Protein AF-A0A9D5RC43-F1 (afdb_monomer)

Secondary structure (DSSP, 8-state):
--HHHHHHHHHHHHTTSS--------TT-------EEEEEEETTEEEEEEEE-TTSEEEEEEEETTEEEEEEEEEEEETTEEEEEETTEEEEEEEETTEEEE-HHHHTTTT--HHHH--TT--HHHHTTTEEEESSPPSEEHHHHHHHHHH-PPPTT--HHHHHHHHHHHHHHHHHHHT---S--------PEEEEEEEEEEEEETTEEEEEEEEEEEE-SSS-EEEEEEEEEEE-TT--EEEEE---B--S-SEE-TT-EEEEEEEEEE-TT---SEEEEEEEEE--TT-EEEEE-EEEEEEEEEESSSEEEEEEEEEE--SSS-B-SEEEEEEEEETT--EEEEEEEEETT--B-TT-EEEEEEEPPHHHHHHHHHTT--EEEEEEEEEEEE-

Radius of gyration: 29.82 Å; Cα contacts (8 Å, |Δi|>4): 830; chains: 1; bounding box: 91×50×86 Å

Structure (mmCIF, N/CA/C/O backbone):
data_AF-A0A9D5RC43-F1
#
_entry.id   AF-A0A9D5RC43-F1
#
loop_
_atom_site.group_PDB
_atom_site.id
_atom_site.type_symbol
_atom_site.label_atom_id
_atom_site.label_alt_id
_atom_site.label_comp_id
_atom_site.label_asym_id
_atom_site.label_entity_id
_atom_site.label_seq_id
_atom_site.pdbx_PDB_ins_code
_atom_site.Cartn_x
_atom_site.Cartn_y
_atom_site.Cartn_z
_atom_site.occupancy
_atom_site.B_iso_or_equiv
_atom_site.auth_seq_id
_atom_site.auth_comp_id
_atom_site.auth_asym_id
_atom_site.auth_atom_id
_atom_site.pdbx_PDB_model_num
ATOM 1 N N . MET A 1 1 ? 65.296 -19.304 -54.832 1.00 49.34 1 MET A N 1
ATOM 2 C CA . MET A 1 1 ? 64.065 -19.482 -55.637 1.00 49.34 1 MET A CA 1
ATOM 3 C C . MET A 1 1 ? 63.252 -20.748 -55.337 1.00 49.34 1 MET A C 1
ATOM 5 O O . MET A 1 1 ? 62.067 -20.730 -55.613 1.00 49.34 1 MET A O 1
ATOM 9 N N . LYS A 1 2 ? 63.799 -21.824 -54.738 1.00 39.03 2 LYS A N 1
ATOM 10 C CA . LYS A 1 2 ? 62.999 -23.025 -54.384 1.00 39.03 2 LYS A CA 1
ATOM 11 C C . LYS A 1 2 ? 62.345 -23.007 -52.987 1.00 39.03 2 LYS A C 1
ATOM 13 O O . LYS A 1 2 ? 61.459 -23.808 -52.737 1.00 39.03 2 LYS A O 1
ATOM 18 N N . LYS A 1 3 ? 62.733 -22.086 -52.092 1.00 34.69 3 LYS A N 1
ATOM 19 C CA . LYS A 1 3 ? 62.126 -21.938 -50.749 1.00 34.69 3 LYS A CA 1
ATOM 20 C C . LYS A 1 3 ? 60.905 -21.002 -50.713 1.00 34.69 3 LYS A C 1
ATOM 22 O O . LYS A 1 3 ? 60.098 -21.107 -49.805 1.00 34.69 3 LYS A O 1
ATOM 27 N N . SER A 1 4 ? 60.733 -20.150 -51.724 1.00 34.00 4 SER A N 1
ATOM 28 C CA . SER A 1 4 ? 59.574 -19.255 -51.868 1.00 34.00 4 SER A CA 1
ATOM 29 C C . SER A 1 4 ? 58.350 -19.947 -52.487 1.00 34.00 4 SER A C 1
ATOM 31 O O . SER A 1 4 ? 57.226 -19.573 -52.186 1.00 34.00 4 SER A O 1
ATOM 33 N N . LEU A 1 5 ? 58.549 -20.998 -53.292 1.00 32.50 5 LEU A N 1
ATOM 34 C CA . LEU A 1 5 ? 57.457 -21.768 -53.906 1.00 32.50 5 LEU A CA 1
ATOM 35 C C . LEU A 1 5 ? 56.812 -22.770 -52.925 1.00 32.50 5 LEU A C 1
ATOM 37 O O . LEU A 1 5 ? 55.618 -23.031 -53.004 1.00 32.50 5 LEU A O 1
ATOM 41 N N . ALA A 1 6 ? 57.587 -23.291 -51.966 1.00 34.94 6 ALA A N 1
ATOM 42 C CA . ALA A 1 6 ? 57.084 -24.190 -50.923 1.00 34.94 6 ALA A CA 1
ATOM 43 C C . ALA A 1 6 ? 56.236 -23.456 -49.865 1.00 34.94 6 ALA A C 1
ATOM 45 O O . ALA A 1 6 ? 55.273 -24.023 -49.360 1.00 34.94 6 ALA A O 1
ATOM 46 N N . LEU A 1 7 ? 56.553 -22.186 -49.576 1.00 33.22 7 LEU A N 1
ATOM 47 C CA . LEU A 1 7 ? 55.766 -21.348 -48.665 1.00 33.22 7 LEU A CA 1
ATOM 48 C C . LEU A 1 7 ? 54.419 -20.938 -49.290 1.00 33.22 7 LEU A C 1
ATOM 50 O O . LEU A 1 7 ? 53.414 -20.884 -48.593 1.00 33.22 7 LEU A O 1
ATOM 54 N N . LEU A 1 8 ? 54.385 -20.726 -50.612 1.00 33.91 8 LEU A N 1
ATOM 55 C CA . LEU A 1 8 ? 53.158 -20.404 -51.346 1.00 33.91 8 LEU A CA 1
ATOM 56 C C . LEU A 1 8 ? 52.216 -21.619 -51.454 1.00 33.91 8 LEU A C 1
ATOM 58 O O . LEU A 1 8 ? 51.016 -21.473 -51.259 1.00 33.91 8 LEU A O 1
ATOM 62 N N . LEU A 1 9 ? 52.748 -22.832 -51.673 1.00 34.84 9 LEU A N 1
ATOM 63 C CA . LEU A 1 9 ? 51.932 -24.057 -51.679 1.00 34.84 9 LEU A CA 1
ATOM 64 C C . LEU A 1 9 ? 51.390 -24.424 -50.287 1.00 34.84 9 LEU A C 1
ATOM 66 O O . LEU A 1 9 ? 50.268 -24.914 -50.190 1.00 34.84 9 LEU A O 1
ATOM 70 N N . ALA A 1 10 ? 52.153 -24.172 -49.217 1.00 36.06 10 ALA A N 1
ATOM 71 C CA . ALA A 1 10 ? 51.684 -24.374 -47.845 1.00 36.06 10 ALA A CA 1
ATOM 72 C C . ALA A 1 10 ? 50.585 -23.365 -47.456 1.00 36.06 10 ALA A C 1
ATOM 74 O O . ALA A 1 10 ? 49.628 -23.742 -46.786 1.00 36.06 10 ALA A O 1
ATOM 75 N N . LEU A 1 11 ? 50.671 -22.119 -47.940 1.00 33.94 11 LEU A N 1
ATOM 76 C CA . LEU A 1 11 ? 49.637 -21.098 -47.746 1.00 33.94 11 LEU A CA 1
ATOM 77 C C . LEU A 1 11 ? 48.348 -21.429 -48.527 1.00 33.94 11 LEU A C 1
ATOM 79 O O . LEU A 1 11 ? 47.255 -21.266 -47.996 1.00 33.94 11 LEU A O 1
ATOM 83 N N . CYS A 1 12 ? 48.456 -21.979 -49.743 1.00 36.56 12 CYS A N 1
ATOM 84 C CA . CYS A 1 12 ? 47.294 -22.410 -50.531 1.00 36.56 12 CYS A CA 1
ATOM 85 C C . CYS A 1 12 ? 46.579 -23.648 -49.960 1.00 36.56 12 CYS A C 1
ATOM 87 O O . CYS A 1 12 ? 45.367 -23.759 -50.116 1.00 36.56 12 CYS A O 1
ATOM 89 N N . MET A 1 13 ? 47.283 -24.564 -49.284 1.00 40.19 13 MET A N 1
ATOM 90 C CA . MET A 1 13 ? 46.633 -25.700 -48.607 1.00 40.19 13 MET A CA 1
ATOM 91 C C . MET A 1 13 ? 46.020 -25.315 -47.249 1.00 40.19 13 MET A C 1
ATOM 93 O O . MET A 1 13 ? 45.016 -25.905 -46.853 1.00 40.19 13 MET A O 1
ATOM 97 N N . LEU A 1 14 ? 46.558 -24.295 -46.565 1.00 34.12 14 LEU A N 1
ATOM 98 C CA . LEU A 1 14 ? 45.942 -23.747 -45.349 1.00 34.12 14 LEU A CA 1
ATOM 99 C C . LEU A 1 14 ? 44.636 -22.992 -45.661 1.00 34.12 14 LEU A C 1
ATOM 101 O O . LEU A 1 14 ? 43.682 -23.078 -44.900 1.00 34.12 14 LEU A O 1
ATOM 105 N N . LEU A 1 15 ? 44.560 -22.323 -46.818 1.00 35.62 15 LEU A N 1
ATOM 106 C CA . LEU A 1 15 ? 43.348 -21.633 -47.284 1.00 35.62 15 LEU A CA 1
ATOM 107 C C . LEU A 1 15 ? 42.243 -22.585 -47.785 1.00 35.62 15 LEU A C 1
ATOM 109 O O . LEU A 1 15 ? 41.098 -22.169 -47.898 1.00 35.62 15 LEU A O 1
ATOM 113 N N . ALA A 1 16 ? 42.559 -23.857 -48.054 1.00 33.91 16 ALA A N 1
ATOM 114 C CA . ALA A 1 16 ? 41.591 -24.871 -48.492 1.00 33.91 16 ALA A CA 1
ATOM 115 C C . ALA A 1 16 ? 41.003 -25.718 -47.341 1.00 33.91 16 ALA A C 1
ATOM 117 O O . ALA A 1 16 ? 40.210 -26.621 -47.596 1.00 33.91 16 ALA A O 1
ATOM 118 N N . SER A 1 17 ? 41.410 -25.466 -46.091 1.00 33.66 17 SER A N 1
ATOM 119 C CA . SER A 1 17 ? 40.946 -26.203 -44.899 1.00 33.66 17 SER A CA 1
ATOM 120 C C . SER A 1 17 ? 40.283 -25.323 -43.836 1.00 33.66 17 SER A C 1
ATOM 122 O O . SER A 1 17 ? 39.873 -25.829 -42.793 1.00 33.66 17 SER A O 1
ATOM 124 N N . ILE A 1 18 ? 40.102 -24.030 -44.117 1.00 34.44 18 ILE A N 1
ATOM 125 C CA . ILE A 1 18 ? 39.120 -23.221 -43.396 1.00 34.44 18 ILE A CA 1
ATOM 126 C C . ILE A 1 18 ? 37.753 -23.667 -43.928 1.00 34.44 18 ILE A C 1
ATOM 128 O O . ILE A 1 18 ? 37.571 -23.646 -45.150 1.00 34.44 18 ILE A O 1
ATOM 132 N N . PRO A 1 19 ? 36.808 -24.118 -43.085 1.00 32.66 19 PRO A N 1
ATOM 133 C CA . PRO A 1 19 ? 35.451 -24.336 -43.549 1.00 32.66 19 PRO A CA 1
ATOM 134 C C . PRO A 1 19 ? 34.957 -23.026 -44.160 1.00 32.66 19 PRO A C 1
ATOM 136 O O . PRO A 1 19 ? 34.867 -21.999 -43.493 1.00 32.66 19 PRO A O 1
ATOM 139 N N . VAL A 1 20 ? 34.700 -23.087 -45.463 1.00 32.91 20 VAL A N 1
ATOM 140 C CA . VAL A 1 20 ? 33.862 -22.146 -46.191 1.00 32.91 20 VAL A CA 1
ATOM 141 C C . VAL A 1 20 ? 32.537 -22.107 -45.435 1.00 32.91 20 VAL A C 1
ATOM 143 O O . VAL A 1 20 ? 31.720 -23.015 -45.576 1.00 32.91 20 VAL A O 1
ATOM 146 N N . LEU A 1 21 ? 32.341 -21.097 -44.587 1.00 35.19 21 LEU A N 1
ATOM 147 C CA . LEU A 1 21 ? 30.994 -20.633 -44.291 1.00 35.19 21 LEU A CA 1
ATOM 148 C C . LEU A 1 21 ? 30.539 -19.974 -45.585 1.00 35.19 21 LEU A C 1
ATOM 150 O O . LEU A 1 21 ? 31.004 -18.904 -45.970 1.00 35.19 21 LEU A O 1
ATOM 154 N N . ALA A 1 22 ? 29.787 -20.765 -46.337 1.00 32.88 22 ALA A N 1
ATOM 155 C CA . ALA A 1 22 ? 29.284 -20.431 -47.641 1.00 32.88 22 ALA A CA 1
ATOM 156 C C . ALA A 1 22 ? 28.459 -19.146 -47.563 1.00 32.88 22 ALA A C 1
ATOM 158 O O . ALA A 1 22 ? 27.455 -19.087 -46.858 1.00 32.88 22 ALA A O 1
ATOM 159 N N . GLU A 1 23 ? 28.839 -18.164 -48.377 1.00 38.81 23 GLU A N 1
ATOM 160 C CA . GLU A 1 23 ? 27.856 -17.353 -49.083 1.00 38.81 23 GLU A CA 1
ATOM 161 C C . GLU A 1 23 ? 27.003 -18.304 -49.943 1.00 38.81 23 GLU A C 1
ATOM 163 O O . GLU A 1 23 ? 27.264 -18.508 -51.130 1.00 38.81 23 GLU A O 1
ATOM 168 N N . GLU A 1 24 ? 25.970 -18.908 -49.358 1.00 32.50 24 GLU A N 1
ATOM 169 C CA . GLU A 1 24 ? 24.767 -19.202 -50.126 1.00 32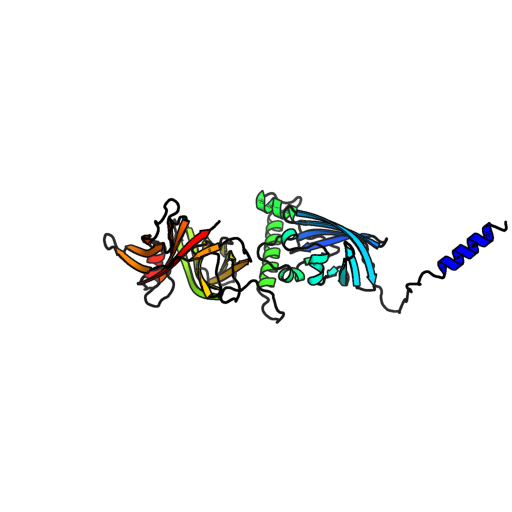.50 24 GLU A CA 1
ATOM 170 C C . GLU A 1 24 ? 23.960 -17.910 -50.197 1.00 32.50 24 GLU A C 1
ATOM 172 O O . GLU A 1 24 ? 23.065 -17.636 -49.404 1.00 32.50 24 GLU A O 1
ATOM 177 N N . ASN A 1 25 ? 24.282 -17.119 -51.221 1.00 39.34 25 ASN A N 1
ATOM 178 C CA . ASN A 1 25 ? 23.314 -16.246 -51.864 1.00 39.34 25 ASN A CA 1
ATOM 179 C C . ASN A 1 25 ? 22.200 -17.126 -52.458 1.00 39.34 25 ASN A C 1
ATOM 181 O O . ASN A 1 25 ? 22.155 -17.388 -53.663 1.00 39.34 25 ASN A O 1
ATOM 185 N N . ALA A 1 26 ?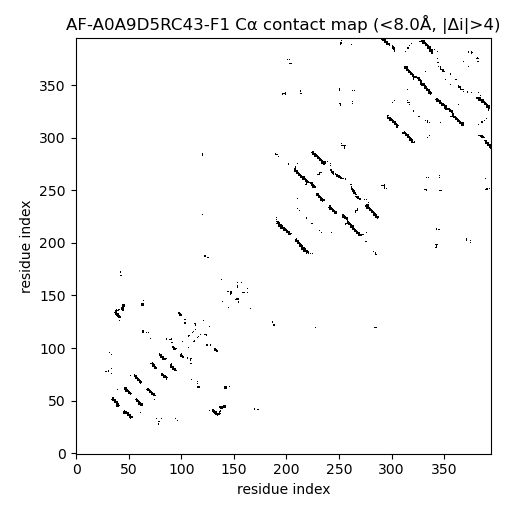 21.303 -17.608 -51.598 1.00 32.44 26 ALA A N 1
ATOM 186 C CA . ALA A 1 26 ? 19.974 -18.013 -52.002 1.00 32.44 26 ALA A CA 1
ATOM 187 C C . ALA A 1 26 ? 19.213 -16.732 -52.360 1.00 32.44 26 ALA A C 1
ATOM 189 O O . ALA A 1 26 ? 19.040 -15.823 -51.550 1.00 32.44 26 ALA A O 1
ATOM 190 N N . ALA A 1 27 ? 18.823 -16.644 -53.627 1.00 34.34 27 ALA A N 1
ATOM 191 C CA . ALA A 1 27 ? 18.068 -15.541 -54.189 1.00 34.34 27 ALA A CA 1
ATOM 192 C C . ALA A 1 27 ? 16.864 -15.173 -53.299 1.00 34.34 27 ALA A C 1
ATOM 194 O O . ALA A 1 27 ? 15.942 -15.973 -53.153 1.00 34.34 27 ALA A O 1
ATOM 195 N N . GLY A 1 28 ? 16.867 -13.950 -52.757 1.00 36.66 28 GLY A N 1
ATOM 196 C CA . GLY A 1 28 ? 15.681 -13.340 -52.147 1.00 36.66 28 GLY A CA 1
ATOM 197 C C . GLY A 1 28 ? 15.828 -12.697 -50.765 1.00 36.66 28 GLY A C 1
ATOM 198 O O . GLY A 1 28 ? 14.814 -12.236 -50.258 1.00 36.66 28 GLY A O 1
ATOM 199 N N . SER A 1 29 ? 17.019 -12.620 -50.163 1.00 39.12 29 SER A N 1
ATOM 200 C CA . SER A 1 29 ? 17.207 -11.975 -48.853 1.00 39.12 29 SER A CA 1
ATOM 201 C C . SER A 1 29 ? 18.285 -10.891 -48.917 1.00 39.12 29 SER A C 1
ATOM 203 O O . SER A 1 29 ? 19.477 -11.178 -48.950 1.00 39.12 29 SER A O 1
ATOM 205 N N . THR A 1 30 ? 17.875 -9.624 -48.979 1.00 40.88 30 THR A N 1
ATOM 206 C CA . THR A 1 30 ? 18.734 -8.482 -48.641 1.00 40.88 30 THR A CA 1
ATOM 207 C C . THR A 1 30 ? 18.645 -8.274 -47.131 1.00 40.88 30 THR A C 1
ATOM 209 O O . THR A 1 30 ? 17.932 -7.378 -46.684 1.00 40.88 30 THR A O 1
ATOM 212 N N . SER A 1 31 ? 19.280 -9.132 -46.331 1.00 54.00 31 SER A N 1
ATOM 213 C CA . SER A 1 31 ? 19.365 -8.880 -44.889 1.00 54.00 31 SER A CA 1
ATOM 214 C C . SER A 1 31 ? 20.308 -7.698 -44.665 1.00 54.00 31 SER A C 1
ATOM 216 O O . SER A 1 31 ? 21.491 -7.773 -45.006 1.00 54.00 31 SER A O 1
ATOM 218 N N . GLU A 1 32 ? 19.782 -6.585 -44.156 1.00 67.81 32 GLU A N 1
ATOM 219 C CA . GLU A 1 32 ? 20.588 -5.424 -43.780 1.00 67.81 32 GLU A CA 1
ATOM 220 C C . GLU A 1 32 ? 21.646 -5.830 -42.739 1.00 67.81 32 GLU A C 1
ATOM 222 O O . GLU A 1 32 ? 21.388 -6.633 -41.839 1.00 67.81 32 GLU A O 1
ATOM 227 N N . SER A 1 33 ? 22.864 -5.298 -42.881 1.00 79.62 33 SER A N 1
ATOM 228 C CA . SER A 1 33 ? 23.931 -5.531 -41.904 1.00 79.62 33 SER A CA 1
ATOM 229 C C . SER A 1 33 ? 23.537 -4.931 -40.558 1.00 79.62 33 SER A C 1
ATOM 231 O O . SER A 1 33 ? 23.176 -3.752 -40.473 1.00 79.62 33 SER A O 1
ATOM 233 N N . ALA A 1 34 ? 23.663 -5.715 -39.489 1.00 83.81 34 ALA A N 1
ATOM 234 C CA . ALA A 1 34 ? 23.391 -5.233 -38.144 1.00 83.81 34 ALA A CA 1
ATOM 235 C C . ALA A 1 34 ? 24.484 -4.302 -37.587 1.00 83.81 34 ALA A C 1
ATOM 237 O O . ALA A 1 34 ? 24.275 -3.658 -36.559 1.00 83.81 34 ALA A O 1
ATOM 238 N N . ALA A 1 35 ? 25.639 -4.190 -38.251 1.00 89.12 35 ALA A N 1
ATOM 239 C CA . ALA A 1 35 ? 26.750 -3.368 -37.777 1.00 89.12 35 ALA A CA 1
ATOM 240 C C . ALA A 1 35 ? 26.359 -1.884 -37.592 1.00 89.12 35 ALA A C 1
ATOM 242 O O . ALA A 1 35 ? 25.520 -1.327 -38.305 1.00 89.12 35 ALA A O 1
ATOM 243 N N . GLY A 1 36 ? 26.978 -1.222 -36.620 1.00 88.94 36 GLY A N 1
ATOM 244 C CA . GLY A 1 36 ? 26.813 0.188 -36.278 1.00 88.94 36 GLY A CA 1
ATOM 245 C C . GLY A 1 36 ? 26.271 0.411 -34.866 1.00 88.94 36 GLY A C 1
ATOM 246 O O . GLY A 1 36 ? 26.193 -0.509 -34.052 1.00 88.94 36 GLY A O 1
ATOM 247 N N . THR A 1 37 ? 25.920 1.664 -34.582 1.00 90.00 37 THR A N 1
ATOM 248 C CA . THR A 1 37 ? 25.385 2.085 -33.284 1.00 90.00 37 THR A CA 1
ATOM 249 C C . THR A 1 37 ? 23.893 1.806 -33.189 1.00 90.00 37 THR A C 1
ATOM 251 O O . THR A 1 37 ? 23.141 1.988 -34.152 1.00 90.00 37 THR A O 1
ATOM 254 N N . TRP A 1 38 ? 23.498 1.383 -32.000 1.00 88.56 38 TRP A N 1
ATOM 255 C CA . TRP A 1 38 ? 22.144 1.128 -31.559 1.00 88.56 38 TRP A CA 1
ATOM 256 C C . TRP A 1 38 ? 21.950 1.734 -30.169 1.00 88.56 38 TRP A C 1
ATOM 258 O O . TRP A 1 38 ? 22.904 1.906 -29.406 1.00 88.56 38 TRP A O 1
ATOM 268 N N . TYR A 1 39 ? 20.706 2.036 -29.835 1.00 84.69 39 TYR A N 1
ATOM 269 C CA . TYR A 1 39 ? 20.308 2.632 -28.573 1.00 84.69 39 TYR A CA 1
ATOM 270 C C . TYR A 1 39 ? 19.382 1.677 -27.844 1.00 84.69 39 TYR A C 1
ATOM 272 O O . TYR A 1 39 ? 18.402 1.208 -28.417 1.00 84.69 39 TYR A O 1
ATOM 280 N N . LEU A 1 40 ? 19.695 1.407 -26.580 1.00 80.81 40 LEU A N 1
ATOM 281 C CA . LEU A 1 40 ? 18.781 0.736 -25.672 1.00 80.81 40 LEU A CA 1
ATOM 282 C C . LEU A 1 40 ? 17.757 1.770 -25.208 1.00 80.81 40 LEU A C 1
ATOM 284 O O . LEU A 1 40 ? 18.102 2.702 -24.480 1.00 80.81 40 LEU A O 1
ATOM 288 N N . VAL A 1 41 ? 16.516 1.612 -25.652 1.00 76.31 41 VAL A N 1
ATOM 289 C CA . VAL A 1 41 ? 15.409 2.518 -25.370 1.00 76.31 41 VAL A CA 1
ATOM 290 C C . VAL A 1 41 ? 14.401 1.828 -24.462 1.00 76.31 41 VAL A C 1
ATOM 292 O O . VAL A 1 41 ? 13.920 0.747 -24.782 1.00 76.31 41 VAL A O 1
ATOM 295 N N . VAL A 1 42 ? 14.062 2.459 -23.342 1.00 70.81 42 VAL A N 1
ATOM 296 C CA . VAL A 1 42 ? 13.108 1.957 -22.344 1.00 70.81 42 VAL A CA 1
ATOM 297 C C . VAL A 1 42 ? 12.112 3.073 -22.062 1.00 70.81 42 VAL A C 1
ATOM 299 O O . VAL A 1 42 ? 12.528 4.171 -21.713 1.00 70.81 42 VAL A O 1
ATOM 302 N N . PHE A 1 43 ? 10.813 2.845 -22.268 1.00 66.94 43 PHE A N 1
ATOM 303 C CA . PHE A 1 43 ? 9.782 3.898 -22.154 1.00 66.94 43 PHE A CA 1
ATOM 304 C C . PHE A 1 43 ? 10.072 5.152 -23.006 1.00 66.94 43 PHE A C 1
ATOM 306 O O . PHE A 1 43 ? 9.746 6.271 -22.626 1.00 66.94 43 PHE A O 1
ATOM 313 N N . GLY A 1 44 ? 10.731 4.989 -24.157 1.00 67.12 44 GLY A N 1
ATOM 314 C CA . GLY A 1 44 ? 11.147 6.127 -24.984 1.00 67.12 44 GLY A CA 1
ATOM 315 C C . GLY A 1 44 ? 12.354 6.902 -24.439 1.00 67.12 44 GLY A C 1
ATOM 316 O O . GLY A 1 44 ? 12.704 7.929 -25.018 1.00 67.12 44 GLY A O 1
ATOM 317 N N . LEU A 1 45 ? 13.016 6.415 -23.384 1.00 68.06 45 LEU A N 1
ATOM 318 C CA . LEU A 1 45 ? 14.257 6.956 -22.829 1.00 68.06 45 LEU A CA 1
ATOM 319 C C . LEU A 1 45 ? 15.465 6.150 -23.294 1.00 68.06 45 LEU A C 1
ATOM 321 O O . LEU A 1 45 ? 15.438 4.925 -23.275 1.00 68.06 45 LEU A O 1
ATOM 325 N N . THR A 1 46 ? 16.557 6.822 -23.635 1.00 80.75 46 THR A N 1
ATOM 326 C CA . THR A 1 46 ? 17.844 6.173 -23.890 1.00 80.75 46 THR A CA 1
ATOM 327 C C . THR A 1 46 ? 18.463 5.742 -22.562 1.00 80.75 46 THR A C 1
ATOM 329 O O . THR A 1 46 ? 18.916 6.581 -21.780 1.00 80.75 46 THR A O 1
ATOM 332 N N . ALA A 1 47 ? 18.487 4.433 -22.325 1.00 73.62 47 ALA A N 1
ATOM 333 C CA . ALA A 1 47 ? 19.116 3.791 -21.173 1.00 73.62 47 ALA A CA 1
ATOM 334 C C . ALA A 1 47 ? 20.546 3.311 -21.475 1.00 73.62 47 ALA A C 1
ATOM 336 O O . ALA A 1 47 ? 21.293 2.957 -20.568 1.00 73.62 47 ALA A O 1
ATOM 337 N N . GLY A 1 48 ? 20.950 3.270 -22.745 1.00 81.31 48 GLY A N 1
ATOM 338 C CA . GLY A 1 48 ? 22.290 2.830 -23.109 1.00 81.31 48 GLY A CA 1
ATOM 339 C C . GLY A 1 48 ? 22.572 2.865 -24.601 1.00 81.31 48 GLY A C 1
ATOM 340 O O . GLY A 1 48 ? 21.692 3.136 -25.419 1.00 81.31 48 GLY A O 1
ATOM 341 N N . THR A 1 49 ? 23.817 2.564 -24.950 1.00 86.31 49 THR A N 1
ATOM 342 C CA . THR A 1 49 ? 24.277 2.411 -26.330 1.00 86.31 49 THR A CA 1
ATOM 343 C C . THR A 1 49 ? 24.869 1.030 -26.546 1.00 86.31 49 THR A C 1
ATOM 345 O O . THR A 1 49 ? 25.442 0.418 -25.644 1.00 86.31 49 THR A O 1
ATOM 348 N N . PHE A 1 50 ? 24.717 0.541 -27.765 1.00 85.75 50 PHE A N 1
ATOM 349 C CA . PHE A 1 50 ? 25.128 -0.781 -28.185 1.00 85.75 50 PHE A CA 1
ATOM 350 C C . PHE A 1 50 ? 25.778 -0.669 -29.566 1.00 85.75 50 PHE A C 1
ATOM 352 O O . PHE A 1 50 ? 25.145 -0.243 -30.526 1.00 85.75 50 PHE A O 1
ATOM 359 N N . ASN A 1 51 ? 27.063 -0.994 -29.675 1.00 90.81 51 ASN A N 1
ATOM 360 C CA . ASN A 1 51 ? 27.847 -0.834 -30.897 1.00 90.81 51 ASN A CA 1
ATOM 361 C C . ASN A 1 51 ? 28.272 -2.200 -31.427 1.00 90.81 51 ASN A C 1
ATOM 363 O O . ASN A 1 51 ? 29.118 -2.854 -30.822 1.00 90.81 51 ASN A O 1
ATOM 367 N N . LEU A 1 52 ? 27.716 -2.595 -32.573 1.00 89.81 52 LEU A N 1
ATOM 368 C CA . LEU A 1 52 ? 28.126 -3.781 -33.322 1.00 89.81 52 LEU A CA 1
ATOM 369 C C . LEU A 1 52 ? 29.198 -3.387 -34.340 1.00 89.81 52 LEU A C 1
ATOM 371 O O . LEU A 1 52 ? 28.928 -2.623 -35.263 1.00 89.81 52 LEU A O 1
ATOM 375 N N . ILE A 1 53 ? 30.421 -3.878 -34.185 1.00 92.31 53 ILE A N 1
ATOM 376 C CA . ILE A 1 53 ? 31.546 -3.531 -35.060 1.00 92.31 53 ILE A CA 1
ATOM 377 C C . ILE A 1 53 ? 31.654 -4.585 -36.169 1.00 92.31 53 ILE A C 1
ATOM 379 O O . ILE A 1 53 ? 31.483 -5.775 -35.914 1.00 92.31 53 ILE A O 1
ATOM 383 N N . GLU A 1 54 ? 31.938 -4.165 -37.409 1.00 89.31 54 GLU A N 1
ATOM 384 C CA . GLU A 1 54 ? 32.025 -5.057 -38.586 1.00 89.31 54 GLU A CA 1
ATOM 385 C C . GLU A 1 54 ? 33.048 -6.197 -38.439 1.00 89.31 54 GLU A C 1
ATOM 387 O O . GLU A 1 54 ? 32.966 -7.195 -39.149 1.00 89.31 54 GLU A O 1
ATOM 392 N N . ASP A 1 55 ? 34.005 -6.073 -37.518 1.00 89.31 55 ASP A N 1
ATOM 393 C CA . ASP A 1 55 ? 35.000 -7.106 -37.224 1.00 89.31 55 ASP A CA 1
ATOM 394 C C . ASP A 1 55 ? 34.465 -8.259 -36.351 1.00 89.31 55 ASP A C 1
ATOM 396 O O . ASP A 1 55 ? 35.218 -9.172 -36.009 1.00 89.31 55 ASP A O 1
ATOM 400 N N . GLY A 1 56 ? 33.172 -8.232 -36.009 1.00 87.62 56 GLY A N 1
ATOM 401 C CA . GLY A 1 56 ? 32.513 -9.239 -35.182 1.00 87.62 56 GLY A CA 1
ATOM 402 C C . GLY A 1 56 ? 32.669 -9.001 -33.680 1.00 87.62 56 GLY A C 1
ATOM 403 O O . GLY A 1 56 ? 32.350 -9.888 -32.889 1.00 87.62 56 GLY A O 1
ATOM 404 N N . THR A 1 57 ? 33.148 -7.831 -33.254 1.00 92.75 57 THR A N 1
ATOM 405 C CA . THR A 1 57 ? 33.168 -7.423 -31.840 1.00 92.75 57 THR A CA 1
ATOM 406 C C . THR A 1 57 ? 32.021 -6.474 -31.515 1.00 92.75 57 THR A C 1
ATOM 408 O O . THR A 1 57 ? 31.465 -5.820 -32.399 1.00 92.75 57 THR A O 1
ATOM 411 N N . PHE A 1 58 ? 31.613 -6.415 -30.248 1.00 91.50 58 PHE A N 1
ATOM 412 C CA . PHE A 1 58 ? 30.638 -5.426 -29.804 1.00 91.50 58 PHE A CA 1
ATOM 413 C C . PHE A 1 58 ? 31.007 -4.812 -28.456 1.00 91.50 58 PHE A C 1
ATOM 415 O O . PHE A 1 58 ? 31.679 -5.441 -27.636 1.00 91.50 58 PHE A O 1
ATOM 422 N N . ALA A 1 59 ? 30.515 -3.595 -28.231 1.00 88.81 59 ALA A N 1
ATOM 423 C CA . ALA A 1 59 ? 30.594 -2.896 -26.957 1.00 88.81 59 ALA A CA 1
ATOM 424 C C . ALA A 1 59 ? 29.223 -2.328 -26.583 1.00 88.81 59 ALA A C 1
ATOM 426 O O . ALA A 1 59 ? 28.529 -1.750 -27.421 1.00 88.81 59 ALA A O 1
ATOM 427 N N . MET A 1 60 ? 28.845 -2.478 -25.322 1.00 85.75 60 MET A N 1
ATOM 428 C CA . MET A 1 60 ? 27.599 -1.981 -24.761 1.00 85.75 60 MET A CA 1
ATOM 429 C C . MET A 1 60 ? 27.879 -1.170 -23.504 1.00 85.75 60 MET A C 1
ATOM 431 O O . MET A 1 60 ? 28.635 -1.594 -22.631 1.00 85.75 60 MET A O 1
ATOM 435 N N . GLU A 1 61 ? 27.219 -0.025 -23.401 1.00 85.12 61 GLU A N 1
ATOM 436 C CA . GLU A 1 61 ? 27.233 0.831 -22.225 1.00 85.12 61 GLU A CA 1
ATOM 437 C C . GLU A 1 61 ? 25.795 1.123 -21.815 1.00 85.12 61 GLU A C 1
ATOM 439 O O . GLU A 1 61 ? 25.026 1.688 -22.590 1.00 85.12 61 GLU A O 1
ATOM 444 N N . VAL A 1 62 ? 25.433 0.715 -20.604 1.00 77.12 62 VAL A N 1
ATOM 445 C CA . VAL A 1 62 ? 24.115 0.943 -20.008 1.00 77.12 62 VAL A CA 1
ATOM 446 C C . VAL A 1 62 ? 24.302 1.896 -18.839 1.00 77.12 62 VAL A C 1
ATOM 448 O O . VAL A 1 62 ? 25.158 1.662 -17.986 1.00 77.12 62 VAL A O 1
ATOM 451 N N . SER A 1 63 ? 23.516 2.966 -18.816 1.00 68.25 63 SER A N 1
ATOM 452 C CA . SER A 1 63 ? 23.478 3.945 -17.735 1.00 68.25 63 SER A CA 1
ATOM 453 C C . SER A 1 63 ? 22.030 4.121 -17.293 1.00 68.25 63 SER A C 1
ATOM 455 O O . SER A 1 63 ? 21.209 4.707 -18.002 1.00 68.25 63 SER A O 1
ATOM 457 N N . ALA A 1 64 ? 21.714 3.573 -16.124 1.00 60.59 64 ALA A N 1
ATOM 458 C CA . ALA A 1 64 ? 20.403 3.695 -15.504 1.00 60.59 64 ALA A CA 1
ATOM 459 C C . ALA A 1 64 ? 20.565 3.798 -13.981 1.00 60.59 64 ALA A C 1
ATOM 461 O O . ALA A 1 64 ? 21.355 3.072 -13.384 1.00 60.59 64 ALA A O 1
ATOM 462 N N . ASN A 1 65 ? 19.854 4.746 -13.359 1.00 53.22 65 ASN A N 1
ATOM 463 C CA . ASN A 1 65 ? 19.786 4.948 -11.904 1.00 53.22 65 ASN A CA 1
ATOM 464 C C . ASN A 1 65 ? 21.138 4.875 -11.170 1.00 53.22 65 ASN A C 1
ATOM 466 O O . ASN A 1 65 ? 21.300 4.153 -10.190 1.00 53.22 65 ASN A O 1
ATOM 470 N N . SER A 1 66 ? 22.119 5.656 -11.638 1.00 52.75 66 SER A N 1
ATOM 471 C CA . SER A 1 66 ? 23.487 5.725 -11.085 1.00 52.75 66 SER A CA 1
ATOM 472 C C . SER A 1 66 ? 24.326 4.444 -11.213 1.00 52.75 66 SER A C 1
ATOM 474 O O . SER A 1 66 ? 25.438 4.385 -10.686 1.00 52.75 66 SER A O 1
ATOM 476 N N . VAL A 1 67 ? 23.833 3.433 -11.932 1.00 55.03 67 VAL A N 1
ATOM 477 C CA . VAL A 1 67 ? 24.586 2.231 -12.290 1.00 55.03 67 VAL A CA 1
ATOM 478 C C . VAL A 1 67 ? 25.074 2.375 -13.727 1.00 55.03 67 VAL A C 1
ATOM 480 O O . VAL A 1 67 ? 24.286 2.428 -14.671 1.00 55.03 67 VAL A O 1
ATOM 483 N N . GLU A 1 68 ? 26.394 2.419 -13.893 1.00 69.44 68 GLU A N 1
ATOM 484 C CA . GLU A 1 68 ? 27.044 2.307 -15.196 1.00 69.44 68 GLU A CA 1
ATOM 485 C C . GLU A 1 68 ? 27.561 0.885 -15.383 1.00 69.44 68 GLU A C 1
ATOM 487 O O . GLU A 1 68 ? 28.387 0.394 -14.607 1.00 69.44 68 GLU A O 1
ATOM 492 N N . LYS A 1 69 ? 27.094 0.220 -16.439 1.00 75.44 69 LYS A N 1
ATOM 493 C CA . LYS A 1 69 ? 27.544 -1.120 -16.802 1.00 75.44 69 LYS A CA 1
ATOM 494 C C . LYS A 1 69 ? 28.128 -1.106 -18.201 1.00 75.44 69 LYS A C 1
ATOM 496 O O . LYS A 1 69 ? 27.475 -0.693 -19.156 1.00 75.44 69 LYS A O 1
ATOM 501 N N . LYS A 1 70 ? 29.365 -1.588 -18.312 1.00 82.62 70 LYS A N 1
ATOM 502 C CA . LYS A 1 70 ? 30.076 -1.749 -19.582 1.00 82.62 70 LYS A CA 1
ATOM 503 C C . LYS A 1 70 ? 30.260 -3.224 -19.861 1.00 82.62 70 LYS A C 1
ATOM 505 O O . LYS A 1 70 ? 30.669 -3.974 -18.977 1.00 82.62 70 LYS A O 1
ATOM 510 N N . MET A 1 71 ? 29.930 -3.627 -21.076 1.00 82.75 71 MET A N 1
ATOM 511 C CA . MET A 1 71 ? 30.025 -5.004 -21.532 1.00 82.75 71 MET A CA 1
ATOM 512 C C . MET A 1 71 ? 30.660 -5.029 -22.910 1.00 82.75 71 MET A C 1
ATOM 514 O O . MET A 1 71 ? 30.363 -4.195 -23.760 1.00 82.75 71 MET A O 1
ATOM 518 N N . GLU A 1 72 ? 31.523 -6.007 -23.126 1.00 88.94 72 GLU A N 1
ATOM 519 C CA . GLU A 1 72 ? 32.199 -6.231 -24.395 1.00 88.94 72 GLU A CA 1
ATOM 520 C C . GLU A 1 72 ? 32.096 -7.711 -24.745 1.00 88.94 72 GLU A C 1
ATOM 522 O O . GLU A 1 72 ? 32.003 -8.574 -23.866 1.00 88.94 72 GLU A O 1
ATOM 527 N N . GLY A 1 73 ? 32.111 -8.016 -26.035 1.00 90.38 73 GLY A N 1
ATOM 528 C CA . GLY A 1 73 ? 32.054 -9.394 -26.487 1.00 90.38 73 GLY A CA 1
ATOM 529 C C . GLY A 1 73 ? 32.188 -9.525 -27.990 1.00 90.38 73 GLY A C 1
ATOM 530 O O . GLY A 1 73 ? 32.699 -8.642 -28.680 1.00 90.38 73 GLY A O 1
ATOM 531 N N . THR A 1 74 ? 31.727 -10.660 -28.499 1.00 91.50 74 THR A N 1
ATOM 532 C CA . THR A 1 74 ? 31.694 -10.931 -29.941 1.00 91.50 74 THR A CA 1
ATOM 533 C C . THR A 1 74 ? 30.267 -11.115 -30.411 1.00 91.50 74 THR A C 1
ATOM 535 O O . THR A 1 74 ? 29.390 -11.444 -29.612 1.00 91.50 74 THR A O 1
ATOM 538 N N . TRP A 1 75 ? 30.024 -10.887 -31.694 1.00 93.81 75 TRP A N 1
ATOM 539 C CA . TRP A 1 75 ? 28.733 -11.127 -32.307 1.00 93.81 75 TRP A CA 1
ATOM 540 C C . TRP A 1 75 ? 28.877 -11.780 -33.674 1.00 93.81 75 TRP A C 1
ATOM 542 O O . TRP A 1 75 ? 29.894 -11.662 -34.356 1.00 93.81 75 TRP A O 1
ATOM 552 N N . THR A 1 76 ? 27.826 -12.484 -34.061 1.00 91.50 76 THR A N 1
ATOM 553 C CA . THR A 1 76 ? 27.653 -13.061 -35.394 1.00 91.50 76 THR A CA 1
ATOM 554 C C . THR A 1 76 ? 26.227 -12.809 -35.847 1.00 91.50 76 THR A C 1
ATOM 556 O O . THR A 1 76 ? 25.343 -12.648 -35.006 1.00 91.50 76 THR A O 1
ATOM 559 N N . GLN A 1 77 ? 26.005 -12.764 -37.157 1.00 89.38 77 GLN A N 1
ATOM 560 C CA . GLN A 1 77 ? 24.676 -12.635 -37.743 1.00 89.38 77 GLN A CA 1
ATOM 561 C C . GLN A 1 77 ? 24.440 -13.769 -38.737 1.00 89.38 77 GLN A C 1
ATOM 563 O O . GLN A 1 77 ? 25.270 -14.012 -39.613 1.00 89.38 77 GLN A O 1
ATOM 568 N N . ASP A 1 78 ? 23.302 -14.437 -38.584 1.00 87.94 78 ASP A N 1
ATOM 569 C CA . ASP A 1 78 ? 22.748 -15.399 -39.527 1.00 87.94 78 ASP A CA 1
ATOM 570 C C . ASP A 1 78 ? 21.353 -14.914 -39.925 1.00 87.94 78 ASP A C 1
ATOM 572 O O . ASP A 1 78 ? 20.413 -14.981 -39.136 1.00 87.94 78 ASP A O 1
ATOM 576 N N . GLN A 1 79 ? 21.241 -14.357 -41.132 1.00 86.38 79 GLN A N 1
ATOM 577 C CA . GLN A 1 79 ? 20.030 -13.695 -41.626 1.00 86.38 79 GLN A CA 1
ATOM 578 C C . GLN A 1 79 ? 19.540 -12.586 -40.674 1.00 86.38 79 GLN A C 1
ATOM 580 O O . GLN A 1 79 ? 20.178 -11.536 -40.567 1.00 86.38 79 GLN A O 1
ATOM 585 N N . ASP A 1 80 ? 18.404 -12.802 -40.019 1.00 84.06 80 ASP A N 1
ATOM 586 C CA . ASP A 1 80 ? 17.786 -11.919 -39.037 1.00 84.06 80 ASP A CA 1
ATOM 587 C C . ASP A 1 80 ? 18.244 -12.214 -37.601 1.00 84.06 80 ASP A C 1
ATOM 589 O O . ASP A 1 80 ? 17.993 -11.414 -36.709 1.00 84.06 80 ASP A O 1
ATOM 593 N N . GLN A 1 81 ? 18.958 -13.306 -37.336 1.00 85.44 81 GLN A N 1
ATOM 594 C CA . GLN A 1 81 ? 19.417 -13.636 -35.989 1.00 85.44 81 GLN A CA 1
ATOM 595 C C . GLN A 1 81 ? 20.818 -13.102 -35.721 1.00 85.44 81 GLN A C 1
ATOM 597 O O . GLN A 1 81 ? 21.775 -13.425 -36.419 1.00 85.44 81 GLN A O 1
ATOM 602 N N . ILE A 1 82 ? 20.961 -12.335 -34.645 1.00 87.31 82 ILE A N 1
ATOM 603 C CA . ILE A 1 82 ? 22.245 -11.871 -34.126 1.00 87.31 82 ILE A CA 1
ATOM 604 C C . ILE A 1 82 ? 22.546 -12.635 -32.847 1.00 87.31 82 ILE A C 1
ATOM 606 O O . ILE A 1 82 ? 21.804 -12.548 -31.875 1.00 87.31 82 ILE A O 1
ATOM 610 N N . THR A 1 83 ? 23.664 -13.349 -32.809 1.00 88.81 83 THR A N 1
ATOM 611 C CA . THR A 1 83 ? 24.133 -14.005 -31.586 1.00 88.81 83 THR A CA 1
ATOM 612 C C . THR A 1 83 ? 25.264 -13.199 -30.978 1.00 88.81 83 THR A C 1
ATOM 614 O O . THR A 1 83 ? 26.347 -13.129 -31.556 1.00 88.81 83 THR A O 1
ATOM 617 N N . LEU A 1 84 ? 25.029 -12.627 -29.801 1.00 88.44 84 LEU A N 1
ATOM 618 C CA . LEU A 1 84 ? 26.046 -12.016 -28.950 1.00 88.44 84 LEU A CA 1
ATOM 619 C C . LEU A 1 84 ? 26.671 -13.080 -28.055 1.00 88.44 84 LEU A C 1
ATOM 621 O O . LEU A 1 84 ? 25.970 -13.940 -27.537 1.00 88.44 84 LEU A O 1
ATOM 625 N N . THR A 1 85 ? 27.975 -13.010 -27.821 1.00 86.19 85 THR A N 1
ATOM 626 C CA . THR A 1 85 ? 28.675 -13.879 -26.872 1.00 86.19 85 THR A CA 1
ATOM 627 C C . THR A 1 85 ? 29.379 -13.034 -25.824 1.00 86.19 85 THR A C 1
ATOM 629 O O . THR A 1 85 ? 30.310 -12.292 -26.149 1.00 86.19 85 THR A O 1
ATOM 632 N N . ILE A 1 86 ? 28.946 -13.183 -24.571 1.00 83.19 86 ILE A N 1
ATOM 633 C CA . ILE A 1 86 ? 29.425 -12.435 -23.400 1.00 83.19 86 ILE A CA 1
ATOM 634 C C . ILE A 1 86 ? 29.904 -13.445 -22.374 1.00 83.19 86 ILE A C 1
ATOM 636 O O . ILE A 1 86 ? 29.147 -14.334 -21.992 1.00 83.19 86 ILE A O 1
ATOM 640 N N . ASP A 1 87 ? 31.172 -13.370 -21.972 1.00 81.81 87 ASP A N 1
ATOM 641 C CA . ASP A 1 87 ? 31.783 -14.337 -21.046 1.00 81.81 87 ASP A CA 1
ATOM 642 C C . ASP A 1 87 ? 31.534 -15.812 -21.436 1.00 81.81 87 ASP A C 1
ATOM 644 O O . ASP A 1 87 ? 31.355 -16.695 -20.595 1.00 81.81 87 ASP A O 1
ATOM 648 N N . GLY A 1 88 ? 31.490 -16.086 -22.745 1.00 76.56 88 GLY A N 1
ATOM 649 C CA . GLY A 1 88 ? 31.233 -17.417 -23.303 1.00 76.56 88 GLY A CA 1
ATOM 650 C C . GLY A 1 88 ? 29.767 -17.869 -23.278 1.00 76.56 88 GLY A C 1
ATOM 651 O O . GLY A 1 88 ? 29.490 -19.007 -23.657 1.00 76.56 88 GLY A O 1
ATOM 652 N N . LYS A 1 89 ? 28.829 -17.013 -22.859 1.00 79.69 89 LYS A N 1
ATOM 653 C CA . LYS A 1 89 ? 27.386 -17.275 -22.897 1.00 79.69 89 LYS A CA 1
ATOM 654 C C . LYS A 1 89 ? 26.749 -16.606 -24.120 1.00 79.69 89 LYS A C 1
ATOM 656 O O . LYS A 1 89 ? 26.954 -15.405 -24.309 1.00 79.69 89 LYS A O 1
ATOM 661 N N . PRO A 1 90 ? 25.989 -17.350 -24.941 1.00 83.44 90 PRO A N 1
ATOM 662 C CA . PRO A 1 90 ? 25.293 -16.777 -26.082 1.00 83.44 90 PRO A CA 1
ATOM 663 C C . PRO A 1 90 ? 23.994 -16.080 -25.652 1.00 83.44 90 PRO A C 1
ATOM 665 O O . PRO A 1 90 ? 23.262 -16.591 -24.806 1.00 83.44 90 PRO A O 1
ATOM 668 N N . ALA A 1 91 ? 23.695 -14.945 -26.275 1.00 80.06 91 ALA A N 1
ATOM 669 C CA . ALA A 1 91 ? 22.416 -14.246 -26.224 1.00 80.06 91 ALA A CA 1
ATOM 670 C C . ALA A 1 91 ? 21.960 -13.973 -27.660 1.00 80.06 91 ALA A C 1
ATOM 672 O O . ALA A 1 91 ? 22.713 -13.405 -28.449 1.00 80.06 91 ALA A O 1
ATOM 673 N N . VAL A 1 92 ? 20.746 -14.395 -28.007 1.00 82.69 92 VAL A N 1
ATOM 674 C CA . VAL A 1 92 ? 20.210 -14.268 -29.369 1.00 82.69 92 VAL A CA 1
ATOM 675 C C . VAL A 1 92 ? 19.253 -13.081 -29.437 1.00 82.69 92 VAL A C 1
ATOM 677 O O . VAL A 1 92 ? 18.364 -12.939 -28.592 1.00 82.69 92 VAL A O 1
ATOM 680 N N . LEU A 1 93 ? 19.450 -12.243 -30.450 1.00 82.31 93 LEU A N 1
ATOM 681 C CA . LEU A 1 93 ? 18.599 -11.125 -30.833 1.00 82.31 93 LEU A CA 1
ATOM 682 C C . LEU A 1 93 ? 18.028 -11.386 -32.228 1.00 82.31 93 LEU A C 1
ATOM 684 O O . LEU A 1 93 ? 18.683 -12.024 -33.051 1.00 82.31 93 LEU A O 1
ATOM 688 N N . VAL A 1 94 ? 16.844 -10.852 -32.509 1.00 82.44 94 VAL A N 1
ATOM 689 C CA . VAL A 1 94 ? 16.225 -10.893 -33.838 1.00 82.44 94 VAL A CA 1
ATOM 690 C C . VAL A 1 94 ? 16.148 -9.475 -34.396 1.00 82.44 94 VAL A C 1
ATOM 692 O O . VAL A 1 94 ? 15.580 -8.579 -33.768 1.00 82.44 94 VAL A O 1
ATOM 695 N N . LEU A 1 95 ? 16.748 -9.279 -35.565 1.00 80.94 95 LEU A N 1
ATOM 696 C CA . LEU A 1 95 ? 16.731 -8.068 -36.368 1.00 80.94 95 LEU A CA 1
ATOM 697 C C . LEU A 1 95 ? 15.436 -8.012 -37.179 1.00 80.94 95 LEU A C 1
ATOM 699 O O . LEU A 1 95 ? 15.254 -8.769 -38.129 1.00 80.94 95 LEU A O 1
ATOM 703 N N . ASP A 1 96 ? 14.571 -7.065 -36.832 1.00 77.69 96 ASP A N 1
ATOM 704 C CA . ASP A 1 96 ? 13.374 -6.729 -37.599 1.00 77.69 96 ASP A CA 1
ATOM 705 C C . ASP A 1 96 ? 13.523 -5.303 -38.143 1.00 77.69 96 ASP A C 1
ATOM 707 O O . ASP A 1 96 ? 13.240 -4.305 -37.464 1.00 77.69 96 ASP A O 1
ATOM 711 N N . GLY A 1 97 ? 14.091 -5.209 -39.349 1.00 76.12 97 GLY A N 1
ATOM 712 C CA . GLY A 1 97 ? 14.390 -3.949 -40.028 1.00 76.12 97 GLY A CA 1
ATOM 713 C C . GLY A 1 97 ? 15.305 -3.037 -39.205 1.00 76.12 97 GLY A C 1
ATOM 714 O O . GLY A 1 97 ? 16.493 -3.298 -39.048 1.00 76.12 97 GLY A O 1
ATOM 715 N N . SER A 1 98 ? 14.751 -1.949 -38.664 1.00 72.69 98 SER A N 1
ATOM 716 C CA . SER A 1 98 ? 15.490 -0.933 -37.900 1.00 72.69 98 SER A CA 1
ATOM 717 C C . SER A 1 98 ? 15.533 -1.181 -36.387 1.00 72.69 98 SER A C 1
ATOM 719 O O . SER A 1 98 ? 15.884 -0.268 -35.629 1.00 72.69 98 SER A O 1
ATOM 721 N N . SER A 1 99 ? 15.145 -2.374 -35.929 1.00 76.69 99 SER A N 1
ATOM 722 C CA . SER A 1 99 ? 15.087 -2.729 -34.509 1.00 76.69 99 SER A CA 1
ATOM 723 C C . SER A 1 99 ? 15.683 -4.104 -34.221 1.00 76.69 99 SER A C 1
ATOM 725 O O . SER A 1 99 ? 15.594 -5.012 -35.044 1.00 76.69 99 SER A O 1
ATOM 727 N N . LEU A 1 100 ? 16.286 -4.251 -33.040 1.00 76.69 100 LEU A N 1
ATOM 728 C CA . LEU A 1 100 ? 16.680 -5.535 -32.474 1.00 76.69 100 LEU A CA 1
ATOM 729 C C . LEU A 1 100 ? 15.734 -5.870 -31.324 1.00 76.69 100 LEU A C 1
ATOM 731 O O . LEU A 1 100 ? 15.532 -5.069 -30.405 1.00 76.69 100 LEU A O 1
ATOM 735 N N . THR A 1 101 ? 15.172 -7.068 -31.380 1.00 72.75 101 THR A N 1
ATOM 736 C CA . THR A 1 101 ? 14.336 -7.645 -30.328 1.00 72.75 101 THR A CA 1
ATOM 737 C C . THR A 1 101 ? 15.106 -8.758 -29.631 1.00 72.75 101 THR A C 1
ATOM 739 O O . THR A 1 101 ? 15.947 -9.417 -30.241 1.00 72.75 101 THR A O 1
ATOM 742 N N . PHE A 1 102 ? 14.862 -8.961 -28.342 1.00 72.75 102 PHE A N 1
ATOM 743 C CA . PHE A 1 102 ? 15.469 -10.045 -27.574 1.00 72.75 102 PHE A CA 1
ATOM 744 C C . PHE A 1 102 ? 14.394 -10.955 -26.999 1.00 72.75 102 PHE A C 1
ATOM 746 O O . PHE A 1 102 ? 13.278 -10.529 -26.706 1.00 72.75 102 PHE A O 1
ATOM 753 N N . ASP A 1 103 ? 14.775 -12.206 -26.775 1.00 63.81 103 ASP A N 1
ATOM 754 C CA . ASP A 1 103 ? 14.063 -13.067 -25.841 1.00 63.81 103 ASP A CA 1
ATOM 755 C C . ASP A 1 103 ? 14.300 -12.534 -24.411 1.00 63.81 103 ASP A C 1
ATOM 757 O O . ASP A 1 103 ? 15.460 -12.304 -24.044 1.00 63.81 103 ASP A O 1
ATOM 761 N N . PRO A 1 104 ? 13.258 -12.331 -23.586 1.00 56.03 104 PRO A N 1
ATOM 762 C CA . PRO A 1 104 ? 13.408 -11.970 -22.177 1.00 56.03 104 PRO A CA 1
ATOM 763 C C . PRO A 1 104 ? 14.384 -12.872 -21.401 1.00 56.03 104 PRO A C 1
ATOM 765 O O . PRO A 1 104 ? 15.090 -12.391 -20.516 1.00 56.03 104 PRO A O 1
ATOM 768 N N . ALA A 1 105 ? 14.510 -14.154 -21.766 1.00 60.34 105 ALA A N 1
ATOM 769 C CA . ALA A 1 105 ? 15.484 -15.072 -21.170 1.00 60.34 105 ALA A CA 1
ATOM 770 C C . ALA A 1 105 ? 16.952 -14.657 -21.421 1.00 60.34 105 ALA A C 1
ATOM 772 O O . ALA A 1 105 ? 17.846 -15.037 -20.662 1.00 60.34 105 ALA A O 1
ATOM 773 N N . ASN A 1 106 ? 17.211 -13.847 -22.455 1.00 64.62 106 ASN A N 1
ATOM 774 C CA . ASN A 1 106 ? 18.539 -13.352 -22.817 1.00 64.62 106 ASN A CA 1
ATOM 775 C C . ASN A 1 106 ? 18.913 -12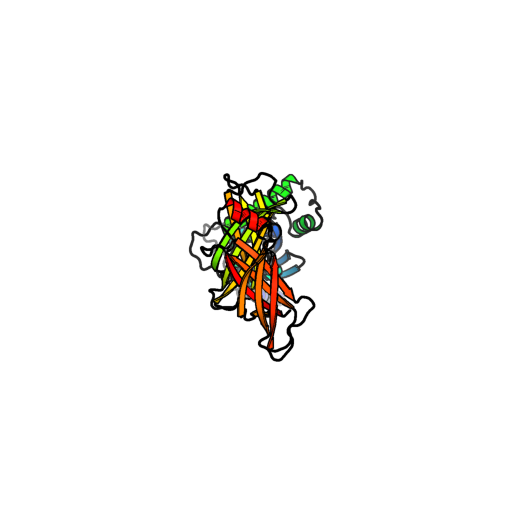.030 -22.122 1.00 64.62 106 ASN A C 1
ATOM 777 O O . ASN A 1 106 ? 20.098 -11.692 -22.112 1.00 64.62 106 ASN A O 1
ATOM 781 N N . LEU A 1 107 ? 17.959 -11.322 -21.496 1.00 63.47 107 LEU A N 1
ATOM 782 C CA . LEU A 1 107 ? 18.189 -10.059 -20.769 1.00 63.47 107 LEU A CA 1
ATOM 783 C C . LEU A 1 107 ? 19.245 -10.201 -19.665 1.00 63.47 107 LEU A C 1
ATOM 785 O O . LEU A 1 107 ? 20.166 -9.390 -19.555 1.00 63.47 107 LEU A O 1
ATOM 789 N N . VAL A 1 108 ? 19.164 -11.293 -18.903 1.00 58.78 108 VAL A N 1
ATOM 790 C CA . VAL A 1 108 ? 20.116 -11.609 -17.829 1.00 58.78 108 VAL A CA 1
ATOM 791 C C . VAL A 1 108 ? 21.519 -11.855 -18.393 1.00 58.78 108 VAL A C 1
ATOM 793 O O . VAL A 1 108 ? 22.516 -11.446 -17.796 1.00 58.78 108 VAL A O 1
ATOM 796 N N . THR A 1 109 ? 21.616 -12.491 -19.564 1.00 61.06 109 THR A N 1
ATOM 797 C CA . THR A 1 109 ? 22.896 -12.781 -20.228 1.00 61.06 109 THR A CA 1
ATOM 798 C C . THR A 1 109 ? 23.573 -11.508 -20.730 1.00 61.06 109 THR A C 1
ATOM 800 O O . THR A 1 109 ? 24.792 -11.394 -20.635 1.00 61.06 109 THR A O 1
ATOM 803 N N . ILE A 1 110 ? 22.792 -10.528 -21.189 1.00 63.31 110 ILE A N 1
ATOM 804 C CA . ILE A 1 110 ? 23.280 -9.189 -21.550 1.00 63.31 110 ILE A CA 1
ATOM 805 C C . ILE A 1 110 ? 23.341 -8.240 -20.351 1.00 63.31 110 ILE A C 1
ATOM 807 O O . ILE A 1 110 ? 23.403 -7.031 -20.524 1.00 63.31 110 ILE A O 1
ATOM 811 N N . GLY A 1 111 ? 23.322 -8.770 -19.124 1.00 58.16 111 GLY A N 1
ATOM 812 C CA . GLY A 1 111 ? 23.541 -7.991 -17.913 1.00 58.16 111 GLY A CA 1
ATOM 813 C C . GLY A 1 111 ? 22.494 -6.908 -17.645 1.00 58.16 111 GLY A C 1
ATOM 814 O O . GLY A 1 111 ? 22.757 -6.037 -16.818 1.00 58.16 111 GLY A O 1
ATOM 815 N N . LEU A 1 112 ? 21.340 -6.957 -18.305 1.00 62.09 112 LEU A N 1
ATOM 816 C CA . LEU A 1 112 ? 20.174 -6.149 -17.981 1.00 62.09 112 LEU A CA 1
ATOM 817 C C . LEU A 1 112 ? 19.374 -6.922 -16.931 1.00 62.09 112 LEU A C 1
ATOM 819 O O . LEU A 1 112 ? 18.516 -7.739 -17.248 1.00 62.09 112 LEU A O 1
ATOM 823 N N . ASP A 1 113 ? 19.743 -6.724 -15.668 1.00 56.03 113 ASP A N 1
ATOM 824 C CA . ASP A 1 113 ? 19.044 -7.268 -14.504 1.00 56.03 113 ASP A CA 1
ATOM 825 C C . ASP A 1 113 ? 18.164 -6.189 -13.842 1.00 56.03 113 ASP A C 1
ATOM 827 O O . ASP A 1 113 ? 18.295 -4.992 -14.124 1.00 56.03 113 ASP A O 1
ATOM 831 N N . GLN A 1 114 ? 17.248 -6.610 -12.960 1.00 51.31 114 GLN A N 1
ATOM 832 C CA . GLN A 1 114 ? 16.340 -5.700 -12.244 1.00 51.31 114 GLN A CA 1
ATOM 833 C C . GLN A 1 114 ? 17.110 -4.628 -11.454 1.00 51.31 114 GLN A C 1
ATOM 835 O O . GLN A 1 114 ? 16.625 -3.515 -11.288 1.00 51.31 114 GLN A O 1
ATOM 840 N N . THR A 1 115 ? 18.336 -4.929 -11.016 1.00 52.00 115 THR A N 1
ATOM 841 C CA . THR A 1 115 ? 19.218 -3.978 -10.328 1.00 52.00 115 THR A CA 1
ATOM 842 C C . THR A 1 115 ? 19.825 -2.921 -11.251 1.00 52.00 115 THR A C 1
ATOM 844 O O . THR A 1 115 ? 20.026 -1.793 -10.817 1.00 52.00 115 THR A O 1
ATOM 847 N N . THR A 1 116 ? 20.102 -3.259 -12.512 1.00 52.66 116 THR A N 1
ATOM 848 C CA . THR A 1 116 ? 20.681 -2.345 -13.508 1.00 52.66 116 THR A CA 1
ATOM 849 C C . THR A 1 116 ? 19.602 -1.460 -14.120 1.00 52.66 116 THR A C 1
ATOM 851 O O . THR A 1 116 ? 19.850 -0.294 -14.387 1.00 52.66 116 THR A O 1
ATOM 854 N N . MET A 1 117 ? 18.396 -1.992 -14.328 1.00 51.62 117 MET A N 1
ATOM 855 C CA . MET A 1 117 ? 17.278 -1.227 -14.887 1.00 51.62 117 MET A CA 1
ATOM 856 C C . MET A 1 117 ? 16.442 -0.493 -13.836 1.00 51.62 117 MET A C 1
ATOM 858 O O . MET A 1 117 ? 15.777 0.477 -14.187 1.00 51.62 117 MET A O 1
ATOM 862 N N . ALA A 1 118 ? 16.497 -0.948 -12.578 1.00 48.16 118 ALA A N 1
ATOM 863 C CA . ALA A 1 118 ? 15.941 -0.331 -11.375 1.00 48.16 118 ALA A CA 1
ATOM 864 C C . ALA A 1 118 ? 14.616 0.411 -11.593 1.00 48.16 118 ALA A C 1
ATOM 866 O O . ALA A 1 118 ? 14.467 1.548 -11.158 1.00 48.16 118 ALA A O 1
ATOM 867 N N . VAL A 1 119 ? 13.650 -0.238 -12.244 1.00 45.03 119 VAL A N 1
ATOM 868 C CA . VAL A 1 119 ? 12.257 0.200 -12.201 1.00 45.03 119 VAL A CA 1
ATOM 869 C C . VAL A 1 119 ? 11.664 -0.465 -10.953 1.00 45.03 119 VAL A C 1
ATOM 871 O O . VAL A 1 119 ? 11.499 -1.688 -10.938 1.00 45.03 119 VAL A O 1
ATOM 874 N N . PRO A 1 120 ? 11.452 0.271 -9.847 1.00 34.56 120 PRO A N 1
ATOM 875 C CA . PRO A 1 120 ? 11.024 -0.342 -8.596 1.00 34.56 120 PRO A CA 1
ATOM 876 C C . PRO A 1 120 ? 9.668 -1.025 -8.798 1.00 34.56 120 PRO A C 1
ATOM 878 O O . PRO A 1 120 ? 8.739 -0.409 -9.312 1.00 34.56 120 PRO A O 1
ATOM 881 N N . GLY A 1 121 ? 9.553 -2.300 -8.422 1.00 36.69 121 GLY A N 1
ATOM 882 C CA . GLY A 1 121 ? 8.268 -3.006 -8.452 1.00 36.69 121 GLY A CA 1
ATOM 883 C C . GLY A 1 121 ? 7.821 -3.587 -9.795 1.00 36.69 121 GLY A C 1
ATOM 884 O O . GLY A 1 121 ? 6.689 -4.047 -9.877 1.00 36.69 121 GLY A O 1
ATOM 885 N N . THR A 1 122 ? 8.665 -3.602 -10.832 1.00 38.69 122 THR A N 1
ATOM 886 C CA . THR A 1 122 ? 8.337 -4.238 -12.125 1.00 38.69 122 THR A CA 1
ATOM 887 C C . THR A 1 122 ? 9.271 -5.401 -12.430 1.00 38.69 122 THR A C 1
ATOM 889 O O . THR A 1 122 ? 10.492 -5.300 -12.297 1.00 38.69 122 THR A O 1
ATOM 892 N N . ASP A 1 123 ? 8.695 -6.525 -12.859 1.00 46.66 123 ASP A N 1
ATOM 893 C CA . ASP A 1 123 ? 9.475 -7.615 -13.433 1.00 46.66 123 ASP A CA 1
ATOM 894 C C . ASP A 1 123 ? 10.027 -7.178 -14.805 1.00 46.66 123 ASP A C 1
ATOM 896 O O . ASP A 1 123 ? 9.347 -6.511 -15.587 1.00 46.66 123 ASP A O 1
ATOM 900 N N . LEU A 1 124 ? 11.265 -7.568 -15.125 1.00 47.78 124 LEU A N 1
ATOM 901 C CA . LEU A 1 124 ? 11.877 -7.315 -16.434 1.00 47.78 124 LEU A CA 1
ATOM 902 C C . LEU A 1 124 ? 11.031 -7.898 -17.571 1.00 47.78 124 LEU A C 1
ATOM 904 O O . LEU A 1 124 ? 11.042 -7.356 -18.673 1.00 47.78 124 LEU A O 1
ATOM 908 N N . SER A 1 125 ? 10.282 -8.969 -17.296 1.00 48.62 125 SER A N 1
ATOM 909 C CA . SER A 1 125 ? 9.323 -9.573 -18.225 1.00 48.62 125 SER A CA 1
ATOM 910 C C . SER A 1 125 ? 8.164 -8.629 -18.589 1.00 48.62 125 SER A C 1
ATOM 912 O O . SER A 1 125 ? 7.746 -8.608 -19.746 1.00 48.62 125 SER A O 1
ATOM 914 N N . MET A 1 126 ? 7.709 -7.785 -17.653 1.00 44.75 126 MET A N 1
ATOM 915 C CA . MET A 1 126 ? 6.618 -6.820 -17.855 1.00 44.75 126 MET A CA 1
ATOM 916 C C . MET A 1 126 ? 7.059 -5.641 -18.723 1.00 44.75 126 MET A C 1
ATOM 918 O O . MET A 1 126 ? 6.295 -5.140 -19.542 1.00 44.75 126 MET A O 1
ATOM 922 N N . ILE A 1 127 ? 8.318 -5.217 -18.598 1.00 48.81 127 ILE A N 1
ATOM 923 C CA . ILE A 1 127 ? 8.874 -4.132 -19.416 1.00 48.81 127 ILE A CA 1
ATOM 924 C C . ILE A 1 127 ? 9.594 -4.634 -20.673 1.00 48.81 127 ILE A C 1
ATOM 926 O O . ILE A 1 127 ? 9.974 -3.820 -21.511 1.00 48.81 127 ILE A O 1
ATOM 930 N N . ALA A 1 128 ? 9.741 -5.950 -20.868 1.00 54.66 128 ALA A N 1
ATOM 931 C CA . ALA A 1 128 ? 10.436 -6.528 -22.020 1.00 54.66 128 ALA A CA 1
ATOM 932 C C . ALA A 1 128 ? 9.845 -6.078 -23.367 1.00 54.66 128 ALA A C 1
ATOM 934 O O . ALA A 1 128 ? 10.596 -5.820 -24.301 1.00 54.66 128 ALA A O 1
ATOM 935 N N . GLY A 1 129 ? 8.520 -5.903 -23.460 1.00 55.84 129 GLY A N 1
ATOM 936 C CA . GLY A 1 129 ? 7.857 -5.365 -24.660 1.00 55.84 129 GLY A CA 1
ATOM 937 C C . GLY A 1 129 ? 8.073 -3.859 -24.898 1.00 55.84 129 GLY A C 1
ATOM 938 O O . GLY A 1 129 ? 7.765 -3.341 -25.977 1.00 55.84 129 GLY A O 1
ATOM 939 N N . LEU A 1 130 ? 8.596 -3.147 -23.897 1.00 56.62 130 LEU A N 1
ATOM 940 C CA . LEU A 1 130 ? 8.855 -1.703 -23.905 1.00 56.62 130 LEU A CA 1
ATOM 941 C C . LEU A 1 130 ? 10.338 -1.360 -24.014 1.00 56.62 130 LEU A C 1
ATOM 943 O O . LEU A 1 130 ? 10.681 -0.228 -24.359 1.00 56.62 130 LEU A O 1
ATOM 947 N N . ILE A 1 131 ? 11.205 -2.327 -23.740 1.00 67.81 131 ILE A N 1
ATOM 948 C CA . ILE A 1 131 ? 12.619 -2.232 -24.046 1.00 67.81 131 ILE A CA 1
ATOM 949 C C . ILE A 1 131 ? 12.788 -2.534 -25.534 1.00 67.81 131 ILE A C 1
ATOM 951 O O . ILE A 1 131 ? 12.376 -3.575 -26.044 1.00 67.81 131 ILE A O 1
ATOM 955 N N . ARG A 1 132 ? 13.422 -1.614 -26.247 1.00 73.88 132 ARG A N 1
ATOM 956 C CA . ARG A 1 132 ? 13.734 -1.764 -27.664 1.00 73.88 132 ARG A CA 1
ATOM 957 C C . ARG A 1 132 ? 15.179 -1.402 -27.884 1.00 73.88 132 ARG A C 1
ATOM 959 O O . ARG A 1 132 ? 15.688 -0.476 -27.265 1.00 73.88 132 ARG A O 1
ATOM 966 N N . ILE A 1 133 ? 15.832 -2.110 -28.790 1.00 80.69 133 ILE A N 1
ATOM 967 C CA . ILE A 1 133 ? 17.124 -1.680 -29.299 1.00 80.69 133 ILE A CA 1
ATOM 968 C C . ILE A 1 133 ? 16.872 -1.114 -30.694 1.00 80.69 133 ILE A C 1
ATOM 970 O O . ILE A 1 133 ? 16.447 -1.833 -31.596 1.00 80.69 133 ILE A O 1
ATOM 974 N N . SER A 1 134 ? 17.071 0.188 -30.868 1.00 83.06 134 SER A N 1
ATOM 975 C CA . SER A 1 134 ? 16.743 0.904 -32.107 1.00 83.06 134 SER A CA 1
ATOM 976 C C . SER A 1 134 ? 17.929 1.687 -32.644 1.00 83.06 134 SER A C 1
ATOM 978 O O . SER A 1 134 ? 18.861 2.027 -31.920 1.00 83.06 134 SER A O 1
ATOM 980 N N . ARG A 1 135 ? 17.893 2.003 -33.939 1.00 81.69 135 ARG A N 1
ATOM 981 C CA . ARG A 1 135 ? 18.857 2.931 -34.556 1.00 81.69 135 ARG A CA 1
ATOM 982 C C . ARG A 1 135 ? 18.669 4.380 -34.106 1.00 81.69 135 ARG A C 1
ATOM 984 O O . ARG A 1 135 ? 19.590 5.178 -34.238 1.00 81.69 135 ARG A O 1
ATOM 991 N N . GLU A 1 136 ? 17.497 4.708 -33.577 1.00 83.81 136 GLU A N 1
ATOM 992 C CA . GLU A 1 136 ? 17.170 6.037 -33.069 1.00 83.81 136 GLU A CA 1
ATOM 993 C C . GLU A 1 136 ? 17.252 6.059 -31.538 1.00 83.81 136 GLU A C 1
ATOM 995 O O . GLU A 1 136 ? 16.788 5.104 -30.904 1.00 83.81 136 GLU A O 1
ATOM 1000 N N . PRO A 1 137 ? 17.834 7.112 -30.936 1.00 82.75 137 PRO A N 1
ATOM 1001 C CA . PRO A 1 137 ? 17.801 7.294 -29.494 1.00 82.75 137 PRO A CA 1
ATOM 1002 C C . PRO A 1 137 ? 16.385 7.631 -29.015 1.00 82.75 137 PRO A C 1
ATOM 1004 O O . PRO A 1 137 ? 15.539 8.115 -29.768 1.00 82.75 137 PRO A O 1
ATOM 1007 N N . GLY A 1 138 ? 16.148 7.413 -27.725 1.00 73.69 138 GLY A N 1
ATOM 1008 C CA . GLY A 1 138 ? 14.962 7.904 -27.037 1.00 73.69 138 GLY A CA 1
ATOM 1009 C C . GLY A 1 138 ? 14.879 9.436 -27.009 1.00 73.69 138 GLY A C 1
ATOM 1010 O O . GLY A 1 138 ? 15.849 10.146 -27.279 1.00 73.69 138 GLY A O 1
ATOM 1011 N N . LYS A 1 139 ? 13.706 9.958 -26.636 1.00 78.19 139 LYS A N 1
ATOM 1012 C CA . LYS A 1 139 ? 13.405 11.400 -26.582 1.00 78.19 139 LYS A CA 1
ATOM 1013 C C . LYS A 1 139 ? 14.217 12.154 -25.520 1.00 78.19 139 LYS A C 1
ATOM 1015 O O . LYS A 1 139 ? 14.380 13.373 -25.650 1.00 78.19 139 LYS A O 1
ATOM 1020 N N . LEU A 1 140 ? 14.687 11.427 -24.506 1.00 74.88 140 LEU A N 1
ATOM 1021 C CA . LEU A 1 140 ? 15.561 11.852 -23.410 1.00 74.88 140 LEU A CA 1
ATOM 1022 C C . LEU A 1 140 ? 16.504 10.705 -23.040 1.00 74.88 140 LEU A C 1
ATOM 1024 O O . LEU A 1 140 ? 16.222 9.543 -23.3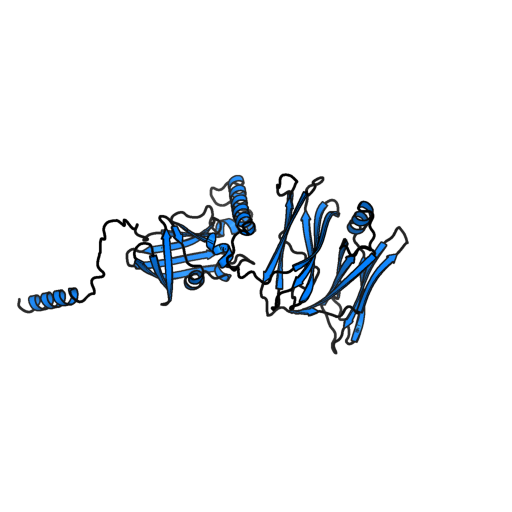29 1.00 74.88 140 LEU A O 1
ATOM 1028 N N . THR A 1 141 ? 17.602 11.015 -22.370 1.00 72.94 141 THR A N 1
ATOM 1029 C CA . THR A 1 141 ? 18.409 10.043 -21.625 1.00 72.94 141 THR A CA 1
ATOM 1030 C C . THR A 1 141 ? 17.867 9.866 -20.207 1.00 72.94 141 THR A C 1
ATOM 1032 O O . THR A 1 141 ? 17.181 10.742 -19.675 1.00 72.94 141 THR A O 1
ATOM 1035 N N . MET A 1 142 ? 18.205 8.748 -19.562 1.00 64.88 142 MET A N 1
ATOM 1036 C CA . MET A 1 142 ? 17.829 8.533 -18.160 1.00 64.88 142 MET A CA 1
ATOM 1037 C C . MET A 1 142 ? 18.419 9.612 -17.235 1.00 64.88 142 MET A C 1
ATOM 1039 O O . MET A 1 142 ? 17.733 10.116 -16.354 1.00 64.88 142 MET A O 1
ATOM 1043 N N . ALA A 1 143 ? 19.660 10.038 -17.491 1.00 66.50 143 ALA A N 1
ATOM 1044 C CA . ALA A 1 143 ? 20.330 11.081 -16.715 1.00 66.50 143 ALA A CA 1
ATOM 1045 C C . ALA A 1 143 ? 19.634 12.450 -16.820 1.00 66.50 143 ALA A C 1
ATOM 1047 O O . ALA A 1 143 ? 19.526 13.165 -15.825 1.00 66.50 143 ALA A O 1
ATOM 1048 N N . GLU A 1 144 ? 19.141 12.812 -18.007 1.00 68.56 144 GLU A N 1
ATOM 1049 C CA . GLU A 1 144 ? 18.373 14.047 -18.209 1.00 68.56 144 GLU A CA 1
ATOM 1050 C C . GLU A 1 144 ? 17.037 14.018 -17.463 1.00 68.56 144 GLU A C 1
ATOM 1052 O O . GLU A 1 144 ? 16.647 15.026 -16.875 1.00 68.56 144 GLU A O 1
ATOM 1057 N N . LEU A 1 145 ? 16.357 12.867 -17.441 1.00 65.62 145 LEU A N 1
ATOM 1058 C CA . LEU A 1 145 ? 15.123 12.706 -16.676 1.00 65.62 145 LEU A CA 1
ATOM 1059 C C . LEU A 1 145 ? 15.379 12.802 -15.166 1.00 65.62 145 LEU A C 1
ATOM 1061 O O . LEU A 1 145 ? 14.674 13.543 -14.485 1.00 65.62 145 LEU A O 1
ATOM 1065 N N . THR A 1 146 ? 16.403 12.116 -14.651 1.00 59.44 146 THR A N 1
ATOM 1066 C CA . THR A 1 146 ? 16.779 12.187 -13.230 1.00 59.44 146 THR A CA 1
ATOM 1067 C C . THR A 1 146 ? 17.136 13.617 -12.825 1.00 59.44 146 THR A C 1
ATOM 1069 O O . THR A 1 146 ? 16.623 14.120 -11.829 1.00 59.44 146 THR A O 1
ATOM 1072 N N . ALA A 1 147 ? 17.944 14.320 -13.625 1.00 62.91 147 ALA A N 1
ATOM 1073 C CA . ALA A 1 147 ? 18.301 15.713 -13.357 1.00 62.91 147 ALA A CA 1
ATOM 1074 C C . ALA A 1 147 ? 17.073 16.642 -13.347 1.00 62.91 147 ALA A C 1
ATOM 1076 O O . ALA A 1 147 ? 16.992 17.565 -12.531 1.00 62.91 147 ALA A O 1
ATOM 1077 N N . TYR A 1 148 ? 16.101 16.389 -14.222 1.00 63.88 148 TYR A N 1
ATOM 1078 C CA . TYR A 1 148 ? 14.843 17.124 -14.234 1.00 63.88 148 TYR A CA 1
ATOM 1079 C C . TYR A 1 148 ? 13.981 16.825 -12.996 1.00 63.88 148 TYR A C 1
ATOM 1081 O O . TYR A 1 148 ? 13.475 17.756 -12.377 1.00 63.88 148 TYR A O 1
ATOM 1089 N N . GLN A 1 149 ? 13.863 15.561 -12.584 1.00 56.75 149 GLN A N 1
ATOM 1090 C CA . GLN A 1 149 ? 13.067 15.154 -11.419 1.00 56.75 149 GLN A CA 1
ATOM 1091 C C . GLN A 1 149 ? 13.665 15.628 -10.086 1.00 56.75 149 GLN A C 1
ATOM 1093 O O . GLN A 1 149 ? 12.937 16.099 -9.217 1.00 56.75 149 GLN A O 1
ATOM 1098 N N . GLU A 1 150 ? 14.985 15.527 -9.920 1.00 55.47 150 GLU A N 1
ATOM 1099 C CA . GLU A 1 150 ? 15.660 15.855 -8.658 1.00 55.47 150 GLU A CA 1
ATOM 1100 C C . GLU A 1 150 ? 15.932 17.354 -8.498 1.00 55.47 150 GLU A C 1
ATOM 1102 O O . GLU A 1 150 ? 15.835 17.894 -7.395 1.00 55.47 150 GLU A O 1
ATOM 1107 N N . ALA A 1 151 ? 16.299 18.036 -9.586 1.00 62.12 151 ALA A N 1
ATOM 1108 C CA . ALA A 1 151 ? 16.766 19.421 -9.543 1.00 62.12 151 ALA A CA 1
ATOM 1109 C C . ALA A 1 151 ? 15.853 20.406 -10.289 1.00 62.12 151 ALA A C 1
ATOM 1111 O O . ALA A 1 151 ? 16.174 21.595 -10.347 1.00 62.12 151 ALA A O 1
ATOM 1112 N N . GLY A 1 152 ? 14.754 19.942 -10.900 1.00 62.44 152 GLY A N 1
ATOM 1113 C CA . GLY A 1 152 ? 13.845 20.784 -11.688 1.00 62.44 152 GLY A CA 1
ATOM 1114 C C . GLY A 1 152 ? 14.513 21.436 -12.902 1.00 62.44 152 GLY A C 1
ATOM 1115 O O . GLY A 1 152 ? 14.037 22.453 -13.405 1.00 62.44 152 GLY A O 1
ATOM 1116 N N . THR A 1 153 ? 15.666 20.917 -13.336 1.00 73.19 153 THR A N 1
ATOM 1117 C CA . THR A 1 153 ? 16.467 21.528 -14.399 1.00 73.19 153 THR A CA 1
ATOM 1118 C C . THR A 1 153 ? 16.037 20.966 -15.744 1.00 73.19 153 THR A C 1
ATOM 1120 O O . THR A 1 153 ? 16.133 19.763 -15.973 1.00 73.19 153 THR A O 1
ATOM 1123 N N . LEU A 1 154 ? 15.571 21.836 -16.641 1.00 72.38 154 LEU A N 1
ATOM 1124 C CA . LEU A 1 154 ? 15.207 21.431 -17.996 1.00 72.38 154 LEU A CA 1
ATOM 1125 C C . LEU A 1 154 ? 16.445 20.929 -18.758 1.00 72.38 154 LEU A C 1
ATOM 1127 O O . LEU A 1 154 ? 17.474 21.617 -18.748 1.00 72.38 154 LEU A O 1
ATOM 1131 N N . PRO A 1 155 ? 16.353 19.776 -19.444 1.00 75.25 155 PRO A N 1
ATOM 1132 C CA . PRO A 1 155 ? 17.410 19.314 -20.331 1.00 75.25 155 PRO A CA 1
ATOM 1133 C C . PRO A 1 155 ? 17.700 20.333 -21.437 1.00 75.25 155 PRO A C 1
ATOM 1135 O O . PRO A 1 155 ? 16.828 21.102 -21.856 1.00 75.25 155 PRO A O 1
ATOM 1138 N N . GLU A 1 156 ? 18.941 20.351 -21.918 1.00 80.62 156 GLU A N 1
ATOM 1139 C CA . GLU A 1 156 ? 19.374 21.333 -22.908 1.00 80.62 156 GLU A CA 1
ATOM 1140 C C . GLU A 1 156 ? 18.512 21.252 -24.180 1.00 80.62 156 GLU A C 1
ATOM 1142 O O . GLU A 1 156 ? 18.327 20.192 -24.774 1.00 80.62 156 GLU A O 1
ATOM 1147 N N . GLY A 1 157 ? 17.960 22.394 -24.597 1.00 81.56 157 GLY A N 1
ATOM 1148 C CA . GLY A 1 157 ? 17.114 22.473 -25.788 1.00 81.56 157 GLY A CA 1
ATOM 1149 C C . GLY A 1 157 ? 15.693 21.926 -25.619 1.00 81.56 157 GLY A C 1
ATOM 1150 O O . GLY A 1 157 ? 14.979 21.869 -26.616 1.00 81.56 157 GLY A O 1
ATOM 1151 N N . LYS A 1 158 ? 15.268 21.561 -24.400 1.00 79.12 158 LYS A N 1
ATOM 1152 C CA . LYS A 1 158 ? 13.883 21.178 -24.093 1.00 79.12 158 LYS A CA 1
ATOM 1153 C C . LYS A 1 158 ? 13.117 22.326 -23.444 1.00 79.12 158 LYS A C 1
ATOM 1155 O O . LYS A 1 158 ? 13.624 23.029 -22.569 1.00 79.12 158 LYS A O 1
ATOM 1160 N N . THR A 1 159 ? 11.874 22.503 -23.863 1.00 81.25 159 THR A N 1
ATOM 1161 C CA . THR A 1 159 ? 10.897 23.376 -23.209 1.00 81.25 159 THR A CA 1
ATOM 1162 C C . THR A 1 159 ? 10.111 22.613 -22.141 1.00 81.25 159 THR A C 1
ATOM 1164 O O . THR A 1 159 ? 10.066 21.385 -22.143 1.00 81.25 159 THR A O 1
ATOM 1167 N N . GLN A 1 160 ? 9.461 23.346 -21.233 1.00 67.94 160 GLN A N 1
ATOM 1168 C CA . GLN A 1 160 ? 8.579 22.757 -20.222 1.00 67.94 160 GLN A CA 1
ATOM 1169 C C . GLN A 1 160 ? 7.434 21.952 -20.859 1.00 67.94 160 GLN A C 1
ATOM 1171 O O . GLN A 1 160 ? 7.172 20.830 -20.452 1.00 67.94 160 GLN A O 1
ATOM 1176 N N . GLU A 1 161 ? 6.817 22.488 -21.915 1.00 68.31 161 GLU A N 1
ATOM 1177 C CA . GLU A 1 161 ? 5.720 21.834 -22.640 1.00 68.31 161 GLU A CA 1
ATOM 1178 C C . GLU A 1 161 ? 6.166 20.514 -23.292 1.00 68.31 161 GLU A C 1
ATOM 1180 O O . GLU A 1 161 ? 5.441 19.522 -23.266 1.00 68.31 161 GLU A O 1
ATOM 1185 N N . GLU A 1 162 ? 7.391 20.464 -23.825 1.00 70.06 162 GLU A N 1
ATOM 1186 C CA . GLU A 1 162 ? 7.967 19.225 -24.356 1.00 70.06 162 GLU A CA 1
ATOM 1187 C C . GLU A 1 162 ? 8.263 18.203 -23.252 1.00 70.06 162 GLU A C 1
ATOM 1189 O O . GLU A 1 162 ? 8.085 17.008 -23.479 1.00 70.06 162 GLU A O 1
ATOM 1194 N N . MET A 1 163 ? 8.692 18.646 -22.067 1.00 70.06 163 MET A N 1
ATOM 1195 C CA . MET A 1 163 ? 8.908 17.756 -20.922 1.00 70.06 163 MET A CA 1
ATOM 1196 C C . MET A 1 163 ? 7.596 17.171 -20.402 1.00 70.06 163 MET A C 1
ATOM 1198 O O . MET A 1 163 ? 7.522 15.960 -20.193 1.00 70.06 163 MET A O 1
ATOM 1202 N N . ASP A 1 164 ? 6.556 17.994 -20.273 1.00 61.50 164 ASP A N 1
ATOM 1203 C CA . ASP A 1 164 ? 5.229 17.559 -19.829 1.00 61.50 164 ASP A CA 1
ATOM 1204 C C . ASP A 1 164 ? 4.629 16.544 -20.818 1.00 61.50 164 ASP A C 1
ATOM 1206 O O . ASP A 1 164 ? 4.112 15.503 -20.411 1.00 61.50 164 ASP A O 1
ATOM 1210 N N . ALA A 1 165 ? 4.776 16.783 -22.128 1.00 65.00 165 ALA A N 1
ATOM 1211 C CA . ALA A 1 165 ? 4.342 15.847 -23.165 1.00 65.00 165 ALA A CA 1
ATOM 1212 C C . ALA A 1 165 ? 5.113 14.514 -23.122 1.00 65.00 165 ALA A C 1
ATOM 1214 O O . ALA A 1 165 ? 4.513 13.450 -23.270 1.00 65.00 165 ALA A O 1
ATOM 1215 N N . ILE A 1 166 ? 6.432 14.546 -22.892 1.00 63.38 166 ILE A N 1
ATOM 1216 C CA . ILE A 1 166 ? 7.249 13.328 -22.763 1.00 63.38 166 ILE A CA 1
ATOM 1217 C C . ILE A 1 166 ? 6.837 12.528 -21.522 1.00 63.38 166 ILE A C 1
ATOM 1219 O O . ILE A 1 166 ? 6.667 11.313 -21.615 1.00 63.38 166 ILE A O 1
ATOM 1223 N N . GLN A 1 167 ? 6.619 13.188 -20.382 1.00 58.03 167 GLN A N 1
ATOM 1224 C CA . GLN A 1 167 ? 6.134 12.526 -19.169 1.00 58.03 167 GLN A CA 1
ATOM 1225 C C . GLN A 1 167 ? 4.734 11.938 -19.370 1.00 58.03 167 GLN A C 1
ATOM 1227 O O . GLN A 1 167 ? 4.493 10.794 -18.992 1.00 58.03 167 GLN A O 1
ATOM 1232 N N . GLN A 1 168 ? 3.830 12.667 -20.025 1.00 55.44 168 GLN A N 1
ATOM 1233 C CA . GLN A 1 168 ? 2.492 12.177 -20.338 1.00 55.44 168 GLN A CA 1
ATOM 1234 C C . GLN A 1 168 ? 2.531 10.943 -21.251 1.00 55.44 168 GLN A C 1
ATOM 1236 O O . GLN A 1 168 ? 1.814 9.977 -21.003 1.00 55.44 168 GLN A O 1
ATOM 1241 N N . GLU A 1 169 ? 3.377 10.930 -22.281 1.00 58.59 169 GLU A N 1
ATOM 1242 C CA . GLU A 1 169 ? 3.549 9.758 -23.143 1.00 58.59 169 GLU A CA 1
ATOM 1243 C C . GLU A 1 169 ? 4.138 8.556 -22.396 1.00 58.59 169 GLU A C 1
ATOM 1245 O O . GLU A 1 169 ? 3.674 7.433 -22.594 1.00 58.59 169 GLU A O 1
ATOM 1250 N N . MET A 1 170 ? 5.124 8.777 -21.519 1.00 57.88 170 MET A N 1
ATOM 1251 C CA . MET A 1 170 ? 5.661 7.725 -20.650 1.00 57.88 170 MET A CA 1
ATOM 1252 C C . MET A 1 170 ? 4.569 7.141 -19.749 1.00 57.88 170 MET A C 1
ATOM 1254 O O . MET A 1 170 ? 4.454 5.921 -19.633 1.00 57.88 170 MET A O 1
ATOM 1258 N N . MET A 1 171 ? 3.726 8.001 -19.174 1.00 51.12 171 MET A N 1
ATOM 1259 C CA . MET A 1 171 ? 2.594 7.593 -18.345 1.00 51.12 171 MET A CA 1
ATOM 1260 C C . MET A 1 171 ? 1.536 6.834 -19.147 1.00 51.12 171 MET A C 1
ATOM 1262 O O . MET A 1 171 ? 1.058 5.802 -18.691 1.00 51.12 171 MET A O 1
ATOM 1266 N N . ILE A 1 172 ? 1.200 7.275 -20.362 1.00 53.75 172 ILE A N 1
ATOM 1267 C CA . ILE A 1 172 ? 0.270 6.559 -21.248 1.00 53.75 172 ILE A CA 1
ATOM 1268 C C . ILE A 1 172 ? 0.840 5.193 -21.641 1.00 53.75 172 ILE A C 1
ATOM 1270 O O . ILE A 1 172 ? 0.100 4.211 -21.655 1.00 53.75 172 ILE A O 1
ATOM 1274 N N . ALA A 1 173 ? 2.137 5.097 -21.943 1.00 51.41 173 ALA A N 1
ATOM 1275 C CA . ALA A 1 173 ? 2.788 3.828 -22.262 1.00 51.41 173 ALA A CA 1
ATOM 1276 C C . ALA A 1 173 ? 2.749 2.860 -21.069 1.00 51.41 173 ALA A C 1
ATOM 1278 O O . ALA A 1 173 ? 2.432 1.683 -21.245 1.00 51.41 173 ALA A O 1
ATOM 1279 N N . LEU A 1 174 ? 2.985 3.371 -19.858 1.00 49.06 174 LEU A N 1
ATOM 1280 C CA . LEU A 1 174 ? 2.860 2.617 -18.614 1.00 49.06 174 LEU A CA 1
ATOM 1281 C C . LEU A 1 174 ? 1.405 2.175 -18.361 1.00 49.06 174 LEU A C 1
ATOM 1283 O O . LEU A 1 174 ? 1.159 1.006 -18.090 1.00 49.06 174 LEU A O 1
ATOM 1287 N N . MET A 1 175 ? 0.421 3.060 -18.537 1.00 47.53 175 MET A N 1
ATOM 1288 C CA . MET A 1 175 ? -1.004 2.734 -18.380 1.00 47.53 175 MET A CA 1
ATOM 1289 C C . MET A 1 175 ? -1.520 1.760 -19.447 1.00 47.53 175 MET A C 1
ATOM 1291 O O . MET A 1 175 ? -2.364 0.922 -19.155 1.00 47.53 175 MET A O 1
ATOM 1295 N N . THR A 1 176 ? -1.018 1.838 -20.681 1.00 48.41 176 THR A N 1
ATOM 1296 C CA . THR A 1 176 ? -1.394 0.919 -21.771 1.00 48.41 176 THR A CA 1
ATOM 1297 C C . THR A 1 176 ? -0.860 -0.487 -21.507 1.00 48.41 176 THR A C 1
ATOM 1299 O O . THR A 1 176 ? -1.551 -1.465 -21.785 1.00 48.41 176 THR A O 1
ATOM 1302 N N . LEU A 1 177 ? 0.340 -0.590 -20.926 1.00 44.41 177 LEU A N 1
ATOM 1303 C CA . LEU A 1 177 ? 0.895 -1.853 -20.445 1.00 44.41 177 LEU A CA 1
ATOM 1304 C C . LEU A 1 177 ? -0.003 -2.452 -19.353 1.00 44.41 177 LEU A C 1
ATOM 1306 O O . LEU A 1 177 ? -0.451 -3.589 -19.482 1.00 44.41 177 LEU A O 1
ATOM 1310 N N . LEU A 1 178 ? -0.344 -1.645 -18.345 1.00 43.62 178 LEU A N 1
ATOM 1311 C CA . LEU A 1 178 ? -1.176 -2.045 -17.205 1.00 43.62 178 LEU A CA 1
ATOM 1312 C C . LEU A 1 178 ? -2.654 -2.300 -17.576 1.00 43.62 178 LEU A C 1
ATOM 1314 O O . LEU A 1 178 ? -3.354 -3.019 -16.870 1.00 43.62 178 LEU A O 1
ATOM 1318 N N . GLY A 1 179 ? -3.142 -1.731 -18.683 1.00 36.97 179 GLY A N 1
ATOM 1319 C CA . GLY A 1 179 ? -4.526 -1.847 -19.161 1.00 36.97 179 GLY A CA 1
ATOM 1320 C C . GLY A 1 179 ? -4.774 -2.944 -20.205 1.00 36.97 179 GLY A C 1
ATOM 1321 O O . GLY A 1 179 ? -5.909 -3.109 -20.651 1.00 36.97 179 GLY A O 1
ATOM 1322 N N . SER A 1 180 ? -3.747 -3.694 -20.618 1.00 33.47 180 SER A N 1
ATOM 1323 C CA . SER A 1 180 ? -3.854 -4.745 -21.643 1.00 33.47 180 SER A CA 1
ATOM 1324 C C . SER A 1 180 ? -4.046 -6.157 -21.067 1.00 33.47 180 SER A C 1
ATOM 1326 O O . SER A 1 180 ? -3.507 -7.132 -21.581 1.00 33.47 180 SER A O 1
ATOM 1328 N N . THR A 1 181 ? -4.876 -6.318 -20.034 1.00 33.16 181 THR A N 1
ATOM 1329 C CA . THR A 1 181 ? -5.321 -7.646 -19.575 1.00 33.16 181 THR A CA 1
ATOM 1330 C C . THR A 1 181 ? -6.401 -8.199 -20.509 1.00 33.16 181 THR A C 1
ATOM 1332 O O . THR A 1 181 ? -7.606 -8.135 -20.274 1.00 33.16 181 THR A O 1
ATOM 1335 N N . GLY A 1 182 ? -5.947 -8.747 -21.636 1.00 31.39 182 GLY A N 1
ATOM 1336 C CA . GLY A 1 182 ? -6.792 -9.377 -22.647 1.00 31.39 182 GLY A CA 1
ATOM 1337 C C . GLY A 1 182 ? -6.034 -10.382 -23.507 1.00 31.39 182 GLY A C 1
ATOM 1338 O O . GLY A 1 182 ? -6.251 -10.441 -24.712 1.00 31.39 182 GLY A O 1
ATOM 1339 N N . GLY A 1 183 ? -5.117 -11.151 -22.923 1.00 26.95 183 GLY A N 1
ATOM 1340 C CA . GLY A 1 183 ? -4.374 -12.177 -23.646 1.00 26.95 183 GLY A CA 1
ATOM 1341 C C . GLY A 1 183 ? -3.533 -13.010 -22.696 1.00 26.95 183 GLY A C 1
ATOM 1342 O O . GLY A 1 183 ? -2.565 -12.527 -22.132 1.00 26.95 183 GLY A O 1
ATOM 1343 N N . THR A 1 184 ? -3.937 -14.260 -22.508 1.00 36.53 184 THR A N 1
ATOM 1344 C CA . THR A 1 184 ? -3.263 -15.271 -21.690 1.00 36.53 184 THR A CA 1
ATOM 1345 C C . THR A 1 184 ? -1.811 -15.489 -22.121 1.00 36.53 184 THR A C 1
ATOM 1347 O O . THR A 1 184 ? -1.561 -16.156 -23.125 1.00 36.53 184 THR A O 1
ATOM 1350 N N . THR A 1 185 ? -0.880 -15.006 -21.309 1.00 29.03 185 THR A N 1
ATOM 1351 C CA . THR A 1 185 ? 0.487 -15.516 -21.151 1.00 29.03 185 THR A CA 1
ATOM 1352 C C . THR A 1 185 ? 0.805 -15.404 -19.668 1.00 29.03 185 THR A C 1
ATOM 1354 O O . THR A 1 185 ? 0.571 -14.348 -19.094 1.00 29.03 185 THR A O 1
ATOM 1357 N N . GLU A 1 186 ? 1.237 -16.507 -19.052 1.00 34.72 186 GLU A N 1
ATOM 1358 C CA . GLU A 1 186 ? 1.585 -16.588 -17.630 1.00 34.72 186 GLU A CA 1
ATOM 1359 C C . GLU A 1 186 ? 2.643 -15.535 -17.286 1.00 34.72 186 GLU A C 1
ATOM 1361 O O . GLU A 1 186 ? 3.830 -15.672 -17.570 1.00 34.72 186 GLU A O 1
ATOM 1366 N N . GLU A 1 187 ? 2.140 -14.457 -16.707 1.00 33.94 187 GLU A N 1
ATOM 1367 C CA . GLU A 1 187 ? 2.842 -13.422 -15.983 1.00 33.94 187 GLU A CA 1
ATOM 1368 C C . GLU A 1 187 ? 3.293 -14.054 -14.662 1.00 33.94 187 GLU A C 1
ATOM 1370 O O . GLU A 1 187 ? 2.463 -14.524 -13.882 1.00 33.94 187 GLU A O 1
ATOM 1375 N N . THR A 1 188 ? 4.593 -14.093 -14.371 1.00 28.75 188 THR A N 1
ATOM 1376 C CA . THR A 1 188 ? 5.022 -14.198 -12.971 1.00 28.75 188 THR A CA 1
ATOM 1377 C C . THR A 1 188 ? 4.773 -12.847 -12.318 1.00 28.75 188 THR A C 1
ATOM 1379 O O . THR A 1 188 ? 5.691 -12.065 -12.079 1.00 28.75 188 THR A O 1
ATOM 1382 N N . ALA A 1 189 ? 3.492 -12.569 -12.071 1.00 34.06 189 ALA A N 1
ATOM 1383 C CA . ALA A 1 189 ? 3.060 -11.580 -11.113 1.00 34.06 189 ALA A CA 1
ATOM 1384 C C . ALA A 1 189 ? 3.807 -11.860 -9.803 1.00 34.06 189 ALA A C 1
ATOM 1386 O O . ALA A 1 189 ? 3.915 -13.012 -9.362 1.00 34.06 189 ALA A O 1
ATOM 1387 N N . GLY A 1 190 ? 4.333 -10.811 -9.171 1.00 40.91 190 GLY A N 1
ATOM 1388 C CA . GLY A 1 190 ? 4.547 -10.900 -7.734 1.00 40.91 190 GLY A CA 1
ATOM 1389 C C . GLY A 1 190 ? 3.228 -11.349 -7.086 1.00 40.91 190 GLY A C 1
ATOM 1390 O O . GLY A 1 190 ? 2.169 -11.015 -7.617 1.00 40.91 190 GLY A O 1
ATOM 1391 N N . PRO A 1 191 ? 3.275 -12.144 -6.009 1.00 51.19 191 PRO A N 1
ATOM 1392 C CA . PRO A 1 191 ? 2.084 -12.681 -5.358 1.00 51.19 191 PRO A CA 1
ATOM 1393 C C . PRO A 1 191 ? 1.012 -11.594 -5.169 1.00 51.19 191 PRO A C 1
ATOM 1395 O O . PRO A 1 191 ? 1.222 -10.626 -4.437 1.00 51.19 191 PRO A O 1
ATOM 1398 N N . GLU A 1 192 ? -0.113 -11.727 -5.876 1.00 65.56 192 GLU A N 1
ATOM 1399 C CA . GLU A 1 192 ? -1.163 -10.709 -5.914 1.00 65.56 192 GLU A CA 1
ATOM 1400 C C . GLU A 1 192 ? -1.882 -10.693 -4.562 1.00 65.56 192 GLU A C 1
ATOM 1402 O O . GLU A 1 192 ? -2.245 -11.742 -4.020 1.00 65.56 192 GLU A O 1
ATOM 1407 N N . LEU A 1 193 ? -2.050 -9.508 -3.975 1.00 81.81 193 LEU A N 1
ATOM 1408 C CA . LEU A 1 193 ? -2.855 -9.356 -2.769 1.00 81.81 193 LEU A CA 1
ATOM 1409 C C . LEU A 1 193 ? -4.326 -9.241 -3.161 1.00 81.81 193 LEU A C 1
ATOM 1411 O O . LEU A 1 193 ? -4.694 -8.415 -3.994 1.00 81.81 193 LEU A O 1
ATOM 1415 N N . THR A 1 194 ? -5.183 -10.001 -2.493 1.00 85.62 194 THR A N 1
ATOM 1416 C CA . THR A 1 194 ? -6.629 -9.887 -2.672 1.00 85.62 194 THR A CA 1
ATOM 1417 C C . THR A 1 194 ? -7.157 -8.724 -1.847 1.00 85.62 194 THR A C 1
ATOM 1419 O O . THR A 1 194 ? -6.956 -8.672 -0.632 1.00 85.62 194 THR A O 1
ATOM 1422 N N . VAL A 1 195 ? -7.897 -7.810 -2.475 1.00 89.06 195 VAL A N 1
ATOM 1423 C CA . VAL A 1 195 ? -8.689 -6.811 -1.747 1.00 89.06 195 VAL A CA 1
ATOM 1424 C C . VAL A 1 195 ? -9.926 -7.499 -1.166 1.00 89.06 195 VAL A C 1
ATOM 1426 O O . VAL A 1 195 ? -10.798 -7.959 -1.900 1.00 89.06 195 VAL A O 1
ATOM 1429 N N . VAL A 1 196 ? -9.993 -7.594 0.162 1.00 91.31 196 VAL A N 1
ATOM 1430 C CA . VAL A 1 196 ? -11.084 -8.272 0.887 1.00 91.31 196 VAL A CA 1
ATOM 1431 C C . VAL A 1 196 ? -12.257 -7.325 1.130 1.00 91.31 196 VAL A C 1
ATOM 1433 O O . VAL A 1 196 ? -13.419 -7.719 1.053 1.00 91.31 196 VAL A O 1
ATOM 1436 N N . GLU A 1 197 ? -11.945 -6.075 1.447 1.00 91.56 197 GLU A N 1
ATOM 1437 C CA . GLU A 1 197 ? -12.902 -4.989 1.634 1.00 91.56 197 GLU A CA 1
ATOM 1438 C C . GLU A 1 197 ? -12.201 -3.667 1.341 1.00 91.56 197 GLU A C 1
ATOM 1440 O O . GLU A 1 197 ? -11.024 -3.500 1.669 1.00 91.56 197 GLU A O 1
ATOM 1445 N N . ASP A 1 198 ? -12.930 -2.721 0.763 1.00 92.62 198 ASP A N 1
ATOM 1446 C CA . ASP A 1 198 ? -12.455 -1.371 0.522 1.00 92.62 198 ASP A CA 1
ATOM 1447 C C . ASP A 1 198 ? -13.536 -0.327 0.815 1.00 92.62 198 ASP A C 1
ATOM 1449 O O . ASP A 1 198 ? -14.728 -0.615 0.984 1.00 92.62 198 ASP A O 1
ATOM 1453 N N . ASN A 1 199 ? -13.097 0.918 0.932 1.00 91.69 199 ASN A N 1
ATO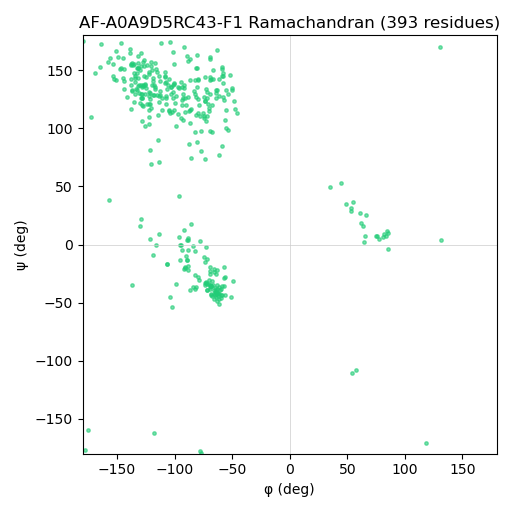M 1454 C CA . ASN A 1 199 ? -13.969 2.071 0.862 1.00 91.69 199 ASN A CA 1
ATOM 1455 C C . ASN A 1 199 ? -13.184 3.262 0.319 1.00 91.69 199 ASN A C 1
ATOM 1457 O O . ASN A 1 199 ? -12.030 3.478 0.686 1.00 91.69 199 ASN A O 1
ATOM 1461 N N . PHE A 1 200 ? -13.851 4.061 -0.504 1.00 92.00 200 PHE A N 1
ATOM 1462 C CA . PHE A 1 200 ? -13.330 5.313 -1.024 1.00 92.00 200 PHE A CA 1
ATOM 1463 C C . PHE A 1 200 ? -14.326 6.431 -0.747 1.00 92.00 200 PHE A C 1
ATOM 1465 O O . PHE A 1 200 ? -15.535 6.260 -0.941 1.00 92.00 200 PHE A O 1
ATOM 1472 N N . TYR A 1 201 ? -13.823 7.582 -0.321 1.00 89.81 201 TYR A N 1
ATOM 1473 C CA . TYR A 1 201 ? -14.601 8.812 -0.292 1.00 89.81 201 TYR A CA 1
ATOM 1474 C C . TYR A 1 201 ? -13.701 10.042 -0.330 1.00 89.81 201 TYR A C 1
ATOM 1476 O O . TYR A 1 201 ? -12.512 9.987 -0.027 1.00 89.81 201 TYR A O 1
ATOM 1484 N N . VAL A 1 202 ? -14.301 11.167 -0.705 1.00 89.44 202 VAL A N 1
ATOM 1485 C CA . VAL A 1 202 ? -13.653 12.476 -0.663 1.00 89.44 202 VAL A CA 1
ATOM 1486 C C . VAL A 1 202 ? -13.945 13.122 0.684 1.00 89.44 202 VAL A C 1
ATOM 1488 O O . VAL A 1 202 ? -15.089 13.096 1.144 1.00 89.44 202 VAL A O 1
ATOM 1491 N N . ARG A 1 203 ? -12.921 13.698 1.307 1.00 87.00 203 ARG A N 1
ATOM 1492 C CA . ARG A 1 203 ? -13.035 14.451 2.557 1.00 87.00 203 ARG A CA 1
ATOM 1493 C C . ARG A 1 203 ? -12.309 15.784 2.458 1.00 87.00 203 ARG A C 1
ATOM 1495 O O . ARG A 1 203 ? -11.468 15.975 1.584 1.00 87.00 203 ARG A O 1
ATOM 1502 N N . GLU A 1 204 ? -12.645 16.692 3.362 1.00 85.19 204 GLU A N 1
ATOM 1503 C CA . GLU A 1 204 ? -11.883 17.915 3.586 1.00 85.19 204 GLU A CA 1
ATOM 1504 C C . GLU A 1 204 ? -11.133 17.782 4.912 1.00 85.19 204 GLU A C 1
ATOM 1506 O O . GLU A 1 204 ? -11.727 17.479 5.947 1.00 85.19 204 GLU A O 1
ATOM 1511 N N . GLU A 1 205 ? -9.821 17.989 4.886 1.00 77.25 205 GLU A N 1
ATOM 1512 C CA . GLU A 1 205 ? -8.981 17.950 6.076 1.00 77.25 205 GLU A CA 1
ATOM 1513 C C . GLU A 1 205 ? -8.026 19.149 6.049 1.00 77.25 205 GLU A C 1
ATOM 1515 O O . GLU A 1 205 ? -7.312 19.389 5.079 1.00 77.25 205 GLU A O 1
ATOM 1520 N N . TYR A 1 206 ? -8.079 19.980 7.095 1.00 76.81 206 TYR A N 1
ATOM 1521 C CA . TYR A 1 206 ? -7.315 21.235 7.201 1.00 76.81 206 TYR A CA 1
ATOM 1522 C C . TYR A 1 206 ? -7.476 22.217 6.019 1.00 76.81 206 TYR A C 1
ATOM 1524 O O . TYR A 1 206 ? -6.585 23.029 5.767 1.00 76.81 206 TYR A O 1
ATOM 1532 N N . GLY A 1 207 ? -8.627 22.197 5.338 1.00 79.50 207 GLY A N 1
ATOM 1533 C CA . GLY A 1 207 ? -8.910 23.052 4.178 1.00 79.50 207 GLY A CA 1
ATOM 1534 C C . GLY A 1 207 ? -8.368 22.513 2.851 1.00 79.50 207 GLY A C 1
ATOM 1535 O O . GLY A 1 207 ? -8.432 23.218 1.846 1.00 79.50 207 GLY A O 1
ATOM 1536 N N . THR A 1 208 ? -7.842 21.286 2.840 1.00 83.56 208 THR A N 1
ATOM 1537 C CA . THR A 1 208 ? -7.470 20.555 1.626 1.00 83.56 208 THR A CA 1
ATOM 1538 C C . THR A 1 208 ? -8.529 19.498 1.345 1.00 83.56 208 THR A C 1
ATOM 1540 O O . THR A 1 208 ? -8.890 18.723 2.230 1.00 83.56 208 THR A O 1
ATOM 1543 N N . GLN A 1 209 ? -9.031 19.463 0.112 1.00 90.06 209 GLN A N 1
ATOM 1544 C CA . GLN A 1 209 ? -9.883 18.375 -0.350 1.00 90.06 209 GLN A CA 1
ATOM 1545 C C . GLN A 1 209 ? -8.991 17.206 -0.775 1.00 90.06 209 GLN A C 1
ATOM 1547 O O . GLN A 1 209 ? -8.064 17.396 -1.554 1.00 90.06 209 GLN A O 1
ATOM 1552 N N . GLU A 1 210 ? -9.269 16.001 -0.292 1.00 91.62 210 GLU A N 1
ATOM 1553 C CA . GLU A 1 210 ? -8.525 14.798 -0.668 1.00 91.62 210 GLU A CA 1
ATOM 1554 C C . GLU A 1 210 ? -9.471 13.619 -0.905 1.00 91.62 210 GLU A C 1
ATOM 1556 O O . GLU A 1 210 ? -10.487 13.451 -0.224 1.00 91.62 210 GLU A O 1
ATOM 1561 N N . GLY A 1 211 ? -9.147 12.797 -1.900 1.00 92.06 211 GLY A N 1
ATOM 1562 C CA . GLY A 1 211 ? -9.771 11.492 -2.076 1.00 92.06 211 GLY A CA 1
ATOM 1563 C C . GLY A 1 211 ? -8.992 10.453 -1.287 1.00 92.06 211 GLY A C 1
ATOM 1564 O O . GLY A 1 211 ? -7.783 10.331 -1.469 1.00 92.06 211 GLY A O 1
ATOM 1565 N N . VAL A 1 212 ? -9.681 9.701 -0.433 1.00 91.81 212 VAL A N 1
ATOM 1566 C CA . VAL A 1 212 ? -9.062 8.733 0.474 1.00 91.81 212 VAL A CA 1
ATOM 1567 C C . VAL A 1 212 ? -9.612 7.347 0.214 1.00 91.81 212 VAL A C 1
ATOM 1569 O O . VAL A 1 212 ? -10.825 7.142 0.162 1.00 91.81 212 VAL A O 1
ATOM 1572 N N . TYR A 1 213 ? -8.697 6.400 0.063 1.00 93.31 213 TYR A N 1
ATOM 1573 C CA . TYR A 1 213 ? -8.964 4.989 -0.130 1.00 93.31 213 TYR A CA 1
ATOM 1574 C C . TYR A 1 213 ? -8.435 4.191 1.059 1.00 93.31 213 TYR A C 1
ATOM 1576 O O . TYR A 1 213 ? -7.263 4.293 1.424 1.00 93.31 213 TYR A O 1
ATOM 1584 N N . PHE A 1 214 ? -9.298 3.353 1.622 1.00 92.69 214 PHE A N 1
ATOM 1585 C CA . PHE A 1 214 ? -8.946 2.379 2.644 1.00 92.69 214 PHE A CA 1
ATOM 1586 C C . PHE A 1 214 ? -9.234 0.984 2.129 1.00 92.69 214 PHE A C 1
ATOM 1588 O O . PHE A 1 214 ? -10.287 0.758 1.534 1.00 92.69 214 PHE A O 1
ATOM 1595 N N . ALA A 1 215 ? -8.363 0.031 2.437 1.00 94.25 215 ALA A N 1
ATOM 1596 C CA . ALA A 1 215 ? -8.653 -1.366 2.161 1.00 94.25 215 ALA A CA 1
ATOM 1597 C C . ALA A 1 215 ? -8.059 -2.310 3.193 1.00 94.25 215 ALA A C 1
ATOM 1599 O O . ALA A 1 215 ? -7.014 -2.035 3.785 1.00 94.25 215 ALA A O 1
ATOM 1600 N N . LYS A 1 216 ? -8.723 -3.454 3.348 1.00 94.44 216 LYS A N 1
ATOM 1601 C CA . LYS A 1 216 ? -8.122 -4.670 3.879 1.00 94.44 216 LYS A CA 1
ATOM 1602 C C . LYS A 1 216 ? -7.642 -5.510 2.709 1.00 94.44 216 LYS A C 1
ATOM 1604 O O . LYS A 1 216 ? -8.434 -5.872 1.836 1.00 94.44 216 LYS A O 1
ATOM 1609 N N . VAL A 1 217 ? -6.367 -5.856 2.724 1.00 93.25 217 VAL A N 1
ATOM 1610 C CA . VAL A 1 217 ? -5.746 -6.701 1.706 1.00 93.25 217 VAL A CA 1
ATOM 1611 C C . VAL A 1 217 ? -5.209 -7.968 2.350 1.00 93.25 217 VAL A C 1
ATOM 1613 O O . VAL A 1 217 ? -4.749 -7.930 3.490 1.00 93.25 217 VAL A O 1
ATOM 1616 N N . GLN A 1 218 ? -5.304 -9.090 1.646 1.00 92.31 218 GLN A N 1
ATOM 1617 C CA . GLN A 1 218 ? -4.931 -10.407 2.147 1.00 92.31 218 GLN A CA 1
ATOM 1618 C C . GLN A 1 218 ? -3.931 -11.071 1.211 1.00 92.31 218 GLN A C 1
ATOM 1620 O O . GLN A 1 218 ? -4.068 -11.018 -0.010 1.00 92.31 218 GLN A O 1
ATOM 1625 N N . ASN A 1 219 ? -2.929 -11.712 1.800 1.00 89.44 219 ASN A N 1
ATOM 1626 C CA . ASN A 1 219 ? -2.021 -12.573 1.077 1.00 89.44 219 ASN A CA 1
ATOM 1627 C C . ASN A 1 219 ? -2.655 -13.958 0.893 1.00 89.44 219 ASN A C 1
ATOM 1629 O O . ASN A 1 219 ? -2.579 -14.798 1.783 1.00 89.44 219 ASN A O 1
ATOM 1633 N N . ASP A 1 220 ? -3.262 -14.208 -0.265 1.00 84.38 220 ASP A N 1
ATOM 1634 C CA . ASP A 1 220 ? -3.815 -15.528 -0.611 1.00 84.38 220 ASP A CA 1
ATOM 1635 C C . ASP A 1 220 ? -2.796 -16.462 -1.285 1.00 84.38 220 ASP A C 1
ATOM 1637 O O . ASP A 1 220 ? -3.129 -17.579 -1.687 1.00 84.38 220 ASP A O 1
ATOM 1641 N N . ASN A 1 221 ? -1.547 -16.017 -1.410 1.00 80.56 221 ASN A N 1
ATOM 1642 C CA . ASN A 1 221 ? -0.479 -16.773 -2.047 1.00 80.56 221 ASN A CA 1
ATOM 1643 C C . ASN A 1 221 ? 0.104 -17.809 -1.081 1.00 80.56 221 ASN A C 1
ATOM 1645 O O . ASN A 1 221 ? -0.069 -17.733 0.134 1.00 80.56 221 ASN A O 1
ATOM 1649 N N . ASP A 1 222 ? 0.835 -18.783 -1.618 1.00 78.81 222 ASP A N 1
ATOM 1650 C CA . ASP A 1 222 ? 1.524 -19.814 -0.834 1.00 78.81 222 ASP A CA 1
ATOM 1651 C C . ASP A 1 222 ? 2.902 -19.368 -0.311 1.00 78.81 222 ASP A C 1
ATOM 1653 O O . ASP A 1 222 ? 3.568 -20.109 0.418 1.00 78.81 222 ASP A O 1
ATOM 1657 N N . SER A 1 223 ? 3.310 -18.140 -0.636 1.00 74.56 223 SER A N 1
ATOM 1658 C CA . SER A 1 223 ? 4.551 -17.513 -0.197 1.00 74.56 223 SER A CA 1
ATOM 1659 C C . SER A 1 223 ? 4.310 -16.222 0.581 1.00 74.56 223 SER A C 1
ATOM 1661 O O . SER A 1 223 ? 3.301 -15.543 0.412 1.00 74.56 223 SER A O 1
ATOM 1663 N N . VAL A 1 224 ? 5.293 -15.852 1.398 1.00 75.81 224 VAL A N 1
ATOM 1664 C CA . VAL A 1 224 ? 5.362 -14.545 2.061 1.00 75.81 224 VAL A CA 1
ATOM 1665 C C . VAL A 1 224 ? 5.369 -13.406 1.041 1.00 75.81 224 VAL A C 1
ATOM 1667 O O . VAL A 1 224 ? 6.008 -13.511 -0.009 1.00 75.81 224 VAL A O 1
ATOM 1670 N N . VAL A 1 225 ? 4.727 -12.297 1.403 1.00 79.50 225 VAL A N 1
ATOM 1671 C CA . VAL A 1 225 ? 4.648 -11.072 0.604 1.00 79.50 225 VAL A CA 1
ATOM 1672 C C . VAL A 1 225 ? 5.115 -9.874 1.415 1.00 79.50 225 VAL A C 1
ATOM 1674 O O . VAL A 1 225 ? 4.737 -9.732 2.574 1.00 79.50 225 VAL A O 1
ATOM 1677 N N . TYR A 1 226 ? 5.903 -8.993 0.793 1.00 80.44 226 TYR A N 1
ATOM 1678 C CA . TYR A 1 226 ? 6.211 -7.680 1.352 1.00 80.44 226 TYR A CA 1
ATOM 1679 C C . TYR A 1 226 ? 5.543 -6.573 0.535 1.00 80.44 226 TYR A C 1
ATOM 1681 O O . TYR A 1 226 ? 5.892 -6.368 -0.628 1.00 80.44 226 TYR A O 1
ATOM 1689 N N . LEU A 1 227 ? 4.617 -5.833 1.133 1.00 83.31 227 LEU A N 1
ATOM 1690 C CA . LEU A 1 227 ? 3.981 -4.668 0.526 1.00 83.31 227 LEU A CA 1
ATOM 1691 C C . LEU A 1 227 ? 4.963 -3.485 0.518 1.00 83.31 227 LEU A C 1
ATOM 1693 O O . LEU A 1 227 ? 5.310 -2.952 1.569 1.00 83.31 227 LEU A O 1
ATOM 1697 N N . SER A 1 228 ? 5.439 -3.087 -0.664 1.00 77.44 228 SER A N 1
ATOM 1698 C CA . SER A 1 228 ? 6.500 -2.078 -0.795 1.00 77.44 228 SER A CA 1
ATOM 1699 C C . SER A 1 228 ? 5.996 -0.678 -1.110 1.00 77.44 228 SER A C 1
ATOM 1701 O O . SER A 1 228 ? 6.627 0.299 -0.714 1.00 77.44 228 SER A O 1
ATOM 1703 N N . SER A 1 229 ? 4.913 -0.578 -1.875 1.00 79.50 229 SER A N 1
ATOM 1704 C CA . SER A 1 229 ? 4.365 0.695 -2.341 1.00 79.50 229 SER A CA 1
ATOM 1705 C C . SER A 1 229 ? 2.942 0.515 -2.855 1.00 79.50 229 SER A C 1
ATOM 1707 O O . SER A 1 229 ? 2.428 -0.601 -2.968 1.00 79.50 229 SER A O 1
ATOM 1709 N N . GLY A 1 230 ? 2.300 1.633 -3.163 1.00 80.31 230 GLY A N 1
ATOM 1710 C CA . GLY A 1 230 ? 0.961 1.675 -3.711 1.00 80.31 230 GLY A CA 1
ATOM 1711 C C . GLY A 1 230 ? 0.666 3.051 -4.285 1.00 80.31 230 GLY A C 1
ATOM 1712 O O . GLY A 1 230 ? 1.248 4.044 -3.853 1.00 80.31 230 GLY A O 1
ATOM 1713 N N . SER A 1 231 ? -0.220 3.098 -5.268 1.00 83.12 231 SER A N 1
ATOM 1714 C CA . SER A 1 231 ? -0.650 4.326 -5.916 1.00 83.12 231 SER A CA 1
ATOM 1715 C C . SER A 1 231 ? -2.166 4.410 -5.980 1.00 83.12 231 SER A C 1
ATOM 1717 O O . SER A 1 231 ? -2.870 3.399 -6.040 1.00 83.12 231 SER A O 1
ATOM 1719 N N . LEU A 1 232 ? -2.660 5.643 -5.958 1.00 85.44 232 LEU A N 1
ATOM 1720 C CA . LEU A 1 232 ? -4.063 5.983 -6.153 1.00 85.44 232 LEU A CA 1
ATOM 1721 C C . LEU A 1 232 ? -4.133 7.056 -7.233 1.00 85.44 232 LEU A C 1
ATOM 1723 O O . LEU A 1 232 ? -3.436 8.065 -7.150 1.00 85.44 232 LEU A O 1
ATOM 1727 N N . VAL A 1 233 ? -4.988 6.842 -8.228 1.00 80.88 233 VAL A N 1
ATOM 1728 C CA . VAL A 1 233 ? -5.292 7.819 -9.279 1.00 80.88 233 VAL A CA 1
ATOM 1729 C C . VAL A 1 233 ? -6.788 8.080 -9.263 1.00 80.88 233 VAL A C 1
ATOM 1731 O O . VAL A 1 233 ? -7.588 7.145 -9.300 1.00 80.88 233 VAL A O 1
ATOM 1734 N N . LEU A 1 234 ? -7.158 9.353 -9.202 1.00 84.44 234 LEU A N 1
ATOM 1735 C CA . LEU A 1 234 ? -8.531 9.838 -9.168 1.00 84.44 234 LEU A CA 1
ATOM 1736 C C . LEU A 1 234 ? -8.880 10.451 -10.519 1.00 84.44 234 LEU A C 1
ATOM 1738 O O . LEU A 1 234 ? -8.110 11.248 -11.060 1.00 84.44 234 LEU A O 1
ATOM 1742 N N . MET A 1 235 ? -10.046 10.095 -11.051 1.00 85.56 235 MET A N 1
ATOM 1743 C CA . MET A 1 235 ? -10.504 10.526 -12.368 1.00 85.56 235 MET A CA 1
ATOM 1744 C C . MET A 1 235 ? -11.887 11.168 -12.317 1.00 85.56 235 MET A C 1
ATOM 1746 O O . MET A 1 235 ? -12.761 10.729 -11.562 1.00 85.56 235 MET A O 1
ATOM 1750 N N . ASP A 1 236 ? -12.098 12.172 -13.165 1.00 84.69 236 ASP A N 1
ATOM 1751 C CA . ASP A 1 236 ? -13.419 12.746 -13.423 1.00 84.69 236 ASP A CA 1
ATOM 1752 C C . ASP A 1 236 ? -14.271 11.860 -14.360 1.00 84.69 236 ASP A C 1
ATOM 1754 O O . ASP A 1 236 ? -13.860 10.779 -14.800 1.00 84.69 236 ASP A O 1
ATOM 1758 N N . ALA A 1 237 ? -15.491 12.315 -14.659 1.00 84.94 237 ALA A N 1
ATOM 1759 C CA . ALA A 1 237 ? -16.434 11.600 -15.523 1.00 84.94 237 ALA A CA 1
ATOM 1760 C C . ALA A 1 237 ? -15.940 11.442 -16.976 1.00 84.94 237 ALA A C 1
ATOM 1762 O O . ALA A 1 237 ? -16.330 10.490 -17.655 1.00 84.94 237 ALA A O 1
ATOM 1763 N N . ASP A 1 238 ? -15.061 12.337 -17.434 1.00 80.38 238 ASP A N 1
ATOM 1764 C CA . ASP A 1 238 ? -14.448 12.316 -18.765 1.00 80.38 238 ASP A CA 1
ATOM 1765 C C . ASP A 1 238 ? -13.141 11.493 -18.791 1.00 80.38 238 ASP A C 1
ATOM 1767 O O . ASP A 1 238 ? -12.495 11.384 -19.834 1.00 80.38 238 ASP A O 1
ATOM 1771 N N . LYS A 1 239 ? -12.786 10.858 -17.662 1.00 77.75 239 LYS A N 1
ATOM 1772 C CA . LYS A 1 239 ? -11.570 10.058 -17.439 1.00 77.75 239 LYS A CA 1
ATOM 1773 C C . LYS A 1 239 ? -10.271 10.865 -17.470 1.00 77.75 239 LYS A C 1
ATOM 1775 O O . LYS A 1 239 ? -9.202 10.298 -17.692 1.00 77.75 239 LYS A O 1
ATOM 1780 N N . ASN A 1 240 ? -10.336 12.164 -17.180 1.00 79.56 240 ASN A N 1
ATOM 1781 C CA . ASN A 1 240 ? -9.139 12.954 -16.911 1.00 79.56 240 ASN A CA 1
ATOM 1782 C C . ASN A 1 240 ? -8.667 12.713 -15.477 1.00 79.56 240 ASN A C 1
ATOM 1784 O O . ASN A 1 240 ? -9.483 12.614 -14.560 1.00 79.56 240 ASN A O 1
ATOM 1788 N N . VAL A 1 241 ? -7.350 12.668 -15.276 1.00 85.81 241 VAL A N 1
ATOM 1789 C CA . VAL A 1 241 ? -6.752 12.590 -13.938 1.00 85.81 241 VAL A CA 1
ATOM 1790 C C . VAL A 1 241 ? -6.922 13.930 -13.227 1.00 85.81 241 VAL A C 1
ATOM 1792 O O . VAL A 1 241 ? -6.525 14.969 -13.752 1.00 85.81 241 VAL A O 1
ATOM 1795 N N . ILE A 1 242 ? -7.494 13.894 -12.026 1.00 86.06 242 ILE A N 1
ATOM 1796 C CA . ILE A 1 242 ? -7.769 15.078 -11.194 1.00 86.06 242 ILE A CA 1
ATOM 1797 C C . ILE A 1 242 ? -7.039 15.060 -9.845 1.00 86.06 242 ILE A C 1
ATOM 1799 O O . ILE A 1 242 ? -7.029 16.069 -9.146 1.00 86.06 242 ILE A O 1
ATOM 1803 N N . GLY A 1 243 ? -6.417 13.934 -9.494 1.00 86.00 243 GLY A N 1
ATOM 1804 C CA . GLY A 1 243 ? -5.583 13.765 -8.306 1.00 86.00 243 GLY A CA 1
ATOM 1805 C C . GLY A 1 243 ? -4.830 12.440 -8.379 1.00 86.00 243 GLY A C 1
ATOM 1806 O O . GLY A 1 243 ? -5.334 11.475 -8.955 1.00 86.00 243 GLY A O 1
ATOM 1807 N N . GLN A 1 244 ? -3.618 12.385 -7.831 1.00 87.56 244 GLN A N 1
ATOM 1808 C CA . GLN A 1 244 ? -2.835 11.150 -7.781 1.00 87.56 244 GLN A CA 1
ATOM 1809 C C . GLN A 1 244 ? -1.837 11.137 -6.618 1.00 87.56 244 GLN A C 1
ATOM 1811 O O . GLN A 1 244 ? -1.383 12.188 -6.173 1.00 87.56 244 GLN A O 1
ATOM 1816 N N . THR A 1 245 ? -1.457 9.940 -6.177 1.00 83.06 245 THR A N 1
ATOM 1817 C CA . THR A 1 245 ? -0.354 9.702 -5.240 1.00 83.06 245 THR A CA 1
ATOM 1818 C C . THR A 1 245 ? 0.367 8.406 -5.602 1.00 83.06 245 THR A C 1
ATOM 1820 O O . THR A 1 245 ? -0.250 7.465 -6.102 1.00 83.06 245 THR A O 1
ATOM 1823 N N . GLU A 1 246 ? 1.656 8.341 -5.296 1.00 80.38 246 GLU A N 1
ATOM 1824 C CA . GLU A 1 246 ? 2.453 7.102 -5.278 1.00 80.38 246 GLU A CA 1
ATOM 1825 C C . GLU A 1 246 ? 2.907 6.756 -3.850 1.00 80.38 246 GLU A C 1
ATOM 1827 O O . GLU A 1 246 ? 3.743 5.878 -3.628 1.00 80.38 246 GLU A O 1
ATOM 1832 N N . PHE A 1 247 ? 2.379 7.486 -2.865 1.00 76.19 247 PHE A N 1
ATOM 1833 C CA . PHE A 1 247 ? 2.696 7.288 -1.467 1.00 76.19 247 PHE A CA 1
ATOM 1834 C C . PHE A 1 247 ? 1.668 6.363 -0.824 1.00 76.19 247 PHE A C 1
ATOM 1836 O O . PHE A 1 247 ? 0.528 6.754 -0.576 1.00 76.19 247 PHE A O 1
ATOM 1843 N N . LEU A 1 248 ? 2.105 5.144 -0.515 1.00 78.38 248 LEU A N 1
ATOM 1844 C CA . LEU A 1 248 ? 1.361 4.227 0.333 1.00 78.38 248 LEU A CA 1
ATOM 1845 C C . LEU A 1 248 ? 1.564 4.597 1.797 1.00 78.38 248 LEU A C 1
ATOM 1847 O O . LEU A 1 248 ? 2.651 4.412 2.351 1.00 78.38 248 LEU A O 1
ATOM 1851 N N . GLU A 1 249 ? 0.493 5.047 2.441 1.00 76.62 249 GLU A N 1
ATOM 1852 C CA . GLU A 1 249 ? 0.474 5.157 3.888 1.00 76.62 249 GLU A CA 1
ATOM 1853 C C . GLU A 1 249 ? 0.276 3.752 4.468 1.00 76.62 249 GLU A C 1
ATOM 1855 O O . GLU A 1 249 ? -0.827 3.193 4.537 1.00 76.62 249 GLU A O 1
ATOM 1860 N N . ILE A 1 250 ? 1.402 3.154 4.852 1.00 66.56 250 ILE A N 1
ATOM 1861 C CA . ILE A 1 250 ? 1.447 1.859 5.517 1.00 66.56 250 ILE A CA 1
ATOM 1862 C C . ILE A 1 250 ? 0.813 2.028 6.897 1.00 66.56 250 ILE A C 1
ATOM 1864 O O . ILE A 1 250 ? 1.443 2.482 7.854 1.00 66.56 250 ILE A O 1
ATOM 1868 N N . THR A 1 251 ? -0.469 1.688 6.980 1.00 83.19 251 THR A N 1
ATOM 1869 C CA . THR A 1 251 ? -1.228 1.757 8.228 1.00 83.19 251 THR A CA 1
ATOM 1870 C C . THR A 1 251 ? -1.196 0.447 8.991 1.00 83.19 251 THR A C 1
ATOM 1872 O O . THR A 1 251 ? -1.408 0.494 10.194 1.00 83.19 251 THR A O 1
ATOM 1875 N N . GLY A 1 252 ? -0.915 -0.684 8.337 1.00 87.00 252 GLY A N 1
ATOM 1876 C CA . GLY A 1 252 ? -0.765 -2.013 8.933 1.00 87.00 252 GLY A CA 1
ATOM 1877 C C . GLY A 1 252 ? 0.637 -2.615 8.757 1.00 87.00 252 GLY A C 1
ATOM 1878 O O . GLY A 1 252 ? 1.597 -1.915 8.453 1.00 87.00 252 GLY A O 1
ATOM 1879 N N . SER A 1 253 ? 0.754 -3.932 8.939 1.00 87.19 253 SER A N 1
ATOM 1880 C CA . SER A 1 253 ? 1.986 -4.677 8.643 1.00 87.19 253 SER A CA 1
ATOM 1881 C C . SER A 1 253 ? 2.264 -4.714 7.136 1.00 87.19 253 SER A C 1
ATOM 1883 O O . SER A 1 253 ? 1.327 -4.851 6.343 1.00 87.19 253 SER A O 1
ATOM 1885 N N . CYS A 1 254 ? 3.541 -4.617 6.752 1.00 85.00 254 CYS A N 1
ATOM 1886 C CA . CYS A 1 254 ? 3.982 -4.781 5.362 1.00 85.00 254 CYS A CA 1
ATOM 1887 C C . CYS A 1 254 ? 4.363 -6.215 5.023 1.00 85.00 254 CYS A C 1
ATOM 1889 O O . CYS A 1 254 ? 4.443 -6.547 3.845 1.00 85.00 254 CYS A O 1
ATOM 1891 N N . TYR A 1 255 ? 4.636 -7.043 6.026 1.00 85.94 255 TYR A N 1
ATOM 1892 C CA . TYR A 1 255 ? 5.087 -8.414 5.851 1.00 85.94 255 TYR A CA 1
ATOM 1893 C C . TYR A 1 255 ? 3.939 -9.375 6.153 1.00 85.94 255 TYR A C 1
ATOM 1895 O O . TYR A 1 255 ? 3.485 -9.447 7.290 1.00 85.94 255 TYR A O 1
ATOM 1903 N N . LEU A 1 256 ? 3.476 -10.106 5.139 1.00 86.88 256 LEU A N 1
ATOM 1904 C CA . LEU A 1 256 ? 2.309 -10.981 5.244 1.00 86.88 256 LEU A CA 1
ATOM 1905 C C . LEU A 1 256 ? 2.694 -12.421 4.928 1.00 86.88 256 LEU A C 1
ATOM 1907 O O . LEU A 1 256 ? 3.085 -12.736 3.799 1.00 86.88 256 LEU A O 1
ATOM 1911 N N . GLU A 1 257 ? 2.543 -13.317 5.898 1.00 85.00 257 GLU A N 1
ATOM 1912 C CA . GLU A 1 257 ? 2.569 -14.756 5.647 1.00 85.00 257 GLU A CA 1
ATOM 1913 C C . GLU A 1 257 ? 1.325 -15.206 4.851 1.00 85.00 257 GLU A C 1
ATOM 1915 O O . GLU A 1 257 ? 0.328 -14.480 4.782 1.00 85.00 257 GLU A O 1
ATOM 1920 N N . PRO A 1 258 ? 1.356 -16.394 4.216 1.00 85.69 258 PRO A N 1
ATOM 1921 C CA . PRO A 1 258 ? 0.179 -16.979 3.578 1.00 85.69 258 PRO A CA 1
ATOM 1922 C C . PRO A 1 258 ? -1.060 -16.977 4.484 1.00 85.69 258 PRO A C 1
ATOM 1924 O O . PRO A 1 258 ? -1.059 -17.550 5.575 1.00 85.69 258 PRO A O 1
ATOM 1927 N N . GLY A 1 259 ? -2.139 -16.361 4.007 1.00 86.88 259 GLY A N 1
ATOM 1928 C CA . GLY A 1 259 ? -3.415 -16.207 4.705 1.00 86.88 259 GLY A CA 1
ATOM 1929 C C . GLY A 1 259 ? -3.504 -15.002 5.647 1.00 86.88 259 GLY A C 1
ATOM 1930 O O . GLY A 1 259 ? -4.571 -14.772 6.219 1.00 86.88 259 GLY A O 1
ATOM 1931 N N . GLU A 1 260 ? -2.430 -14.230 5.828 1.00 91.19 260 GLU A N 1
ATOM 1932 C CA . GLU A 1 260 ? -2.462 -13.013 6.641 1.00 91.19 260 GLU A CA 1
ATOM 1933 C C . GLU A 1 260 ? -3.030 -11.822 5.868 1.00 91.19 260 GLU A C 1
ATOM 1935 O O . GLU A 1 260 ? -2.937 -11.728 4.643 1.00 91.19 260 GLU A O 1
ATOM 1940 N N . ALA A 1 261 ? -3.625 -10.888 6.607 1.00 92.44 261 ALA A N 1
ATOM 1941 C CA . ALA A 1 261 ? -4.214 -9.678 6.061 1.00 92.44 261 ALA A CA 1
ATOM 1942 C C . ALA A 1 261 ? -3.708 -8.438 6.794 1.00 92.44 261 ALA A C 1
ATOM 1944 O O . ALA A 1 261 ? -3.372 -8.484 7.977 1.00 92.44 261 ALA A O 1
ATOM 1945 N N . THR A 1 262 ? -3.721 -7.312 6.094 1.00 93.44 262 THR A N 1
ATOM 1946 C CA . THR A 1 262 ? -3.342 -6.005 6.624 1.00 93.44 262 THR A CA 1
ATOM 1947 C C . THR A 1 262 ? -4.292 -4.927 6.127 1.00 93.44 262 THR A C 1
ATOM 1949 O O . THR A 1 262 ? -5.103 -5.162 5.229 1.00 93.44 262 THR A O 1
ATOM 1952 N N . PHE A 1 263 ? -4.199 -3.746 6.725 1.00 94.31 263 PHE A N 1
ATOM 1953 C CA . PHE A 1 263 ? -4.934 -2.568 6.291 1.00 94.31 263 PHE A CA 1
ATOM 1954 C C . PHE A 1 263 ? -3.986 -1.562 5.643 1.00 94.31 263 PHE A C 1
ATOM 1956 O O . PHE A 1 263 ? -2.832 -1.430 6.054 1.00 94.31 263 PHE A O 1
ATOM 1963 N N . ILE A 1 264 ? -4.487 -0.860 4.630 1.00 93.56 264 ILE A N 1
ATOM 1964 C CA . ILE A 1 264 ? -3.747 0.151 3.876 1.00 93.56 264 ILE A CA 1
ATOM 1965 C C . ILE A 1 264 ? -4.565 1.431 3.722 1.00 93.56 264 ILE A C 1
ATOM 1967 O O . ILE A 1 264 ? -5.798 1.389 3.689 1.00 93.56 264 ILE A O 1
ATOM 1971 N N . SER A 1 265 ? -3.861 2.556 3.599 1.00 93.00 265 SER A N 1
ATOM 1972 C CA . SER A 1 265 ? -4.437 3.868 3.309 1.00 93.00 265 SER A CA 1
ATOM 1973 C C . SER A 1 265 ? -3.684 4.508 2.144 1.00 93.00 265 SER A C 1
ATOM 1975 O O . SER A 1 265 ? -2.457 4.429 2.059 1.00 93.00 265 SER A O 1
ATOM 1977 N N . LEU A 1 266 ? -4.429 5.118 1.230 1.00 92.06 266 LEU A N 1
ATOM 1978 C CA . LEU A 1 266 ? -3.910 5.938 0.141 1.00 92.06 266 LEU A CA 1
ATOM 1979 C C . LEU A 1 266 ? -4.743 7.214 0.090 1.00 92.06 266 LEU A C 1
ATOM 1981 O O . LEU A 1 266 ? -5.973 7.140 0.114 1.00 92.06 266 LEU A O 1
ATOM 1985 N N . SER A 1 267 ? -4.096 8.370 -0.024 1.00 92.12 267 SER A N 1
ATOM 1986 C CA . SER A 1 267 ? -4.797 9.630 -0.251 1.00 92.12 267 SER A CA 1
ATOM 1987 C C . SER A 1 267 ? -4.134 10.465 -1.334 1.00 92.12 267 SER A C 1
ATOM 1989 O O . SER A 1 267 ? -2.913 10.462 -1.497 1.00 92.12 267 SER A O 1
ATOM 1991 N N . ALA A 1 268 ? -4.966 11.144 -2.114 1.00 90.44 268 ALA A N 1
ATOM 1992 C CA . ALA A 1 268 ? -4.531 12.039 -3.169 1.00 90.44 268 ALA A CA 1
ATOM 1993 C C . ALA A 1 268 ? -5.259 13.376 -3.043 1.00 90.44 268 ALA A C 1
ATOM 1995 O O . ALA A 1 268 ? -6.492 13.415 -2.953 1.00 90.44 268 ALA A O 1
ATOM 1996 N N . ASP A 1 269 ? -4.482 14.456 -3.074 1.00 91.69 269 ASP A N 1
ATOM 1997 C CA . ASP A 1 269 ? -5.001 15.817 -3.053 1.00 91.69 269 ASP A CA 1
ATOM 1998 C C . ASP A 1 269 ? -5.883 16.077 -4.280 1.00 91.69 269 ASP A C 1
ATOM 2000 O O . ASP A 1 269 ? -5.605 15.631 -5.399 1.00 91.69 269 ASP A O 1
ATOM 2004 N N . LEU A 1 270 ? -6.947 16.837 -4.055 1.00 90.19 270 LEU A N 1
ATOM 2005 C CA . LEU A 1 270 ? -7.916 17.263 -5.048 1.00 90.19 270 LEU A CA 1
ATOM 2006 C C . LEU A 1 270 ? -8.032 18.787 -5.028 1.00 90.19 270 LEU A C 1
ATOM 2008 O O . LEU A 1 270 ? -7.987 19.432 -3.979 1.00 90.19 270 LEU A O 1
ATOM 2012 N N . ALA A 1 271 ? -8.225 19.381 -6.205 1.00 87.75 271 ALA A N 1
ATOM 2013 C CA . ALA A 1 271 ? -8.574 20.793 -6.280 1.00 87.75 271 ALA A CA 1
ATOM 2014 C C . ALA A 1 271 ? -9.971 21.023 -5.680 1.00 87.75 271 ALA A C 1
ATOM 2016 O O . ALA A 1 271 ? -10.880 20.219 -5.890 1.00 87.75 271 ALA A O 1
ATOM 2017 N N . GLU A 1 272 ? -10.150 22.139 -4.972 1.00 83.94 272 GLU A N 1
ATOM 2018 C CA . GLU A 1 272 ? -11.412 22.474 -4.306 1.00 83.94 272 GLU A CA 1
ATOM 2019 C C . GLU A 1 272 ? -12.605 22.422 -5.276 1.00 83.94 272 GLU A C 1
ATOM 2021 O O . GLU A 1 272 ? -12.588 23.013 -6.360 1.00 83.94 272 GLU A O 1
ATOM 2026 N N . GLY A 1 273 ? -13.662 21.716 -4.871 1.00 80.62 273 GLY A N 1
ATOM 2027 C CA . GLY A 1 273 ? -14.901 21.592 -5.639 1.00 80.62 273 GLY A CA 1
ATOM 2028 C C . GLY A 1 273 ? -14.846 20.553 -6.760 1.00 80.62 273 GLY A C 1
ATOM 2029 O O . GLY A 1 273 ? -15.807 20.444 -7.526 1.00 80.62 273 GLY A O 1
ATOM 2030 N N . THR A 1 274 ? -13.762 19.780 -6.862 1.00 84.75 274 THR A N 1
ATOM 2031 C CA . THR A 1 274 ? -13.700 18.640 -7.781 1.00 84.75 274 THR A CA 1
ATOM 2032 C C . THR A 1 274 ? -14.404 17.421 -7.195 1.00 84.75 274 THR A C 1
ATOM 2034 O O . THR A 1 274 ? -14.535 17.250 -5.981 1.00 84.75 274 THR A O 1
ATOM 2037 N N . VAL A 1 275 ? -14.913 16.574 -8.088 1.00 83.44 275 VAL A N 1
ATOM 2038 C CA . VAL A 1 275 ? -15.600 15.333 -7.734 1.00 83.44 275 VAL A CA 1
ATOM 2039 C C . VAL A 1 275 ? -14.959 14.210 -8.530 1.00 83.44 275 VAL A C 1
ATOM 2041 O O . VAL A 1 275 ? -14.977 14.234 -9.760 1.00 83.44 275 VAL A O 1
ATOM 2044 N N . ALA A 1 276 ? -14.402 13.229 -7.823 1.00 85.69 276 ALA A N 1
ATOM 2045 C CA . ALA A 1 276 ? -13.931 11.997 -8.437 1.00 85.69 276 ALA A CA 1
ATOM 2046 C C . ALA A 1 276 ? -15.129 11.123 -8.835 1.00 85.69 276 ALA A C 1
ATOM 2048 O O . ALA A 1 276 ? -15.965 10.787 -7.997 1.00 85.69 276 ALA A O 1
ATOM 2049 N N . ASP A 1 277 ? -15.203 10.762 -10.115 1.00 83.88 277 ASP A N 1
ATOM 2050 C CA . ASP A 1 277 ? -16.173 9.803 -10.662 1.00 83.88 277 ASP A CA 1
ATOM 2051 C C . ASP A 1 277 ? -15.678 8.364 -10.490 1.00 83.88 277 ASP A C 1
ATOM 2053 O O . ASP A 1 277 ? -16.451 7.442 -10.234 1.00 83.88 277 ASP A O 1
ATOM 2057 N N . SER A 1 278 ? -14.367 8.166 -10.624 1.00 81.50 278 SER A N 1
ATOM 2058 C CA . SER A 1 278 ? -13.741 6.853 -10.509 1.00 81.50 278 SER A CA 1
ATOM 2059 C C . SER A 1 278 ? -12.325 6.960 -9.961 1.00 81.50 278 SER A C 1
ATOM 2061 O O . SER A 1 278 ? -11.710 8.025 -10.000 1.00 81.50 278 SER A O 1
ATOM 2063 N N . TYR A 1 279 ? -11.811 5.843 -9.459 1.00 84.12 279 TYR A N 1
ATOM 2064 C CA . TYR A 1 279 ? -10.450 5.726 -8.961 1.00 84.12 279 TYR A CA 1
ATOM 2065 C C . TYR A 1 279 ? -9.823 4.414 -9.426 1.00 84.12 279 TYR A C 1
ATOM 2067 O O . TYR A 1 279 ? -10.525 3.441 -9.706 1.00 84.12 279 TYR A O 1
ATOM 2075 N N . THR A 1 280 ? -8.497 4.383 -9.481 1.00 78.88 280 THR A N 1
ATOM 2076 C CA . THR A 1 280 ? -7.716 3.153 -9.637 1.00 78.88 280 THR A CA 1
ATOM 2077 C C . THR A 1 280 ? -6.673 3.082 -8.542 1.00 78.88 280 THR A C 1
ATOM 2079 O O . THR A 1 280 ? -6.007 4.079 -8.262 1.00 78.88 280 THR A O 1
ATOM 2082 N N . VAL A 1 281 ? -6.522 1.898 -7.957 1.00 80.19 281 VAL A N 1
ATOM 2083 C CA . VAL A 1 281 ? -5.495 1.599 -6.962 1.00 80.19 281 VAL A CA 1
ATOM 2084 C C . VAL A 1 281 ? -4.580 0.530 -7.524 1.00 80.19 281 VAL A C 1
ATOM 2086 O O . VAL A 1 281 ? -5.050 -0.460 -8.082 1.00 80.19 281 VAL A O 1
ATOM 2089 N N . HIS A 1 282 ? -3.281 0.726 -7.355 1.00 79.56 282 HIS A N 1
ATOM 2090 C CA . HIS A 1 282 ? -2.287 -0.291 -7.646 1.00 79.56 282 HIS A CA 1
ATOM 2091 C C . HIS A 1 282 ? -1.434 -0.515 -6.405 1.00 79.56 282 HIS A C 1
ATOM 2093 O O . HIS A 1 282 ? -1.018 0.442 -5.759 1.00 79.56 282 HIS A O 1
ATOM 2099 N N . LEU A 1 283 ? -1.188 -1.776 -6.062 1.00 79.69 283 LEU A N 1
ATOM 2100 C CA . LEU A 1 283 ? -0.333 -2.161 -4.947 1.00 79.69 283 LEU A CA 1
ATOM 2101 C C . LEU A 1 283 ? 0.840 -2.950 -5.487 1.00 79.69 283 LEU A C 1
ATOM 2103 O O . LEU A 1 283 ? 0.678 -3.823 -6.336 1.00 79.69 283 LEU A O 1
ATOM 2107 N N . THR A 1 284 ? 2.015 -2.655 -4.958 1.00 76.56 284 THR A N 1
ATOM 2108 C CA . THR A 1 284 ? 3.248 -3.298 -5.375 1.00 76.56 284 THR A CA 1
ATOM 2109 C C . THR A 1 284 ? 3.777 -4.136 -4.233 1.00 76.56 284 THR A C 1
ATOM 2111 O O . THR A 1 284 ? 3.979 -3.659 -3.113 1.00 76.56 284 THR A O 1
ATOM 2114 N N . THR A 1 285 ? 4.050 -5.393 -4.545 1.00 70.75 285 THR A N 1
ATOM 2115 C CA . THR A 1 285 ? 4.648 -6.341 -3.618 1.00 70.75 285 THR A CA 1
ATOM 2116 C C . THR A 1 285 ? 6.043 -6.731 -4.073 1.00 70.75 285 THR A C 1
ATOM 2118 O O . THR A 1 285 ? 6.296 -6.893 -5.265 1.00 70.75 285 THR A O 1
ATOM 2121 N N . THR A 1 286 ? 6.944 -6.949 -3.125 1.00 63.84 286 THR A N 1
ATOM 2122 C CA . THR A 1 286 ? 8.303 -7.433 -3.373 1.00 63.84 286 THR A CA 1
ATOM 2123 C C . THR A 1 286 ? 8.609 -8.630 -2.481 1.00 63.84 286 THR A C 1
ATOM 2125 O O . THR A 1 286 ? 7.913 -8.902 -1.503 1.00 63.84 286 THR A O 1
ATOM 2128 N N . LEU A 1 287 ? 9.671 -9.362 -2.812 1.00 57.97 287 LEU A N 1
ATOM 2129 C CA . LEU A 1 287 ? 10.217 -10.395 -1.940 1.00 57.97 287 LEU A CA 1
ATOM 2130 C C . LEU A 1 287 ? 11.316 -9.776 -1.072 1.00 57.97 287 LEU A C 1
ATOM 2132 O O . LEU A 1 287 ? 12.409 -9.489 -1.560 1.00 57.97 287 LEU A O 1
ATOM 2136 N N . ARG A 1 288 ? 11.036 -9.583 0.221 1.00 60.91 288 ARG A N 1
ATOM 2137 C CA . ARG A 1 288 ? 12.020 -9.123 1.216 1.00 60.91 288 ARG A CA 1
ATOM 2138 C C . ARG A 1 288 ? 12.160 -10.139 2.351 1.00 60.91 288 ARG A C 1
ATOM 2140 O O . ARG A 1 288 ? 11.590 -9.943 3.415 1.00 60.91 288 ARG A O 1
ATOM 2147 N N . PRO A 1 289 ? 12.938 -11.220 2.170 1.00 49.34 289 PRO A N 1
ATOM 2148 C CA . PRO A 1 289 ? 13.013 -12.310 3.148 1.00 49.34 289 PRO A CA 1
ATOM 2149 C C . PRO A 1 289 ? 13.777 -11.960 4.440 1.00 49.34 289 PRO A C 1
ATOM 2151 O O . PRO A 1 289 ? 13.918 -12.819 5.306 1.00 49.34 289 PRO A O 1
ATOM 2154 N N . TYR A 1 290 ? 14.328 -10.747 4.551 1.00 50.09 290 TYR A N 1
ATOM 2155 C CA . TYR A 1 290 ? 15.137 -10.309 5.696 1.00 50.09 290 TYR A CA 1
ATOM 2156 C C . TYR A 1 290 ? 14.418 -9.317 6.617 1.00 50.09 290 TYR A C 1
ATOM 2158 O O . TYR A 1 290 ? 14.877 -9.121 7.737 1.00 50.09 290 TYR A O 1
ATOM 2166 N N . GLU A 1 291 ? 13.329 -8.700 6.157 1.00 59.12 291 GLU A N 1
ATOM 2167 C CA . GLU A 1 291 ? 12.459 -7.869 6.992 1.00 59.12 291 GLU A CA 1
ATOM 2168 C C . GLU A 1 291 ? 11.328 -8.759 7.501 1.00 59.12 291 GLU A C 1
ATOM 2170 O O . GLU A 1 291 ? 10.788 -9.550 6.733 1.00 59.12 291 GLU A O 1
ATOM 2175 N N . THR A 1 292 ? 10.980 -8.662 8.782 1.00 68.94 292 THR A N 1
ATOM 2176 C CA . THR A 1 292 ? 9.867 -9.435 9.347 1.00 68.94 292 THR A CA 1
ATOM 2177 C C . THR A 1 292 ? 9.039 -8.556 10.259 1.00 68.94 292 THR A C 1
ATOM 2179 O O . THR A 1 292 ? 9.585 -7.906 11.154 1.00 68.94 292 THR A O 1
ATOM 2182 N N . ASP A 1 293 ? 7.723 -8.614 10.103 1.00 79.62 293 ASP A N 1
ATOM 2183 C CA . ASP A 1 293 ? 6.805 -8.152 11.131 1.00 79.62 293 ASP A CA 1
ATOM 2184 C C . ASP A 1 293 ? 6.340 -9.360 11.947 1.00 79.62 293 ASP A C 1
ATOM 2186 O O 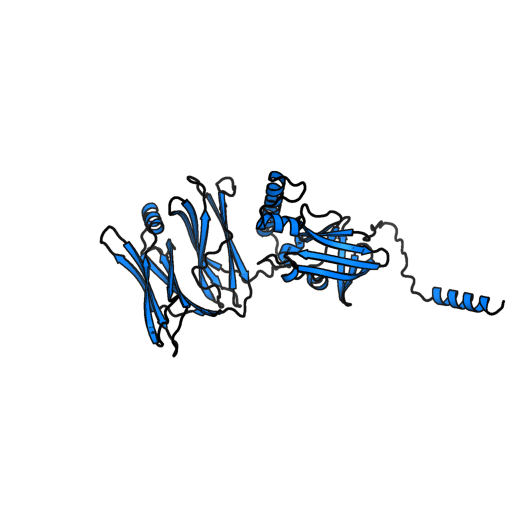. ASP A 1 293 ? 6.010 -10.414 11.410 1.00 79.62 293 ASP A O 1
ATOM 2190 N N . THR A 1 294 ? 6.324 -9.226 13.270 1.00 78.44 294 THR A N 1
ATOM 2191 C CA . THR A 1 294 ? 5.706 -10.230 14.143 1.00 78.44 294 THR A CA 1
ATOM 2192 C C . THR A 1 294 ? 4.299 -9.771 14.488 1.00 78.44 294 THR A C 1
ATOM 2194 O O . THR A 1 294 ? 4.145 -8.800 15.231 1.00 78.44 294 THR A O 1
ATOM 2197 N N . ILE A 1 295 ? 3.279 -10.482 14.002 1.00 84.25 295 ILE A N 1
ATOM 2198 C CA . ILE A 1 295 ? 1.888 -10.231 14.388 1.00 84.25 295 ILE A CA 1
ATOM 2199 C C . ILE A 1 295 ? 1.701 -10.485 15.887 1.00 84.25 295 ILE A C 1
ATOM 2201 O O . ILE A 1 295 ? 2.124 -11.500 16.447 1.00 84.25 295 ILE A O 1
ATOM 2205 N N . LEU A 1 296 ? 1.037 -9.540 16.546 1.00 86.06 296 LEU A N 1
ATOM 2206 C CA . LEU A 1 296 ? 0.683 -9.608 17.952 1.00 86.06 296 LEU A CA 1
ATOM 2207 C C . LEU A 1 296 ? -0.808 -9.894 18.134 1.00 86.06 296 LEU A C 1
ATOM 2209 O O . LEU A 1 296 ? -1.648 -9.268 17.483 1.00 86.06 296 LEU A O 1
ATOM 2213 N N . PRO A 1 297 ? -1.169 -10.786 19.073 1.00 87.94 297 PRO A N 1
ATOM 2214 C CA . PRO A 1 297 ? -2.563 -11.092 19.334 1.00 87.94 297 PRO A CA 1
ATOM 2215 C C . PRO A 1 297 ? -3.277 -9.881 19.947 1.00 87.94 297 PRO A C 1
ATOM 2217 O O . PRO A 1 297 ? -2.948 -9.421 21.047 1.00 87.94 297 PRO A O 1
ATOM 2220 N N . VAL A 1 298 ? -4.312 -9.410 19.254 1.00 94.00 298 VAL A N 1
ATOM 2221 C CA . VAL A 1 298 ? -5.288 -8.459 19.788 1.00 94.00 298 VAL A CA 1
ATOM 2222 C C . VAL A 1 298 ? -6.364 -9.250 20.531 1.00 94.00 298 VAL A C 1
ATOM 2224 O O . VAL A 1 298 ? -7.071 -10.068 19.950 1.00 94.00 298 VAL A O 1
ATOM 2227 N N . THR A 1 299 ? -6.478 -9.035 21.840 1.00 92.62 299 THR A N 1
ATOM 2228 C CA . THR A 1 299 ? -7.408 -9.771 22.713 1.00 92.62 299 THR A CA 1
ATOM 2229 C C . THR A 1 299 ? -8.771 -9.098 22.836 1.00 92.62 299 THR A C 1
ATOM 2231 O O . THR A 1 299 ? -9.749 -9.760 23.182 1.00 92.62 299 THR A O 1
ATOM 2234 N N . ALA A 1 300 ? -8.854 -7.800 22.536 1.00 96.19 300 ALA A N 1
ATOM 2235 C CA . ALA A 1 300 ? -10.111 -7.070 22.416 1.00 96.19 300 ALA A CA 1
ATOM 2236 C C . ALA A 1 300 ? -9.955 -5.881 21.462 1.00 96.19 300 ALA A C 1
ATOM 2238 O O . ALA A 1 300 ? -8.935 -5.197 21.494 1.00 96.19 300 ALA A O 1
ATOM 2239 N N . ALA A 1 301 ? -10.987 -5.600 20.671 1.00 97.12 301 ALA A N 1
ATOM 2240 C CA . ALA A 1 301 ? -11.115 -4.380 19.884 1.00 97.12 301 ALA A CA 1
ATOM 2241 C C . ALA A 1 301 ? -12.536 -3.837 20.067 1.00 97.12 301 ALA A C 1
ATOM 2243 O O . ALA A 1 301 ? -13.506 -4.591 19.981 1.00 97.12 301 ALA A O 1
ATOM 2244 N N . GLU A 1 302 ? -12.670 -2.555 20.395 1.00 97.25 302 GLU A N 1
ATOM 2245 C CA . GLU A 1 302 ? -13.966 -1.958 20.708 1.00 97.25 302 GLU A CA 1
ATOM 2246 C C . GLU A 1 302 ? -14.051 -0.491 20.295 1.00 97.25 302 GLU A C 1
ATOM 2248 O O . GLU A 1 302 ? -13.071 0.257 20.312 1.00 97.25 302 GLU A O 1
ATOM 2253 N N . LEU A 1 303 ? -15.273 -0.069 19.979 1.00 96.50 303 LEU A N 1
ATOM 2254 C CA . LEU A 1 303 ? -15.613 1.330 19.793 1.00 96.50 303 LEU A CA 1
ATOM 2255 C C . LEU A 1 303 ? -16.081 1.920 21.126 1.00 96.50 303 LEU A C 1
ATOM 2257 O O . LEU A 1 303 ? -17.029 1.431 21.743 1.00 96.50 303 LEU A O 1
ATOM 2261 N N . ARG A 1 304 ? -15.461 3.016 21.555 1.00 94.62 304 ARG A N 1
ATOM 2262 C CA . ARG A 1 304 ? -15.857 3.780 22.742 1.00 94.62 304 ARG A CA 1
ATOM 2263 C C . ARG A 1 304 ? -16.473 5.101 22.321 1.00 94.62 304 ARG A C 1
ATOM 2265 O O . ARG A 1 304 ? -15.966 5.775 21.432 1.00 94.62 304 ARG A O 1
ATOM 2272 N N . VAL A 1 305 ? -17.545 5.498 23.000 1.00 90.69 305 VAL A N 1
ATOM 2273 C CA . VAL A 1 305 ? -18.255 6.749 22.709 1.00 90.69 305 VAL A CA 1
ATOM 2274 C C . VAL A 1 305 ? -18.274 7.624 23.951 1.00 90.69 305 VAL A C 1
ATOM 2276 O O . VAL A 1 305 ? -18.820 7.232 24.985 1.00 90.69 305 VAL A O 1
ATOM 2279 N N . LYS A 1 306 ? -17.717 8.831 23.847 1.00 87.25 306 LYS A N 1
ATOM 2280 C CA . LYS A 1 306 ? -17.823 9.869 24.877 1.00 87.25 306 LYS A CA 1
ATOM 2281 C C . LYS A 1 306 ? -18.839 10.918 24.432 1.00 87.25 306 LYS A C 1
ATOM 2283 O O . LYS A 1 306 ? -18.827 11.340 23.284 1.00 87.25 306 LYS A O 1
ATOM 2288 N N . LYS A 1 307 ? -19.725 11.341 25.337 1.00 76.81 307 LYS A N 1
ATOM 2289 C CA . LYS A 1 307 ? -20.804 12.304 25.054 1.00 76.81 307 LYS A CA 1
ATOM 2290 C C . LYS A 1 307 ? -20.673 13.548 25.936 1.00 76.81 307 LYS A C 1
ATOM 2292 O O . LYS A 1 307 ? -21.468 13.727 26.851 1.00 76.81 307 LYS A O 1
ATOM 2297 N N . GLU A 1 308 ? -19.651 14.372 25.706 1.00 67.31 308 GLU A N 1
ATOM 2298 C CA . GLU A 1 308 ? -19.479 15.644 26.442 1.00 67.31 308 GLU A CA 1
ATOM 2299 C C . GLU A 1 308 ? -19.873 16.870 25.605 1.00 67.31 308 GLU A C 1
ATOM 2301 O O . GLU A 1 308 ? -20.626 17.707 26.096 1.00 67.31 308 GLU A O 1
ATOM 2306 N N . TYR A 1 309 ? -19.449 16.942 24.338 1.00 66.06 309 TYR A N 1
ATOM 2307 C CA . TYR A 1 309 ? -19.730 18.067 23.421 1.00 66.06 309 TYR A CA 1
ATOM 2308 C C . TYR A 1 309 ? -20.304 17.610 22.066 1.00 66.06 309 TYR A C 1
ATOM 2310 O O . TYR A 1 309 ? -20.211 18.311 21.067 1.00 66.06 309 TYR A O 1
ATOM 2318 N N . GLY A 1 310 ? -20.891 16.412 22.042 1.00 65.69 310 GLY A N 1
ATOM 2319 C CA . GLY A 1 310 ? -21.202 15.640 20.835 1.00 65.69 310 GLY A CA 1
ATOM 2320 C C . GLY A 1 310 ? -20.698 14.200 20.996 1.00 65.69 310 GLY A C 1
ATOM 2321 O O . GLY A 1 310 ? -20.028 13.913 21.996 1.00 65.69 310 GLY A O 1
ATOM 2322 N N . PRO A 1 311 ? -21.054 13.267 20.094 1.00 74.12 311 PRO A N 1
ATOM 2323 C CA . PRO A 1 311 ? -20.486 11.927 20.117 1.00 74.12 311 PRO A CA 1
ATOM 2324 C C . PRO A 1 311 ? -19.028 11.975 19.638 1.00 74.12 311 PRO A C 1
ATOM 2326 O O . PRO A 1 311 ? -18.768 12.132 18.453 1.00 74.12 311 PRO A O 1
ATOM 2329 N N . ALA A 1 312 ? -18.082 11.824 20.562 1.00 86.19 312 ALA A N 1
ATOM 2330 C CA . ALA A 1 312 ? -16.680 11.582 20.238 1.00 86.19 312 ALA A CA 1
ATOM 2331 C C . ALA A 1 312 ? -16.431 10.070 20.223 1.00 86.19 312 ALA A C 1
ATOM 2333 O O . ALA A 1 312 ? -16.650 9.390 21.234 1.00 86.19 312 ALA A O 1
ATOM 2334 N N . TYR A 1 313 ? -16.002 9.556 19.074 1.00 93.12 313 TYR A N 1
ATOM 2335 C CA . TYR A 1 313 ? -15.729 8.141 18.857 1.00 93.12 313 TYR A CA 1
ATOM 2336 C C . TYR A 1 313 ? -14.241 7.858 19.040 1.00 93.12 313 TYR A C 1
ATOM 2338 O O . TYR A 1 313 ? -13.392 8.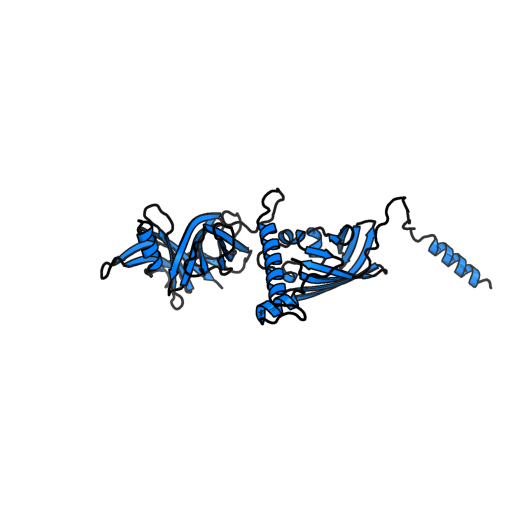581 18.524 1.00 93.12 313 TYR A O 1
ATOM 2346 N N . TYR A 1 314 ? -13.931 6.790 19.765 1.00 94.94 314 TYR A N 1
ATOM 2347 C CA . TYR A 1 314 ? -12.570 6.322 19.974 1.00 94.94 314 TYR A CA 1
ATOM 2348 C C . TYR A 1 314 ? -12.493 4.842 19.633 1.00 94.94 314 TYR A C 1
ATOM 2350 O O . TYR A 1 314 ? -13.245 4.042 20.195 1.00 94.94 314 TYR A O 1
ATOM 2358 N N . ALA A 1 315 ? -11.575 4.474 18.749 1.00 97.25 315 ALA A N 1
ATOM 2359 C CA . ALA A 1 315 ? -11.216 3.081 18.553 1.00 97.25 315 ALA A CA 1
ATOM 2360 C C . ALA A 1 315 ? -10.235 2.670 19.653 1.00 97.25 315 ALA A C 1
ATOM 2362 O O . ALA A 1 315 ? -9.322 3.428 19.995 1.00 97.25 315 ALA A O 1
ATOM 2363 N N . ALA A 1 316 ? -10.445 1.497 20.240 1.00 97.56 316 ALA A N 1
ATOM 2364 C CA . ALA A 1 316 ? -9.554 0.944 21.242 1.00 97.56 316 ALA A CA 1
ATOM 2365 C C . ALA A 1 316 ? -9.206 -0.505 20.912 1.00 97.56 316 ALA A C 1
ATOM 2367 O O . ALA A 1 316 ? -10.088 -1.296 20.582 1.00 97.56 316 ALA A O 1
ATOM 2368 N N . ALA A 1 317 ? -7.933 -0.856 21.070 1.00 98.00 317 ALA A N 1
ATOM 2369 C CA . ALA A 1 317 ? -7.433 -2.213 20.918 1.00 98.00 317 ALA A CA 1
ATOM 2370 C C . ALA A 1 317 ? -6.592 -2.601 22.136 1.00 98.00 317 ALA A C 1
ATOM 2372 O O . ALA A 1 317 ? -5.692 -1.868 22.555 1.00 98.00 317 ALA A O 1
ATOM 2373 N N . THR A 1 318 ? -6.895 -3.759 22.714 1.00 97.56 318 THR A N 1
ATOM 2374 C CA . THR A 1 318 ? -6.116 -4.381 23.779 1.00 97.56 318 THR A CA 1
ATOM 2375 C C . THR A 1 318 ? -5.265 -5.487 23.194 1.00 97.56 318 THR A C 1
ATOM 2377 O O . THR A 1 318 ? -5.775 -6.409 22.563 1.00 97.56 318 THR A O 1
ATOM 2380 N N . LEU A 1 319 ? -3.968 -5.411 23.453 1.00 94.81 319 LEU A N 1
ATOM 2381 C CA . LEU A 1 319 ? -3.000 -6.422 23.057 1.00 94.81 319 LEU A CA 1
ATOM 2382 C C . LEU A 1 319 ? -2.195 -6.884 24.270 1.00 94.81 319 LEU A C 1
ATOM 2384 O O . LEU A 1 319 ? -2.033 -6.153 25.254 1.00 94.81 319 LEU A O 1
ATOM 2388 N N . THR A 1 320 ? -1.696 -8.110 24.188 1.00 92.75 320 THR A N 1
ATOM 2389 C CA . THR A 1 320 ? -0.906 -8.750 25.241 1.00 92.75 320 THR A CA 1
ATOM 2390 C C . THR A 1 320 ? 0.443 -9.134 24.662 1.00 92.75 320 THR A C 1
ATOM 2392 O O . THR A 1 320 ? 0.481 -9.756 23.606 1.00 92.75 320 THR A O 1
ATOM 2395 N N . ASN A 1 321 ? 1.541 -8.805 25.347 1.00 90.69 321 ASN A N 1
ATOM 2396 C CA . ASN A 1 321 ? 2.859 -9.329 24.989 1.00 90.69 321 ASN A CA 1
ATOM 2397 C C . ASN A 1 321 ? 2.910 -10.824 25.362 1.00 90.69 321 ASN A C 1
ATOM 2399 O O . ASN A 1 321 ? 2.916 -11.137 26.558 1.00 90.69 321 ASN A O 1
ATOM 2403 N N . PRO A 1 322 ? 2.948 -11.752 24.385 1.00 87.88 322 PRO A N 1
ATOM 2404 C CA . PRO A 1 322 ? 2.904 -13.184 24.666 1.00 87.88 322 PRO A CA 1
ATOM 2405 C C . PRO A 1 322 ? 4.278 -13.762 25.042 1.00 87.88 322 PRO A C 1
ATOM 2407 O O . PRO A 1 322 ? 4.376 -14.944 25.367 1.00 87.88 322 PRO A O 1
ATOM 2410 N N . THR A 1 323 ? 5.342 -12.962 24.965 1.00 89.06 323 THR A N 1
ATOM 2411 C CA . THR A 1 323 ? 6.726 -13.413 25.140 1.00 89.06 323 THR A CA 1
ATOM 2412 C C . THR A 1 323 ? 7.195 -13.301 26.593 1.00 89.06 323 THR A C 1
ATOM 2414 O O . THR A 1 323 ? 6.538 -12.698 27.447 1.00 89.06 323 THR A O 1
ATOM 2417 N N . ASP A 1 324 ? 8.364 -13.879 26.878 1.00 93.12 324 ASP A N 1
ATOM 2418 C CA . ASP A 1 324 ? 9.048 -13.814 28.173 1.00 93.12 324 ASP A CA 1
ATOM 2419 C C . ASP A 1 324 ? 9.991 -12.602 28.311 1.00 93.12 324 ASP A C 1
ATOM 2421 O O . ASP A 1 324 ? 10.681 -12.461 29.324 1.00 93.12 324 ASP A O 1
ATOM 2425 N N . LYS A 1 325 ? 10.005 -11.700 27.319 1.00 91.44 325 LYS A N 1
ATOM 2426 C CA . LYS A 1 325 ? 10.843 -10.494 27.280 1.00 91.44 325 LYS A CA 1
ATOM 2427 C C . LYS A 1 325 ? 10.001 -9.244 27.007 1.00 91.44 325 LYS A C 1
ATOM 2429 O O . LYS A 1 325 ? 8.907 -9.350 26.460 1.00 91.44 325 LYS A O 1
ATOM 2434 N N . PRO A 1 326 ? 10.467 -8.045 27.387 1.00 88.81 326 PRO A N 1
ATOM 2435 C CA . PRO A 1 326 ? 9.839 -6.805 26.942 1.00 88.81 326 PRO A CA 1
ATOM 2436 C C . PRO A 1 326 ? 9.821 -6.695 25.408 1.00 88.81 326 PRO A C 1
ATOM 2438 O O . PRO A 1 326 ? 10.761 -7.140 24.751 1.00 88.81 326 PRO A O 1
ATOM 2441 N N . MET A 1 327 ? 8.761 -6.103 24.852 1.00 86.56 327 MET A N 1
ATOM 2442 C CA . MET A 1 327 ? 8.624 -5.833 23.415 1.00 86.56 327 MET A CA 1
ATOM 2443 C C . MET A 1 327 ? 8.495 -4.330 23.157 1.00 86.56 327 MET A C 1
ATOM 2445 O O . MET A 1 327 ? 7.652 -3.675 23.770 1.00 86.56 327 MET A O 1
ATOM 2449 N N . ALA A 1 328 ? 9.312 -3.807 22.245 1.00 86.06 328 ALA A N 1
ATOM 2450 C CA . ALA A 1 328 ? 9.292 -2.420 21.777 1.00 86.06 328 ALA A CA 1
ATOM 2451 C C . ALA A 1 328 ? 8.648 -2.317 20.384 1.00 86.06 328 ALA A C 1
ATOM 2453 O O . ALA A 1 328 ? 8.366 -3.341 19.766 1.00 86.06 328 ALA A O 1
ATOM 2454 N N . PHE A 1 329 ? 8.455 -1.087 19.890 1.00 83.88 329 PHE A N 1
ATOM 2455 C CA . PHE A 1 329 ? 8.027 -0.800 18.508 1.00 83.88 329 PHE A CA 1
ATOM 2456 C C . PHE A 1 329 ? 6.733 -1.510 18.096 1.00 83.88 329 PHE A C 1
ATOM 2458 O O . PHE A 1 329 ? 6.569 -1.949 16.961 1.00 83.88 329 PHE A O 1
ATOM 2465 N N . ILE A 1 330 ? 5.808 -1.624 19.048 1.00 88.94 330 ILE A N 1
ATOM 2466 C CA . ILE A 1 330 ? 4.480 -2.170 18.795 1.00 88.94 330 ILE A CA 1
ATOM 2467 C C . ILE A 1 330 ? 3.667 -1.125 18.046 1.00 88.94 330 ILE A C 1
ATOM 2469 O O . ILE A 1 330 ? 3.504 -0.011 18.546 1.00 88.94 330 ILE A O 1
ATOM 2473 N N . SER A 1 331 ? 3.093 -1.523 16.922 1.00 91.44 331 SER A N 1
ATOM 2474 C CA . SER A 1 331 ? 2.112 -0.750 16.170 1.00 91.44 331 SER A CA 1
ATOM 2475 C C . SER A 1 331 ? 0.773 -1.476 16.176 1.00 91.44 331 SER A C 1
ATOM 2477 O O . SER A 1 331 ? 0.713 -2.703 16.264 1.00 91.44 331 SER A O 1
ATOM 2479 N N . VAL A 1 332 ? -0.315 -0.714 16.133 1.00 94.12 332 VAL A N 1
ATOM 2480 C CA . VAL A 1 332 ? -1.674 -1.227 15.996 1.00 94.12 332 VAL A CA 1
ATOM 2481 C C . VAL A 1 332 ? -2.442 -0.376 15.001 1.00 94.12 332 VAL A C 1
ATOM 2483 O O . VAL A 1 332 ? -2.473 0.850 15.107 1.00 94.12 332 VAL A O 1
ATOM 2486 N N . VAL A 1 333 ? -3.104 -1.048 14.072 1.00 95.69 333 VAL A N 1
ATOM 2487 C CA . VAL A 1 333 ? -4.108 -0.464 13.194 1.00 95.69 333 VAL A CA 1
ATOM 2488 C C . VAL A 1 333 ? -5.473 -0.866 13.701 1.00 95.69 333 VAL A C 1
ATOM 2490 O O . VAL A 1 333 ? -5.695 -2.016 14.076 1.00 95.69 333 VAL A O 1
ATOM 2493 N N . MET A 1 334 ? -6.385 0.093 13.746 1.00 97.19 334 MET A N 1
ATOM 2494 C CA . MET A 1 334 ? -7.770 -0.101 14.136 1.00 97.19 334 MET A CA 1
ATOM 2495 C C . MET A 1 334 ? -8.653 0.358 12.979 1.00 97.19 334 MET A C 1
ATOM 2497 O O . MET A 1 334 ? -8.747 1.548 12.682 1.00 97.19 334 MET A O 1
ATOM 2501 N N . ALA A 1 335 ? -9.290 -0.605 12.328 1.00 97.12 335 ALA A N 1
ATOM 2502 C CA . ALA A 1 335 ? -10.269 -0.406 11.282 1.00 97.12 335 ALA A CA 1
ATOM 2503 C C . ALA A 1 335 ? -11.653 -0.231 11.900 1.00 97.12 335 ALA A C 1
ATOM 2505 O O . ALA A 1 335 ? -12.196 -1.136 12.538 1.00 97.12 335 ALA A O 1
ATOM 2506 N N . VAL A 1 336 ? -12.230 0.950 11.716 1.00 96.94 336 VAL A N 1
ATOM 2507 C CA . VAL A 1 336 ? -13.565 1.274 12.209 1.00 96.94 336 VAL A CA 1
ATOM 2508 C C . VAL A 1 336 ? -14.581 0.978 11.125 1.00 96.94 336 VAL A C 1
ATOM 2510 O O . VAL A 1 336 ? -14.432 1.418 9.987 1.00 96.94 336 VAL A O 1
ATOM 2513 N N . LYS A 1 337 ? -15.622 0.234 11.493 1.00 96.38 337 LYS A N 1
ATOM 2514 C CA . LYS A 1 337 ? -16.666 -0.234 10.584 1.00 96.38 337 LYS A CA 1
ATOM 2515 C C . LYS A 1 337 ? -18.041 0.199 11.055 1.00 96.38 337 LYS A C 1
ATOM 2517 O O . LYS A 1 337 ? -18.270 0.420 12.252 1.00 96.38 337 LYS A O 1
ATOM 2522 N N . ASP A 1 338 ? -18.965 0.306 10.114 1.00 94.00 338 ASP A N 1
ATOM 2523 C CA . ASP A 1 338 ? -20.365 0.541 10.433 1.00 94.00 338 ASP A CA 1
ATOM 2524 C C . ASP A 1 338 ? -21.084 -0.735 10.901 1.00 94.00 338 ASP A C 1
ATOM 2526 O O . ASP A 1 338 ? -20.503 -1.813 11.055 1.00 94.00 338 ASP A O 1
ATOM 2530 N N . SER A 1 339 ? -22.385 -0.613 11.167 1.00 91.69 339 SER A N 1
ATOM 2531 C CA . SER A 1 339 ? -23.208 -1.744 11.611 1.00 91.69 339 SER A CA 1
ATOM 2532 C C . SER A 1 339 ? -23.385 -2.848 10.559 1.00 91.69 339 SER A C 1
ATOM 2534 O O . SER A 1 339 ? -23.687 -3.980 10.934 1.00 91.69 339 SER A O 1
ATOM 2536 N N . ALA A 1 340 ? -23.181 -2.539 9.275 1.00 91.50 340 ALA A N 1
ATOM 2537 C CA . ALA A 1 340 ? -23.216 -3.494 8.172 1.00 91.50 340 ALA A CA 1
ATOM 2538 C C . ALA A 1 340 ? -21.844 -4.143 7.912 1.00 91.50 340 ALA A C 1
ATOM 2540 O O . ALA A 1 340 ? -21.750 -5.051 7.089 1.00 91.50 340 ALA A O 1
ATOM 2541 N N . GLY A 1 341 ? -20.801 -3.711 8.627 1.00 90.62 341 GLY A N 1
ATOM 2542 C CA . GLY A 1 341 ? -19.432 -4.180 8.447 1.00 90.62 341 GLY A CA 1
ATOM 2543 C C . GLY A 1 341 ? -18.664 -3.432 7.357 1.00 90.62 341 GLY A C 1
ATOM 2544 O O . GLY A 1 341 ? -17.563 -3.853 7.026 1.00 90.62 341 GLY A O 1
ATOM 2545 N N . LYS A 1 342 ? -19.196 -2.329 6.813 1.00 92.19 342 LYS A N 1
ATOM 2546 C CA . LYS A 1 342 ? -18.481 -1.512 5.828 1.00 92.19 342 LYS A CA 1
ATOM 2547 C C . LYS A 1 342 ? -17.363 -0.725 6.510 1.00 92.19 342 LYS A C 1
ATOM 2549 O O . LYS A 1 342 ? -17.597 -0.101 7.547 1.00 92.19 342 LYS A O 1
ATOM 2554 N N . LEU A 1 343 ? -16.172 -0.726 5.913 1.00 94.06 343 LEU A N 1
ATOM 2555 C CA . LEU A 1 343 ? -15.022 0.045 6.380 1.00 94.06 343 LEU A CA 1
ATOM 2556 C C . LEU A 1 343 ? -15.301 1.553 6.295 1.00 94.06 343 LEU A C 1
ATOM 2558 O O . LEU A 1 343 ? -15.690 2.060 5.247 1.00 94.06 343 LEU A O 1
ATOM 2562 N N . ILE A 1 344 ? -15.119 2.268 7.404 1.00 93.44 344 ILE A N 1
ATOM 2563 C CA . ILE A 1 344 ? -15.313 3.721 7.497 1.00 93.44 344 ILE A CA 1
ATOM 2564 C C . ILE A 1 344 ? -13.965 4.428 7.474 1.00 93.44 344 ILE A C 1
ATOM 2566 O O . ILE A 1 344 ? -13.777 5.348 6.692 1.00 93.44 344 ILE A O 1
ATOM 2570 N N . ALA A 1 345 ? -13.057 4.036 8.365 1.00 93.56 345 ALA A N 1
ATOM 2571 C CA . ALA A 1 345 ? -11.795 4.730 8.570 1.00 93.56 345 ALA A CA 1
ATOM 2572 C C . ALA A 1 345 ? -10.762 3.803 9.205 1.00 93.56 345 ALA A C 1
ATOM 2574 O O . ALA A 1 345 ? -11.112 2.845 9.902 1.00 93.56 345 ALA A O 1
ATOM 2575 N N . LEU A 1 346 ? -9.493 4.146 9.017 1.00 95.00 346 LEU A N 1
ATOM 2576 C CA . LEU A 1 346 ? -8.369 3.539 9.713 1.00 95.00 346 LEU A CA 1
ATOM 2577 C C . LEU A 1 346 ? -7.793 4.529 10.720 1.00 95.00 346 LEU A C 1
ATOM 2579 O O . LEU A 1 346 ? -7.737 5.732 10.477 1.00 95.00 346 LEU A O 1
ATOM 2583 N N . THR A 1 347 ? -7.350 4.019 11.862 1.00 93.06 347 THR A N 1
ATOM 2584 C CA . THR A 1 347 ? -6.568 4.798 12.816 1.00 93.06 347 THR A CA 1
ATOM 2585 C C . THR A 1 347 ? -5.422 3.964 13.362 1.00 93.06 347 THR A C 1
ATOM 2587 O O . THR A 1 347 ? -5.592 2.784 13.672 1.00 93.06 347 THR A O 1
ATOM 2590 N N . VAL A 1 348 ? -4.244 4.575 13.463 1.00 91.75 348 VAL A N 1
ATOM 2591 C CA . VAL A 1 348 ? -3.007 3.906 13.875 1.00 91.75 348 VAL A CA 1
ATOM 2592 C C . VAL A 1 348 ? -2.558 4.453 15.224 1.00 91.75 348 VAL A C 1
ATOM 2594 O O . VAL A 1 348 ? -2.694 5.644 15.507 1.00 91.75 348 VAL A O 1
ATOM 2597 N N . ASN A 1 349 ? -2.050 3.581 16.088 1.00 91.81 349 ASN A N 1
ATOM 2598 C CA . ASN A 1 349 ? -1.387 3.956 17.335 1.00 91.81 349 ASN A CA 1
ATOM 2599 C C . ASN A 1 349 ? -0.259 2.952 17.634 1.00 91.81 349 ASN A C 1
ATOM 2601 O O . ASN A 1 349 ? -0.120 1.945 16.947 1.00 91.81 349 ASN A O 1
ATOM 2605 N N . GLY A 1 350 ? 0.557 3.194 18.653 1.00 91.00 350 GLY A N 1
ATOM 2606 C CA . GLY A 1 350 ? 1.660 2.304 18.987 1.00 91.00 350 GLY A CA 1
ATOM 2607 C C . GLY A 1 350 ? 2.446 2.721 20.224 1.00 91.00 350 GLY A C 1
ATOM 2608 O O . GLY A 1 350 ? 2.140 3.702 20.901 1.00 91.00 350 GLY A O 1
ATOM 2609 N N . LEU A 1 351 ? 3.49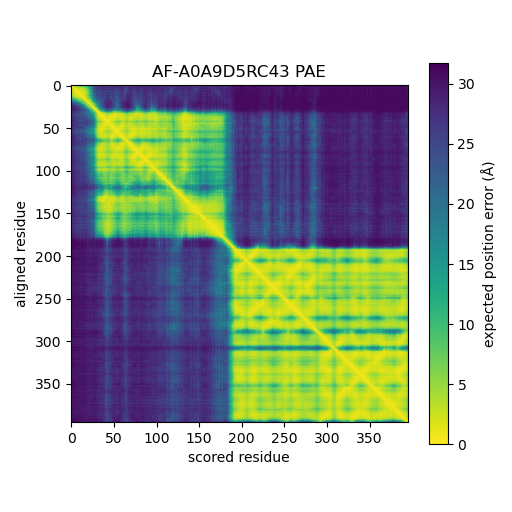8 1.959 20.514 1.00 86.19 351 LEU A N 1
ATOM 2610 C CA . LEU A 1 351 ? 4.447 2.184 21.601 1.00 86.19 351 LEU A CA 1
ATOM 2611 C C . LEU A 1 351 ? 5.835 2.518 21.033 1.00 86.19 351 LEU A C 1
ATOM 2613 O O . LEU A 1 351 ? 6.771 1.732 21.130 1.00 86.19 351 LEU A O 1
ATOM 2617 N N . TYR A 1 352 ? 5.978 3.710 20.448 1.00 76.56 352 TYR A N 1
ATOM 2618 C CA . TYR A 1 352 ? 7.217 4.129 19.769 1.00 76.56 352 TYR A CA 1
ATOM 2619 C C . TYR A 1 352 ? 8.414 4.373 20.716 1.00 76.56 352 TYR A C 1
ATOM 2621 O O . TYR A 1 352 ? 9.565 4.261 20.311 1.00 76.56 352 TYR A O 1
ATOM 2629 N N . GLN A 1 353 ? 8.166 4.698 21.990 1.00 79.75 353 GLN A N 1
ATOM 2630 C CA . GLN A 1 353 ? 9.210 4.978 22.998 1.00 79.75 353 GLN A CA 1
ATOM 2631 C C . GLN A 1 353 ? 9.015 4.195 24.301 1.00 79.75 353 GLN A C 1
ATOM 2633 O O . GLN A 1 353 ? 9.577 4.544 25.337 1.00 79.75 353 GLN A O 1
ATOM 2638 N N . ASN A 1 354 ? 8.175 3.164 24.269 1.00 85.50 354 ASN A N 1
ATOM 2639 C CA . ASN A 1 354 ? 7.838 2.367 25.438 1.00 85.50 354 ASN A CA 1
ATOM 2640 C C . ASN A 1 354 ? 7.961 0.887 25.096 1.00 85.50 354 ASN A C 1
ATOM 2642 O O . ASN A 1 354 ? 7.738 0.482 23.958 1.00 85.50 354 ASN A O 1
ATOM 2646 N N . GLU A 1 355 ? 8.255 0.083 26.110 1.00 89.12 355 GLU A N 1
ATOM 2647 C CA . GLU A 1 355 ? 8.226 -1.369 26.001 1.00 89.12 355 GLU A CA 1
ATOM 2648 C C . GLU A 1 355 ? 7.015 -1.920 26.749 1.00 89.12 355 GLU A C 1
ATOM 2650 O O . GLU A 1 355 ? 6.692 -1.484 27.859 1.00 89.12 355 GLU A O 1
ATOM 2655 N N . LEU A 1 356 ? 6.362 -2.919 26.165 1.00 91.81 356 LEU A N 1
ATOM 2656 C CA . LEU A 1 356 ? 5.361 -3.712 26.856 1.00 91.81 356 LEU A CA 1
ATOM 2657 C C . LEU A 1 356 ? 6.062 -4.870 27.565 1.00 91.81 356 LEU A C 1
ATOM 2659 O O . LEU A 1 356 ? 6.637 -5.745 26.917 1.00 91.81 356 LEU A O 1
ATOM 2663 N N . ALA A 1 357 ? 6.027 -4.884 28.897 1.00 94.06 357 ALA A N 1
ATOM 2664 C CA . ALA A 1 357 ? 6.644 -5.945 29.690 1.00 94.06 357 ALA A CA 1
ATOM 2665 C C . ALA A 1 357 ? 6.063 -7.334 29.359 1.00 94.06 357 ALA A C 1
ATOM 2667 O O . ALA A 1 357 ? 4.901 -7.463 28.967 1.00 94.06 357 ALA A O 1
ATOM 2668 N N . ALA A 1 358 ? 6.874 -8.374 29.564 1.00 94.00 358 ALA A N 1
ATOM 2669 C CA . ALA A 1 358 ? 6.500 -9.770 29.340 1.00 94.00 358 ALA A CA 1
ATOM 2670 C C . ALA A 1 358 ? 5.169 -10.129 30.023 1.00 94.00 358 ALA A C 1
ATOM 2672 O O . ALA A 1 358 ? 4.946 -9.779 31.188 1.00 94.00 358 ALA A O 1
ATOM 2673 N N . GLY A 1 359 ? 4.272 -10.797 29.294 1.00 92.25 359 GLY A N 1
ATOM 2674 C CA . GLY A 1 359 ? 2.951 -11.216 29.781 1.00 92.25 359 GLY A CA 1
ATOM 2675 C C . GLY A 1 359 ? 1.983 -10.082 30.150 1.00 92.25 359 GLY A C 1
ATOM 2676 O O . GLY A 1 359 ? 0.883 -10.353 30.632 1.00 92.25 359 GLY A O 1
ATOM 2677 N N . SER A 1 360 ? 2.365 -8.815 29.966 1.00 94.88 360 SER A N 1
ATOM 2678 C CA . SER A 1 360 ? 1.522 -7.662 30.295 1.00 94.88 360 SER A CA 1
ATOM 2679 C C . SER A 1 360 ? 0.625 -7.278 29.121 1.00 94.88 360 SER A C 1
ATOM 2681 O O . SER A 1 360 ? 0.904 -7.605 27.968 1.00 94.88 360 SER A O 1
ATOM 2683 N N . SER A 1 361 ? -0.466 -6.573 29.422 1.00 95.81 361 SER A N 1
ATOM 2684 C CA . SER A 1 361 ? -1.406 -6.066 28.418 1.00 95.81 361 SER A CA 1
ATOM 2685 C C . SER A 1 361 ? -1.506 -4.550 28.466 1.00 95.81 361 SER A C 1
ATOM 2687 O O . SER A 1 361 ? -1.366 -3.943 29.528 1.00 95.81 361 SER A O 1
ATOM 2689 N N . VAL A 1 362 ? -1.789 -3.951 27.316 1.00 96.19 362 VAL A N 1
ATOM 2690 C CA . VAL A 1 362 ? -2.040 -2.516 27.165 1.00 96.19 362 VAL A CA 1
ATOM 2691 C C . VAL A 1 362 ? -3.265 -2.313 26.286 1.00 96.19 362 VAL A C 1
ATOM 2693 O O . VAL A 1 362 ? -3.491 -3.078 25.351 1.00 96.19 362 VAL A O 1
ATOM 2696 N N . THR A 1 363 ? -4.051 -1.280 26.584 1.00 97.12 363 THR A N 1
ATOM 2697 C CA . THR A 1 363 ? -5.098 -0.797 25.681 1.00 97.12 363 THR A CA 1
ATOM 2698 C C . THR A 1 363 ? -4.626 0.491 25.034 1.00 97.12 363 THR A C 1
ATOM 2700 O O . THR A 1 363 ? -4.442 1.496 25.722 1.00 97.12 363 THR A O 1
ATOM 2703 N N . LEU A 1 364 ? -4.457 0.459 23.718 1.00 95.12 364 LEU A N 1
ATOM 2704 C CA . LEU A 1 364 ? -4.187 1.635 22.904 1.00 95.12 364 LEU A CA 1
ATOM 2705 C C . LEU A 1 364 ? -5.517 2.197 22.413 1.00 95.12 364 LEU A C 1
ATOM 2707 O O . LEU A 1 364 ? -6.427 1.444 22.073 1.00 95.12 364 LEU A O 1
ATOM 2711 N N . ILE A 1 365 ? -5.653 3.518 22.452 1.00 95.19 365 ILE A N 1
ATOM 2712 C CA . ILE A 1 365 ? -6.896 4.223 22.135 1.00 95.19 365 ILE A CA 1
ATOM 2713 C C . ILE A 1 365 ? -6.537 5.352 21.187 1.00 95.19 365 ILE A C 1
ATOM 2715 O O . ILE A 1 365 ? -5.593 6.091 21.467 1.00 95.19 365 ILE A O 1
ATOM 2719 N N . ASN A 1 366 ? -7.289 5.515 20.106 1.00 94.62 366 ASN A N 1
ATOM 2720 C CA . ASN A 1 366 ? -7.177 6.694 19.260 1.00 94.62 366 ASN A CA 1
ATOM 2721 C C . ASN A 1 366 ? -8.558 7.267 18.935 1.00 94.62 366 ASN A C 1
ATOM 2723 O O . ASN A 1 366 ? -9.545 6.530 18.878 1.00 94.62 366 ASN A O 1
ATOM 2727 N N . SER A 1 367 ? -8.645 8.586 18.788 1.00 92.50 367 SER A N 1
ATOM 2728 C CA . SER A 1 367 ? -9.876 9.244 18.346 1.00 92.50 367 SER A CA 1
ATOM 2729 C C . SER A 1 367 ? -10.090 9.012 16.858 1.00 92.50 367 SER A C 1
ATOM 2731 O O . SER A 1 367 ? -9.134 9.002 16.085 1.00 92.50 367 SER A O 1
ATOM 2733 N N . LEU A 1 368 ? -11.350 8.863 16.461 1.00 91.94 368 LEU A N 1
ATOM 2734 C CA . LEU A 1 368 ? -11.725 8.937 15.055 1.00 91.94 368 LEU A CA 1
ATOM 2735 C C . LEU A 1 368 ? -11.555 10.378 14.554 1.00 91.94 368 LEU A C 1
ATOM 2737 O O . LEU A 1 368 ? -11.802 11.308 15.323 1.00 91.94 368 LEU A O 1
ATOM 2741 N N . SER A 1 369 ? -11.139 10.558 13.299 1.00 88.25 369 SER A N 1
ATOM 2742 C CA . SER A 1 369 ? -11.053 11.892 12.696 1.00 88.25 369 SER A CA 1
ATOM 2743 C C . SER A 1 369 ? -12.446 12.502 12.529 1.00 88.25 369 SER A C 1
ATOM 2745 O O . SER A 1 369 ? -13.428 11.782 12.316 1.00 88.25 369 SER A O 1
ATOM 2747 N N . ASP A 1 370 ? -12.531 13.831 12.584 1.00 87.75 370 ASP A N 1
ATOM 2748 C CA . ASP A 1 370 ? -13.793 14.549 12.365 1.00 87.75 370 ASP A CA 1
ATOM 2749 C C . ASP A 1 370 ? -14.353 14.247 10.964 1.00 87.75 370 ASP A C 1
ATOM 2751 O O . ASP A 1 370 ? -15.538 13.951 10.824 1.00 87.75 370 ASP A O 1
ATOM 2755 N N . SER A 1 371 ? -13.479 14.151 9.959 1.00 88.69 371 SER A N 1
ATOM 2756 C CA . SER A 1 371 ? -13.825 13.792 8.580 1.00 88.69 371 SER A CA 1
ATOM 2757 C C . SER A 1 371 ? -14.500 12.417 8.443 1.00 88.69 371 SER A C 1
ATOM 2759 O O . SER A 1 371 ? -15.412 12.238 7.636 1.00 88.69 371 SER A O 1
ATOM 2761 N N . ALA A 1 372 ? -14.114 11.427 9.256 1.00 90.00 372 ALA A N 1
ATOM 2762 C CA . ALA A 1 372 ? -14.775 10.121 9.276 1.00 90.00 372 ALA A CA 1
ATOM 2763 C C . ALA A 1 372 ? -16.169 10.183 9.930 1.00 90.00 372 ALA A C 1
ATOM 2765 O O . ALA A 1 372 ? -17.086 9.455 9.538 1.00 90.00 372 ALA A O 1
ATOM 2766 N N . VAL A 1 373 ? -16.346 11.053 10.929 1.00 89.88 373 VAL A N 1
ATOM 2767 C CA . VAL A 1 373 ? -17.642 11.284 11.587 1.00 89.88 373 VAL A CA 1
ATOM 2768 C C . VAL A 1 373 ? -18.596 12.047 10.663 1.00 89.88 373 VAL A C 1
ATOM 2770 O O . VAL A 1 373 ? -19.784 11.716 10.598 1.00 89.88 373 VAL A O 1
ATOM 2773 N N . GLU A 1 374 ? -18.083 13.020 9.914 1.00 89.75 374 GLU A N 1
ATOM 2774 C CA . GLU A 1 374 ? -18.820 13.743 8.874 1.00 89.75 374 GLU A CA 1
ATOM 2775 C C . GLU A 1 374 ? -19.253 12.801 7.752 1.00 89.75 374 GLU A C 1
ATOM 2777 O O . GLU A 1 374 ? -20.450 12.714 7.478 1.00 89.75 374 GLU A O 1
ATOM 2782 N N . TYR A 1 375 ? -18.339 11.974 7.224 1.00 90.06 375 TYR A N 1
ATOM 2783 C CA . TYR A 1 375 ? -18.674 10.931 6.247 1.00 90.06 375 TYR A CA 1
ATOM 2784 C C . TYR A 1 375 ? -19.843 10.055 6.715 1.00 90.06 375 TYR A C 1
ATOM 2786 O O . TYR A 1 375 ? -20.775 9.783 5.954 1.00 90.06 375 TYR A O 1
ATOM 2794 N N . CYS A 1 376 ? -19.824 9.631 7.982 1.00 90.56 376 CYS A N 1
ATOM 2795 C CA . CYS A 1 376 ? -20.911 8.839 8.545 1.00 90.56 376 CYS A CA 1
ATOM 2796 C C . CYS A 1 376 ? -22.238 9.605 8.549 1.00 90.56 376 CYS A C 1
ATOM 2798 O O . CYS A 1 376 ? -23.270 9.056 8.160 1.00 90.56 376 CYS A O 1
ATOM 2800 N N . THR A 1 377 ? -22.203 10.873 8.959 1.00 90.38 377 THR A N 1
ATOM 2801 C CA . THR A 1 377 ? -23.379 11.749 9.022 1.00 90.38 377 THR A CA 1
ATOM 2802 C C . THR A 1 377 ? -23.994 11.949 7.637 1.00 90.38 377 THR A C 1
ATOM 2804 O O . THR A 1 377 ? -25.200 11.751 7.477 1.00 90.38 377 THR A O 1
ATOM 2807 N N . ASP A 1 378 ? -23.169 12.248 6.635 1.00 90.44 378 ASP A N 1
ATOM 2808 C CA . ASP A 1 378 ? -23.604 12.511 5.259 1.00 90.44 378 ASP A CA 1
ATOM 2809 C C . ASP A 1 378 ? -24.176 11.268 4.572 1.00 90.44 378 ASP A C 1
ATOM 2811 O O . ASP A 1 378 ? -25.103 11.358 3.765 1.00 90.44 378 ASP A O 1
ATOM 2815 N N . ASN A 1 379 ? -23.676 10.087 4.939 1.00 89.44 379 ASN A N 1
ATOM 2816 C CA . ASN A 1 379 ? -24.122 8.809 4.385 1.00 89.44 379 ASN A CA 1
ATOM 2817 C C . ASN A 1 379 ? -25.181 8.107 5.251 1.00 89.44 379 ASN A C 1
ATOM 2819 O O . ASN A 1 379 ? -25.562 6.971 4.964 1.00 89.44 379 ASN A O 1
ATOM 2823 N N . GLY A 1 380 ? -25.670 8.758 6.314 1.00 91.44 380 GLY A N 1
ATOM 2824 C CA . GLY A 1 3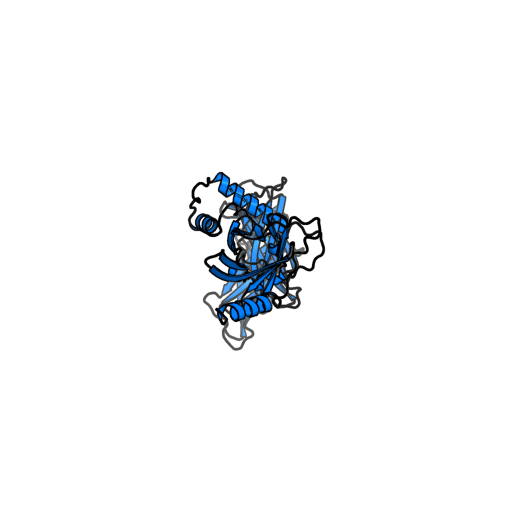80 ? -26.685 8.193 7.206 1.00 91.44 380 GLY A CA 1
ATOM 2825 C C . GLY A 1 380 ? -26.246 6.903 7.910 1.00 91.44 380 GLY A C 1
ATOM 2826 O O . GLY A 1 380 ? -27.090 6.071 8.245 1.00 91.44 380 GLY A O 1
ATOM 2827 N N . THR A 1 381 ? -24.940 6.728 8.121 1.00 92.25 381 THR A N 1
ATOM 2828 C CA . THR A 1 381 ? -24.345 5.595 8.839 1.00 92.25 381 THR A CA 1
ATOM 2829 C C . THR A 1 381 ? -23.739 6.055 10.169 1.00 92.25 381 THR A C 1
ATOM 2831 O O . THR A 1 381 ? -23.720 7.240 10.498 1.00 92.25 381 THR A O 1
ATOM 2834 N N . THR A 1 382 ? -23.275 5.116 10.989 1.00 92.38 382 THR A N 1
ATOM 2835 C CA . THR A 1 382 ? -22.596 5.417 12.256 1.00 92.38 382 THR A CA 1
ATOM 2836 C C . THR A 1 382 ? -21.489 4.403 12.518 1.00 92.38 382 THR A C 1
ATOM 2838 O O . THR A 1 382 ? -21.720 3.211 12.283 1.00 92.38 382 THR A O 1
ATOM 2841 N N . PRO A 1 383 ? -20.351 4.819 13.102 1.00 94.81 383 PRO A N 1
ATOM 2842 C CA . PRO A 1 383 ? -19.352 3.885 13.602 1.00 94.81 383 PRO A CA 1
ATOM 2843 C C . PRO A 1 383 ? -19.981 2.903 14.594 1.00 94.81 383 PRO A C 1
ATOM 2845 O O . PRO A 1 383 ? -20.722 3.314 15.492 1.00 94.81 383 PRO A O 1
ATOM 2848 N N . ALA A 1 384 ? -19.692 1.610 14.443 1.00 95.00 384 ALA A N 1
ATOM 2849 C CA . ALA A 1 384 ? -20.290 0.567 15.276 1.00 95.00 384 ALA A CA 1
ATOM 2850 C C . ALA A 1 384 ? -19.294 -0.497 15.750 1.00 95.00 384 ALA A C 1
ATOM 2852 O O . ALA A 1 384 ? -19.441 -1.006 16.861 1.00 95.00 384 ALA A O 1
ATOM 2853 N N . GLN A 1 385 ? -18.302 -0.846 14.930 1.00 96.75 385 GLN A N 1
ATOM 2854 C CA . GLN A 1 385 ? -17.391 -1.962 15.186 1.00 96.75 385 GLN A CA 1
ATOM 2855 C C . GLN A 1 385 ? -15.936 -1.532 14.985 1.00 96.75 385 GLN A C 1
ATOM 2857 O O . GLN A 1 385 ? -15.661 -0.581 14.254 1.00 96.75 385 GLN A O 1
ATOM 2862 N N . VAL A 1 386 ? -15.014 -2.242 15.637 1.00 97.75 386 VAL A N 1
ATOM 2863 C CA . VAL A 1 386 ? -13.570 -2.084 15.436 1.00 97.75 386 VAL A CA 1
ATOM 2864 C C . VAL A 1 386 ? -12.966 -3.458 15.193 1.00 97.75 386 VAL A C 1
ATOM 2866 O O . VAL A 1 386 ? -13.141 -4.366 16.003 1.00 97.75 386 VAL A O 1
ATOM 2869 N N . GLU A 1 387 ? -12.246 -3.591 14.089 1.00 97.12 387 GLU A N 1
ATOM 2870 C CA . GLU A 1 387 ? -11.297 -4.673 13.844 1.00 97.12 387 GLU A CA 1
ATOM 2871 C C . GLU A 1 387 ? -9.890 -4.104 14.018 1.00 97.12 387 GLU A C 1
ATOM 2873 O O . GLU A 1 387 ? -9.656 -2.945 13.687 1.00 97.12 387 GLU A O 1
ATOM 2878 N N . ALA A 1 388 ? -8.952 -4.864 14.577 1.00 97.00 388 ALA A N 1
ATOM 2879 C CA . ALA A 1 388 ? -7.610 -4.349 14.800 1.00 97.00 388 ALA A CA 1
ATOM 2880 C C . ALA A 1 388 ? -6.544 -5.418 14.602 1.00 97.00 388 ALA A C 1
ATOM 2882 O O . ALA A 1 388 ? -6.719 -6.554 15.046 1.00 97.00 388 ALA A O 1
ATOM 2883 N N . PHE A 1 389 ? -5.427 -5.014 14.000 1.00 95.38 389 PHE A N 1
ATOM 2884 C CA . PHE A 1 389 ? -4.216 -5.818 13.870 1.00 95.38 389 PHE A CA 1
ATOM 2885 C C . PHE A 1 389 ? -3.064 -5.101 14.554 1.00 95.38 389 PHE A C 1
ATOM 2887 O O . PHE A 1 389 ? -2.920 -3.887 14.430 1.00 95.38 389 PHE A O 1
ATOM 2894 N N . ALA A 1 390 ? -2.256 -5.853 15.292 1.00 93.62 390 ALA A N 1
ATOM 2895 C CA . ALA A 1 390 ? -1.072 -5.340 15.955 1.00 93.62 390 ALA A CA 1
ATOM 2896 C C . ALA A 1 390 ? 0.151 -6.109 15.472 1.00 93.62 390 ALA A C 1
ATOM 2898 O O . ALA A 1 390 ? 0.059 -7.303 15.193 1.00 93.62 390 ALA A O 1
ATOM 2899 N N . TRP A 1 391 ? 1.291 -5.436 15.390 1.00 90.31 391 TRP A N 1
ATOM 2900 C CA . TRP A 1 391 ? 2.546 -6.050 14.977 1.00 90.31 391 TRP A CA 1
ATOM 2901 C C . TRP A 1 391 ? 3.740 -5.355 15.621 1.00 90.31 391 TRP A C 1
ATOM 2903 O O . TRP A 1 391 ? 3.625 -4.270 16.197 1.00 90.31 391 TRP A O 1
ATOM 2913 N N . VAL A 1 392 ? 4.891 -6.010 15.536 1.00 84.06 392 VAL A N 1
ATOM 2914 C CA . VAL A 1 392 ? 6.198 -5.431 15.843 1.00 84.06 392 VAL A CA 1
ATOM 2915 C C . VAL A 1 392 ? 7.061 -5.547 14.610 1.00 84.06 392 VAL A C 1
ATOM 2917 O O . VAL A 1 392 ? 7.319 -6.661 14.154 1.00 84.06 392 VAL A O 1
ATOM 2920 N N . SER A 1 393 ? 7.520 -4.407 14.107 1.00 72.00 393 SER A N 1
ATOM 2921 C CA . SER A 1 393 ? 8.476 -4.377 13.007 1.00 72.00 393 SER A CA 1
ATOM 2922 C C . SER A 1 393 ? 9.877 -4.663 13.524 1.00 72.00 393 SER A C 1
ATOM 2924 O O . SER A 1 393 ? 10.395 -3.960 14.396 1.00 72.00 393 SER A O 1
ATOM 2926 N N . VAL A 1 394 ? 10.478 -5.727 12.999 1.00 61.28 394 VAL A N 1
ATOM 2927 C CA . VAL A 1 394 ? 11.866 -6.094 13.266 1.00 61.28 394 VAL A CA 1
ATOM 2928 C C . VAL A 1 394 ? 12.688 -5.591 12.083 1.00 61.28 394 VAL A C 1
ATOM 2930 O O . VAL A 1 394 ? 12.649 -6.184 11.007 1.00 61.28 394 VAL A O 1
ATOM 2933 N N . ILE A 1 395 ? 13.372 -4.461 12.289 1.00 48.50 395 ILE A N 1
ATOM 2934 C CA . ILE A 1 395 ? 14.334 -3.883 11.336 1.00 48.50 395 ILE A CA 1
ATOM 2935 C C . ILE A 1 395 ? 15.696 -4.550 11.511 1.00 48.50 395 ILE A C 1
ATOM 2937 O O . ILE A 1 395 ? 16.133 -4.684 12.682 1.00 48.50 395 ILE A O 1
#

Mean predicted aligned error: 17.79 Å

Solvent-accessible surface area (backbone atoms only — not comparable to full-atom values): 22171 Å² total; per-residue (Å²): 123,76,71,64,55,55,54,52,54,53,51,56,54,56,67,70,68,55,83,76,78,69,86,74,82,64,89,86,71,88,64,72,77,80,57,42,70,31,17,36,22,45,72,52,22,24,37,27,41,37,35,35,42,89,89,33,37,33,45,33,40,36,43,29,94,95,40,77,46,78,49,62,40,37,43,49,73,59,78,46,37,32,41,37,34,39,97,86,43,79,28,59,31,41,51,60,88,70,32,44,45,68,52,69,86,30,34,59,67,72,62,54,39,65,82,44,64,59,56,87,80,56,57,67,72,77,44,44,88,49,47,40,33,24,68,59,71,31,89,42,41,43,68,46,51,49,44,29,73,78,68,71,42,72,47,90,96,55,52,69,71,58,51,53,51,52,51,49,51,38,48,50,54,52,48,52,64,74,66,60,89,79,71,97,65,94,68,87,64,59,74,66,65,44,76,77,47,66,37,74,52,76,44,62,57,97,88,42,34,30,42,37,39,39,33,35,36,28,30,77,35,95,53,68,41,24,59,74,44,24,33,39,39,30,17,32,90,88,65,46,82,59,27,57,31,69,58,49,46,76,47,38,68,46,48,29,49,56,72,33,68,34,42,42,38,36,59,20,60,37,61,83,93,67,67,72,67,45,73,50,76,49,76,32,47,44,87,54,94,82,58,46,49,47,79,43,60,59,80,44,51,39,63,44,78,45,79,85,91,53,85,46,48,28,44,34,39,28,36,46,37,89,47,93,50,67,44,57,47,38,39,33,23,35,40,31,13,27,84,88,65,50,61,68,47,77,45,68,52,67,31,86,89,47,65,46,46,45,69,37,69,52,74,52,71,45,70,62,56,68,55,52,55,47,52,23,59,78,68,74,50,51,84,60,40,36,48,60,54,30,32,28,72,48,129

Sequence (395 aa):
MKKSLALLLALCMLLASIPVLAEENAAGSTSESAAGTWYLVVFGLTAGTFNLIEDGTFAMEVSANSVEKKMEGTWTQDQDQITLTIDGKPAVLVLDGSSLTFDPANLVTIGLDQTTMAVPGTDLSMIAGLIRISREPGKLTMAELTAYQEAGTLPEGKTQEEMDAIQQEMMIALMTLLGSTGGTTEETAGPELTVVEDNFYVREEYGTQEGVYFAKVQNDNDSVVYLSSGSLVLMDADKNVIGQTEFLEITGSCYLEPGEATFISLSADLAEGTVADSYTVHLTTTLRPYETDTILPVTAAELRVKKEYGPAYYAAATLTNPTDKPMAFISVVMAVKDSAGKLIALTVNGLYQNELAAGSSVTLINSLSDSAVEYCTDNGTTPAQVEAFAWVSVI

pLDDT: mean 74.99, std 19.33, range [26.95, 98.0]

Foldseek 3Di:
DVVVVVVVVVVVVVVVPDPPPDPPPPDDAPQDDPAAKKFWAFLLAGQWIKGQHPVQKIWIWGHADNDTDIFIFGWDDDRQWIWTAGPNDTFIWGHDDFWIAGDLVRCVVVVNDCVRNVPPQDDCVLRSVRTIIGPDHGPYHNVQVCCCVPPVDHDPPDDPVNVVVSVVSSVVVVVVSVVPPPDDDDDPRDQDWDFPAKDWDWFADPNWIKIKIKTKTWRQDQAKKFFDWKKKFFADPVRDTFWMDGHKPQQFHRIHHNGDITMTMDMTTGDPPDDGPDMDMDIGIDDDPPKDKAWFDFPDWFWDWDDDPHTWIKIKTKTWQQDQAWAAQKKKKKFWAWPVRHTQDIDMDGRHPDTAGHGHMDMDMDTDDPRSVVVCVVVVIDTGTIDMIMIHIDD

Nearest PDB structures (foldseek):
  3nrf-assembly1_B  TM=6.107E-01  e=2.993E-01  Pseudomonas aeruginosa
  2vqt-assembly1_A  TM=3.341E-01  e=8.388E-02  Bacteroides thetaiotaomicron
  2vot-assembly1_A  TM=3.210E-01  e=1.893E-01  Bacteroides thetaiotaomicron VPI-5482
  2wbk-assembly1_A  TM=2.791E-01  e=7.972E-02  Bacteroides thetaiotaomicron VPI-5482
  1tza-assembly1_B  TM=4.280E-01  e=9.170E-01  Shewanella oneidensis MR-1